Protein AF-A0A0D2DNG8-F1 (afdb_monomer)

Mean predicted aligned error: 10.85 Å

Secondary structure (DSSP, 8-state):
----S-S-GGGGS--SS--STT-SS---HHHIIIIIIIHHHHHHHHHHHHHHHHHTTSPP-B---HHHHHHHHHHHHHHHHHHHHHHHHHH-GGG--TTHHHHHHHHHHHHHHHHHHHHHHHHH-SSPPHHHHHHHHHHHHHHHHHHHHHHHHTTT-HHHHHHHHHHHHHHHHHHHHHHHHHS--GGGB-HHHHTS-HHHH--HHHHHHTGGGHHHHHHHHHSPPPGGGSPPPPGGG-HHHHHHHHHHHHHT-SS--TTHHHHHHHHHHHHHHHHHHHHHHHHHHHHHHHHHHHHHHHHHHHTTTTS-HHHHHHHHHHHHHHHHHHHHHHHHHHHHHHHHHHHHHHHHHHHHHHHHHHB-GGG--HHHHHHIIIIIHHHHHTTHHHHHHHHHHHHHHHHHHHHHHHHHGGGGHHHHHHHHHHHHHHHHHHHHHHHHHHHHHHHHHHHHHHHHHHHHTHHHHHHTTTHHHHHHHHHHHHHHHHHHHHHHHHHHHHHHHHHHHHHHHHHHHHHHHHHHHHHHHTPPP-HHHHHHHHHHHHHHHHHHHHHHHHHHHHHHHHHHHHHHHHHHTSPBP------GGGTSS---S-------S-----------S-----------S----

Organism: NCBI:txid215243

Sequence (625 aa):
MHDHILSNGSDAHFGPAYSGLSRNFDFTLLFEDTILSIAPATIFLIAAGTRTIWLNRKPNKVSPSFSRLMKLVLLSAFVTNQLTVLLARSTNLQVATKASIAAAALDFSAACLLFVLSLYEHSRSVTPSTIIGLYLLISLSFDAVRLRTFFLLRSNIAQAQGIANLLSLSLIIKFLVLVTVAVEKRSILLEPYRDLPPETTSGIYNRTVFWWLNPLFRVGFGKTLQIGDLYDLDETLSSANVQAIFSRRWLAANEPGHFSLLFTIARTLKWQLLISALPRLCLSAVMFAQPFLIQDTINFVRNSHTQTASVGWGLAGAYFLIYLAQAWCKAAYGHLLNRCVVQVRGGLTSLLYQKTLDLSIAVIDPSASLTLMSSDIERIVGPLQYLHDAWGGLVDLALGMYLLYRNLGSACYAPALVYLVLALGTTWVTKTISSFQRRWLAAIEVRVSFTSALLSSIRNVKLLGLSDVIKTRTQGLREREIRECKQFRLINNIQIVIQNGPSVFAPFATFLLYYLRAKASGQQLDLAVAFSVLTILRLVQGPLTLLYFVIPKLSSSLSCIDRIQQYLLSASRYDHRLFVDQLTKPIDAQHAGRSGRESIEMRSLQTRAGQISAEALVLKNCSFG

Structure (mmCIF, N/CA/C/O backbone):
data_AF-A0A0D2DNG8-F1
#
_entry.id   AF-A0A0D2DNG8-F1
#
loop_
_atom_site.group_PDB
_atom_site.id
_atom_site.type_symbol
_atom_site.label_atom_id
_atom_site.label_alt_id
_atom_site.label_comp_id
_atom_site.label_asym_id
_atom_site.label_entity_id
_atom_site.label_seq_id
_atom_site.pdbx_PDB_ins_code
_atom_site.Cartn_x
_atom_site.Cartn_y
_atom_site.Cartn_z
_atom_site.occupancy
_atom_site.B_iso_or_equiv
_atom_site.auth_seq_id
_atom_site.auth_comp_id
_atom_site.auth_asym_id
_atom_site.auth_atom_id
_atom_site.pdbx_PDB_model_num
ATOM 1 N N . MET A 1 1 ? 42.533 -9.140 -37.927 1.00 32.31 1 MET A N 1
ATOM 2 C CA . MET A 1 1 ? 41.730 -8.862 -39.135 1.00 32.31 1 MET A CA 1
ATOM 3 C C . MET A 1 1 ? 40.292 -9.321 -38.889 1.00 32.31 1 MET A C 1
ATOM 5 O O . MET A 1 1 ? 39.910 -10.362 -39.393 1.00 32.31 1 MET A O 1
ATOM 9 N N . HIS A 1 2 ? 39.539 -8.608 -38.043 1.00 31.75 2 HIS A N 1
ATOM 10 C CA . HIS A 1 2 ? 38.106 -8.819 -37.755 1.00 31.75 2 HIS A CA 1
ATOM 11 C C . HIS A 1 2 ? 37.516 -7.448 -37.361 1.00 31.75 2 HIS A C 1
ATOM 13 O O . HIS A 1 2 ? 37.159 -7.213 -36.213 1.00 31.75 2 HIS A O 1
ATOM 19 N N . ASP A 1 3 ? 37.485 -6.523 -38.323 1.00 34.78 3 ASP A N 1
ATOM 20 C CA . ASP A 1 3 ? 36.858 -5.203 -38.186 1.00 34.78 3 ASP A CA 1
ATOM 21 C C . ASP A 1 3 ? 35.522 -5.199 -38.932 1.00 34.78 3 ASP A C 1
ATOM 23 O O . ASP A 1 3 ? 35.416 -4.713 -40.051 1.00 34.78 3 ASP A O 1
ATOM 27 N N . HIS A 1 4 ? 34.493 -5.770 -38.305 1.00 35.72 4 HIS A N 1
ATOM 28 C CA . HIS A 1 4 ? 33.086 -5.546 -38.655 1.00 35.72 4 HIS A CA 1
ATOM 29 C C . HIS A 1 4 ? 32.243 -5.580 -37.373 1.00 35.72 4 HIS A C 1
ATOM 31 O O . HIS A 1 4 ? 31.388 -6.439 -37.177 1.00 35.72 4 HIS A O 1
ATOM 37 N N . ILE A 1 5 ? 32.524 -4.648 -36.463 1.00 45.62 5 ILE A N 1
ATOM 38 C CA . ILE A 1 5 ? 31.669 -4.328 -35.317 1.00 45.62 5 ILE A CA 1
ATOM 39 C C . ILE A 1 5 ? 31.222 -2.884 -35.532 1.00 45.62 5 ILE A C 1
ATOM 41 O O . ILE A 1 5 ? 32.060 -2.030 -35.804 1.00 45.62 5 ILE A O 1
ATOM 45 N N . LEU A 1 6 ? 29.909 -2.645 -35.469 1.00 47.91 6 LEU A N 1
ATOM 46 C CA . LEU A 1 6 ? 29.241 -1.338 -35.512 1.00 47.91 6 LEU A CA 1
ATOM 47 C C . LEU A 1 6 ? 30.173 -0.180 -35.105 1.00 47.91 6 LEU A C 1
ATOM 49 O O . LEU A 1 6 ? 30.498 -0.013 -33.929 1.00 47.91 6 LEU A O 1
ATOM 53 N N . SER A 1 7 ? 30.586 0.632 -36.080 1.00 37.56 7 SER A N 1
ATOM 54 C CA . SER A 1 7 ? 31.440 1.810 -35.905 1.00 37.56 7 SER A CA 1
ATOM 55 C C . SER A 1 7 ? 30.679 2.990 -35.274 1.00 37.56 7 SER A C 1
ATOM 57 O O . SER A 1 7 ? 30.638 4.084 -35.832 1.00 37.56 7 SER A O 1
ATOM 59 N N . ASN A 1 8 ? 30.029 2.764 -34.128 1.00 46.66 8 ASN A N 1
ATOM 60 C CA . ASN A 1 8 ? 29.539 3.800 -33.215 1.00 46.66 8 ASN A CA 1
ATOM 61 C C . ASN A 1 8 ? 29.342 3.185 -31.818 1.00 46.66 8 ASN A C 1
ATOM 63 O O . ASN A 1 8 ? 28.342 2.528 -31.536 1.00 46.66 8 ASN A O 1
ATOM 67 N N . GLY A 1 9 ? 30.338 3.371 -30.948 1.00 61.81 9 GLY A N 1
ATOM 68 C CA . GLY A 1 9 ? 30.559 2.596 -29.721 1.00 61.81 9 GLY A CA 1
ATOM 69 C C . GLY A 1 9 ? 29.514 2.690 -28.603 1.00 61.81 9 GLY A C 1
ATOM 70 O O . GLY A 1 9 ? 29.643 1.959 -27.627 1.00 61.81 9 GLY A O 1
ATOM 71 N N . SER A 1 10 ? 28.467 3.515 -28.700 1.00 68.38 10 SER A N 1
ATOM 72 C CA . SER A 1 10 ? 27.512 3.709 -27.594 1.00 68.38 10 SER A CA 1
ATOM 73 C C . SER A 1 10 ? 26.641 2.482 -27.290 1.00 68.38 10 SER A C 1
ATOM 75 O O . SER A 1 10 ? 26.364 2.228 -26.123 1.00 68.38 10 SER A O 1
ATOM 77 N N . ASP A 1 11 ? 26.262 1.675 -28.288 1.00 75.94 11 ASP A N 1
ATOM 78 C CA . ASP A 1 11 ? 25.420 0.479 -28.081 1.00 75.94 11 ASP A CA 1
ATOM 79 C C . ASP A 1 11 ? 26.134 -0.689 -27.398 1.00 75.94 11 ASP A C 1
ATOM 81 O O . ASP A 1 11 ? 25.490 -1.565 -26.815 1.00 75.94 11 ASP A O 1
ATOM 85 N N . ALA A 1 12 ? 27.466 -0.707 -27.478 1.00 75.50 12 ALA A N 1
ATOM 86 C CA . ALA A 1 12 ? 28.307 -1.694 -26.814 1.00 75.50 12 ALA A CA 1
ATOM 87 C C . ALA A 1 12 ? 28.642 -1.300 -25.366 1.00 75.50 12 ALA A C 1
ATOM 89 O O . ALA A 1 12 ? 29.100 -2.148 -24.595 1.00 75.50 12 ALA A O 1
ATOM 90 N N . HIS A 1 13 ? 28.429 -0.036 -24.991 1.00 80.75 13 HIS A N 1
ATOM 91 C CA . HIS A 1 13 ? 28.627 0.442 -23.630 1.00 80.75 13 HIS A CA 1
ATOM 92 C C . HIS A 1 13 ? 27.374 0.212 -22.786 1.00 80.75 13 HIS A C 1
ATOM 94 O O . HIS A 1 13 ? 26.242 0.375 -23.233 1.00 80.75 13 HIS A O 1
ATOM 100 N N . PHE A 1 14 ? 27.583 -0.173 -21.529 1.00 78.81 14 PHE A N 1
ATOM 101 C CA . PHE A 1 14 ? 26.490 -0.332 -20.584 1.00 78.81 14 PHE A CA 1
ATOM 102 C C . PHE A 1 14 ? 25.986 1.049 -20.146 1.00 78.81 14 PHE A C 1
ATOM 104 O O . PHE A 1 14 ? 26.712 1.798 -19.494 1.00 78.81 14 PHE A O 1
ATOM 111 N N . GLY A 1 15 ? 24.744 1.381 -20.495 1.00 78.38 15 GLY A N 1
ATOM 112 C CA . GLY A 1 15 ? 24.103 2.623 -20.071 1.00 78.38 15 GLY A CA 1
ATOM 113 C C . GLY A 1 15 ? 22.687 2.772 -20.631 1.00 78.38 15 GLY A C 1
ATOM 114 O O . GLY A 1 15 ? 22.411 2.281 -21.722 1.00 78.38 15 GLY A O 1
ATOM 115 N N . PRO A 1 16 ? 21.766 3.435 -19.915 1.00 82.50 16 PRO A N 1
ATOM 116 C CA . PRO A 1 16 ? 20.379 3.539 -20.352 1.00 82.50 16 PRO A CA 1
ATOM 117 C C . PRO A 1 16 ? 20.175 4.521 -21.514 1.00 82.50 16 PRO A C 1
ATOM 119 O O . PRO A 1 16 ? 19.196 4.397 -22.226 1.00 82.50 16 PRO A O 1
ATOM 122 N N . ALA A 1 17 ? 21.053 5.500 -21.735 1.00 84.06 17 ALA A N 1
ATOM 123 C CA . ALA A 1 17 ? 20.845 6.509 -22.775 1.00 84.06 17 ALA A CA 1
ATOM 124 C C . ALA A 1 17 ? 21.750 6.261 -23.986 1.00 84.06 17 ALA A C 1
ATOM 126 O O . ALA A 1 17 ? 22.975 6.255 -23.856 1.00 84.06 17 ALA A O 1
ATOM 127 N N . TYR A 1 18 ? 21.152 6.098 -25.167 1.00 83.00 18 TYR A N 1
ATOM 128 C CA . TYR A 1 18 ? 21.880 6.096 -26.431 1.00 83.00 18 TYR A CA 1
ATOM 129 C C . TYR A 1 18 ? 22.266 7.528 -26.840 1.00 83.00 18 TYR A C 1
ATOM 131 O O . TYR A 1 18 ? 21.427 8.427 -26.847 1.00 83.00 18 TYR A O 1
ATOM 139 N N . SER A 1 19 ? 23.538 7.740 -27.191 1.00 74.81 19 SER A N 1
ATOM 140 C CA . SER A 1 19 ? 24.118 9.058 -27.508 1.00 74.81 19 SER A CA 1
ATOM 141 C C . SER A 1 19 ? 24.504 9.254 -28.983 1.00 74.81 19 SER A C 1
ATOM 143 O O . SER A 1 19 ? 25.304 10.132 -29.299 1.00 74.81 19 SER A O 1
ATOM 145 N N . GLY A 1 20 ? 23.975 8.441 -29.903 1.00 71.69 20 GLY A N 1
ATOM 146 C CA . GLY A 1 20 ? 24.300 8.540 -31.331 1.00 71.69 20 GLY A CA 1
ATOM 147 C C . GLY A 1 20 ? 23.279 9.329 -32.157 1.00 71.69 20 GLY A C 1
ATOM 148 O O . GLY A 1 20 ? 22.134 9.512 -31.764 1.00 71.69 20 GLY A O 1
ATOM 149 N N . LEU A 1 21 ? 23.686 9.736 -33.362 1.00 68.75 21 LEU A N 1
ATOM 150 C CA . LEU A 1 21 ? 22.866 10.520 -34.302 1.00 68.75 21 LEU A CA 1
ATOM 151 C C . LEU A 1 21 ? 21.717 9.724 -34.949 1.00 68.75 21 LEU A C 1
ATOM 153 O O . LEU A 1 21 ? 20.822 10.310 -35.548 1.00 68.75 21 LEU A O 1
ATOM 157 N N . SER A 1 22 ? 21.754 8.390 -34.868 1.00 70.19 22 SER A N 1
ATOM 158 C CA . SER A 1 22 ? 20.808 7.524 -35.585 1.00 70.19 22 SER A CA 1
ATOM 159 C C . SER A 1 22 ? 19.463 7.341 -34.875 1.00 70.19 22 SER A C 1
ATOM 161 O O . SER A 1 22 ? 18.468 7.029 -35.527 1.00 70.19 22 SER A O 1
ATOM 163 N N . ARG A 1 23 ? 19.420 7.515 -33.546 1.00 77.69 23 ARG A N 1
ATOM 164 C CA . ARG A 1 23 ? 18.241 7.263 -32.706 1.00 77.69 23 ARG A CA 1
ATOM 165 C C . ARG A 1 23 ? 18.150 8.327 -31.620 1.00 77.69 23 ARG A C 1
ATOM 167 O O . ARG A 1 23 ? 19.068 8.488 -30.826 1.00 77.69 23 ARG A O 1
ATOM 174 N N . ASN A 1 24 ? 17.022 9.027 -31.573 1.00 75.62 24 ASN A N 1
ATOM 175 C CA . ASN A 1 24 ? 16.752 10.047 -30.564 1.00 75.62 24 ASN A CA 1
ATOM 176 C C . ASN A 1 24 ? 15.839 9.471 -29.475 1.00 75.62 24 ASN A C 1
ATOM 178 O O . ASN A 1 24 ? 14.801 8.884 -29.790 1.00 75.62 24 ASN A O 1
ATOM 182 N N . PHE A 1 25 ? 16.198 9.693 -28.205 1.00 79.50 25 PHE A N 1
ATOM 183 C CA . PHE A 1 25 ? 15.450 9.214 -27.034 1.00 79.50 25 PHE A CA 1
ATOM 184 C C . PHE A 1 25 ? 15.241 7.690 -27.071 1.00 79.50 25 PHE A C 1
ATOM 186 O O . PHE A 1 25 ? 14.125 7.203 -27.288 1.00 79.50 25 PHE A O 1
ATOM 193 N N . ASP A 1 26 ? 16.333 6.940 -26.919 1.00 83.38 26 ASP A N 1
ATOM 194 C CA . ASP A 1 26 ? 16.324 5.479 -26.985 1.00 83.38 26 ASP A CA 1
ATOM 195 C C . ASP A 1 26 ? 17.342 4.836 -26.034 1.00 83.38 26 ASP A C 1
ATOM 197 O O . ASP A 1 26 ? 18.287 5.501 -25.589 1.00 83.38 26 ASP A O 1
ATOM 201 N N . PHE A 1 27 ? 17.144 3.551 -25.727 1.00 86.88 27 PHE A N 1
ATOM 202 C CA . PHE A 1 27 ? 18.075 2.776 -24.908 1.00 86.88 27 PHE A CA 1
ATOM 203 C C . PHE A 1 27 ? 19.232 2.209 -25.745 1.00 86.88 27 PHE A C 1
ATOM 205 O O . PHE A 1 27 ? 19.138 2.031 -26.965 1.00 86.88 27 PHE A O 1
ATOM 212 N N . THR A 1 28 ? 20.358 1.923 -25.085 1.00 87.94 28 THR A N 1
ATOM 213 C CA . THR A 1 28 ? 21.438 1.155 -25.722 1.00 87.94 28 THR A CA 1
ATOM 214 C C . THR A 1 28 ? 21.019 -0.305 -25.865 1.00 87.94 28 THR A C 1
ATOM 216 O O . THR A 1 28 ? 20.377 -0.869 -24.974 1.00 87.94 28 THR A O 1
ATOM 219 N N . LEU A 1 29 ? 21.428 -0.952 -26.957 1.00 86.69 29 LEU A N 1
ATOM 220 C CA . LEU A 1 29 ? 21.080 -2.356 -27.204 1.00 86.69 29 LEU A CA 1
ATOM 221 C C . LEU A 1 29 ? 21.578 -3.291 -26.088 1.00 86.69 29 LEU A C 1
ATOM 223 O O . LEU A 1 29 ? 20.890 -4.245 -25.723 1.00 86.69 29 LEU A O 1
ATOM 227 N N . LEU A 1 30 ? 22.749 -3.010 -25.502 1.00 87.62 30 LEU A N 1
ATOM 228 C CA . LEU A 1 30 ? 23.269 -3.801 -24.387 1.00 87.62 30 LEU A CA 1
ATOM 229 C C . LEU A 1 30 ? 22.414 -3.641 -23.119 1.00 87.62 30 LEU A C 1
ATOM 231 O O . LEU A 1 30 ? 22.204 -4.618 -22.396 1.00 87.62 30 LEU A O 1
ATOM 235 N N . PHE A 1 31 ? 21.909 -2.436 -22.841 1.00 89.38 31 PHE A N 1
ATOM 236 C CA . PHE A 1 31 ? 21.004 -2.201 -21.714 1.00 89.38 31 PHE A CA 1
ATOM 237 C C . PHE A 1 31 ? 19.665 -2.919 -21.909 1.00 89.38 31 PHE A C 1
ATOM 239 O O . PHE A 1 31 ? 19.159 -3.531 -20.969 1.00 89.38 31 PHE A O 1
ATOM 246 N N . GLU A 1 32 ? 19.119 -2.915 -23.125 1.00 90.25 32 GLU A N 1
ATOM 247 C CA . GLU A 1 32 ? 17.887 -3.646 -23.434 1.00 90.25 32 GLU A CA 1
ATOM 248 C C . GLU A 1 32 ? 18.046 -5.158 -23.247 1.00 90.25 32 GLU A C 1
ATOM 250 O O . GLU A 1 32 ? 17.235 -5.792 -22.570 1.00 90.25 32 GLU A O 1
ATOM 255 N N . ASP A 1 33 ? 19.117 -5.744 -23.785 1.00 90.50 33 ASP A N 1
ATOM 256 C CA . ASP A 1 33 ? 19.363 -7.182 -23.654 1.00 90.50 33 ASP A CA 1
ATOM 257 C C . ASP A 1 33 ? 19.584 -7.591 -22.186 1.00 90.50 33 ASP A C 1
ATOM 259 O O . ASP A 1 33 ? 19.075 -8.619 -21.739 1.00 90.50 33 ASP A O 1
ATOM 263 N N . THR A 1 34 ? 20.287 -6.777 -21.396 1.00 91.38 34 THR A N 1
ATOM 264 C CA . THR A 1 34 ? 20.617 -7.114 -19.999 1.00 91.38 34 THR A CA 1
ATOM 265 C C . THR A 1 34 ? 19.492 -6.809 -19.006 1.00 91.38 34 THR A C 1
ATOM 267 O O . THR A 1 34 ? 19.113 -7.672 -18.213 1.00 91.38 34 THR A O 1
ATOM 270 N N . ILE A 1 35 ? 18.932 -5.601 -19.028 1.00 91.94 35 ILE A N 1
ATOM 271 C CA . ILE A 1 35 ? 17.951 -5.150 -18.033 1.00 91.94 35 ILE A CA 1
ATOM 272 C C . ILE A 1 35 ? 16.520 -5.459 -18.470 1.00 91.94 35 ILE A C 1
ATOM 274 O O . ILE A 1 35 ? 15.711 -5.871 -17.639 1.00 91.94 35 ILE A O 1
ATOM 278 N N . LEU A 1 36 ? 16.192 -5.289 -19.753 1.00 91.88 36 LEU A N 1
ATOM 279 C CA . LEU A 1 36 ? 14.815 -5.451 -20.231 1.00 91.88 36 LEU A CA 1
ATOM 280 C C . LEU A 1 36 ? 14.465 -6.903 -20.598 1.00 91.88 36 LEU A C 1
ATOM 282 O O . LEU A 1 36 ? 13.289 -7.256 -20.593 1.00 91.88 36 LEU A O 1
ATOM 286 N N . SER A 1 37 ? 15.458 -7.758 -20.868 1.00 91.69 37 SER A N 1
ATOM 287 C CA . SER A 1 37 ? 15.256 -9.181 -21.193 1.00 91.69 37 SER A CA 1
ATOM 288 C C . SER A 1 37 ? 15.829 -10.121 -20.122 1.00 91.69 37 SER A C 1
ATOM 290 O O . SER A 1 37 ? 15.066 -10.803 -19.432 1.00 91.69 37 SER A O 1
ATOM 292 N N . ILE A 1 38 ? 17.149 -10.114 -19.887 1.00 93.69 38 ILE A N 1
ATOM 293 C CA . ILE A 1 38 ? 17.798 -11.071 -18.968 1.00 93.69 38 ILE A CA 1
ATOM 294 C C . ILE A 1 38 ? 17.274 -10.947 -17.528 1.00 93.69 38 ILE A C 1
ATOM 296 O O . ILE A 1 38 ? 16.934 -11.959 -16.908 1.00 93.69 38 ILE A O 1
ATOM 300 N N . ALA A 1 39 ? 17.179 -9.736 -16.973 1.00 93.69 39 ALA A N 1
ATOM 301 C CA . ALA A 1 39 ? 16.734 -9.543 -15.590 1.00 93.69 39 ALA A CA 1
ATOM 302 C C . ALA A 1 39 ? 15.302 -10.065 -15.313 1.00 93.69 39 ALA A C 1
ATOM 304 O O . ALA A 1 39 ? 15.137 -10.883 -14.403 1.00 93.69 39 ALA A O 1
ATOM 305 N N . PRO A 1 40 ? 14.249 -9.686 -16.069 1.00 94.12 40 PRO A N 1
ATOM 306 C CA . PRO A 1 40 ? 12.910 -10.226 -15.832 1.00 94.12 40 PRO A CA 1
ATOM 307 C C . PRO A 1 40 ? 12.811 -11.725 -16.143 1.00 94.12 40 PRO A C 1
ATOM 309 O O . PRO A 1 40 ? 12.100 -12.433 -15.427 1.00 94.12 40 PRO A O 1
ATOM 312 N N . ALA A 1 41 ? 13.524 -12.230 -17.158 1.00 93.81 41 ALA A N 1
ATOM 313 C CA . ALA A 1 41 ? 13.519 -13.652 -17.496 1.00 93.81 41 ALA A CA 1
ATOM 314 C C . ALA A 1 41 ? 14.144 -14.508 -16.384 1.00 93.81 41 ALA A C 1
ATOM 316 O O . ALA A 1 41 ? 13.556 -15.504 -15.971 1.00 93.81 41 ALA A O 1
ATOM 317 N N . THR A 1 42 ? 15.294 -14.106 -15.837 1.00 94.50 42 THR A N 1
ATOM 318 C CA . THR A 1 42 ? 15.973 -14.839 -14.750 1.00 94.50 42 THR A CA 1
ATOM 319 C C . THR A 1 42 ? 15.156 -14.861 -13.461 1.00 94.50 42 THR A C 1
ATOM 321 O O . THR A 1 42 ? 14.972 -15.927 -12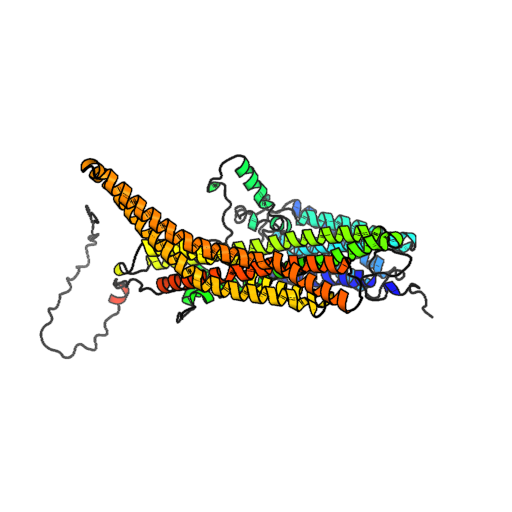.868 1.00 94.50 42 THR A O 1
ATOM 324 N N . ILE A 1 43 ? 14.589 -13.719 -13.058 1.00 94.31 43 ILE A N 1
ATOM 325 C CA . ILE A 1 43 ? 13.693 -13.637 -11.895 1.00 94.31 43 ILE A CA 1
ATOM 326 C C . ILE A 1 43 ? 12.476 -14.548 -12.099 1.00 94.31 43 ILE A C 1
ATOM 328 O O . ILE A 1 43 ? 12.100 -15.302 -11.195 1.00 94.31 43 ILE A O 1
ATOM 332 N N . PHE A 1 44 ? 11.879 -14.515 -13.294 1.00 95.69 44 PHE A N 1
ATOM 333 C CA . PHE A 1 44 ? 10.751 -15.375 -13.624 1.00 95.69 44 PHE A CA 1
ATOM 334 C C . PHE A 1 44 ? 11.130 -16.853 -13.595 1.00 95.69 44 PHE A C 1
ATOM 336 O O . PHE A 1 44 ? 10.389 -17.629 -13.006 1.00 95.69 44 PHE A O 1
ATOM 343 N N . LEU A 1 45 ? 12.273 -17.255 -14.153 1.00 94.94 45 LEU A N 1
ATOM 344 C CA . LEU A 1 45 ? 12.712 -18.652 -14.167 1.00 94.94 45 LEU A CA 1
ATOM 345 C C . LEU A 1 45 ? 12.830 -19.234 -12.750 1.00 94.94 45 LEU A C 1
ATOM 347 O O . LEU A 1 45 ? 12.322 -20.326 -12.484 1.00 94.94 45 LEU A O 1
ATOM 351 N N . ILE A 1 46 ? 13.417 -18.480 -11.815 1.00 95.06 46 ILE A N 1
ATOM 352 C CA . ILE A 1 46 ? 13.555 -18.897 -10.411 1.00 95.06 46 ILE A CA 1
ATOM 353 C C . ILE A 1 46 ? 12.174 -19.000 -9.735 1.00 95.06 46 ILE A C 1
ATOM 355 O O . ILE A 1 46 ? 11.840 -20.015 -9.110 1.00 95.06 46 ILE A O 1
ATOM 359 N N . ALA A 1 47 ? 11.335 -17.970 -9.881 1.00 93.56 47 ALA A N 1
ATOM 360 C CA . ALA A 1 47 ? 10.006 -17.933 -9.269 1.00 93.56 47 ALA A CA 1
ATOM 361 C C . ALA A 1 47 ? 9.050 -18.986 -9.864 1.00 93.56 47 ALA A C 1
ATOM 363 O O . ALA A 1 47 ? 8.296 -19.644 -9.145 1.00 93.56 47 ALA A O 1
ATOM 364 N N . ALA A 1 48 ? 9.089 -19.182 -11.179 1.00 93.38 48 ALA A N 1
ATOM 365 C CA . ALA A 1 48 ? 8.257 -20.138 -11.892 1.00 93.38 48 ALA A CA 1
ATOM 366 C C . ALA A 1 48 ? 8.691 -21.581 -11.621 1.00 93.38 48 ALA A C 1
ATOM 368 O O . ALA A 1 48 ? 7.831 -22.448 -11.445 1.00 93.38 48 ALA A O 1
ATOM 369 N N . GLY A 1 49 ? 9.997 -21.845 -11.521 1.00 92.50 49 GLY A N 1
ATOM 370 C CA . GLY A 1 49 ? 10.527 -23.171 -11.202 1.00 92.50 49 GLY A CA 1
ATOM 371 C C . GLY A 1 49 ? 10.074 -23.635 -9.818 1.00 92.50 49 GLY A C 1
ATOM 372 O O . GLY A 1 49 ? 9.444 -24.685 -9.679 1.00 92.50 49 GLY A O 1
ATOM 373 N N . THR A 1 50 ? 10.287 -22.796 -8.800 1.00 93.31 50 THR A N 1
ATOM 374 C CA . THR A 1 50 ? 9.843 -23.072 -7.421 1.00 93.31 50 THR A CA 1
ATOM 375 C C . THR A 1 50 ? 8.326 -23.262 -7.330 1.00 93.31 50 THR A C 1
ATOM 377 O O . THR A 1 50 ? 7.848 -24.205 -6.690 1.00 93.31 50 THR A O 1
ATOM 380 N N . ARG A 1 51 ? 7.548 -22.424 -8.028 1.00 93.44 51 ARG A N 1
ATOM 381 C CA . ARG A 1 51 ? 6.086 -22.536 -8.075 1.00 93.44 51 ARG A CA 1
ATOM 382 C C . ARG A 1 51 ? 5.610 -23.822 -8.749 1.00 93.44 51 ARG A C 1
ATOM 384 O O . ARG A 1 51 ? 4.673 -24.447 -8.251 1.00 93.44 51 ARG A O 1
ATOM 391 N N . THR A 1 52 ? 6.249 -24.230 -9.843 1.00 91.88 52 THR A N 1
ATOM 392 C CA . THR A 1 52 ? 5.905 -25.457 -10.577 1.00 91.88 52 THR A CA 1
ATOM 393 C C . THR A 1 52 ? 6.114 -26.688 -9.697 1.00 91.88 52 THR A C 1
ATOM 395 O O . THR A 1 52 ? 5.216 -27.523 -9.590 1.00 91.88 52 THR A O 1
ATOM 398 N N . ILE A 1 53 ? 7.244 -26.761 -8.982 1.00 92.75 53 ILE A N 1
ATOM 399 C CA . ILE A 1 53 ? 7.541 -27.854 -8.039 1.00 92.75 53 ILE A CA 1
ATOM 400 C C . ILE A 1 53 ? 6.473 -27.933 -6.939 1.00 92.75 53 ILE A C 1
ATOM 402 O O . ILE A 1 53 ? 5.998 -29.020 -6.604 1.00 92.75 53 ILE A O 1
ATOM 406 N N . TRP A 1 54 ? 6.047 -26.786 -6.402 1.00 92.12 54 TRP A N 1
ATOM 407 C CA . TRP A 1 54 ? 5.001 -26.734 -5.379 1.00 92.12 54 TRP A CA 1
ATOM 408 C C . TRP A 1 54 ? 3.628 -27.180 -5.908 1.00 92.12 54 TRP A C 1
ATOM 410 O O . TRP A 1 54 ? 2.934 -27.964 -5.256 1.00 92.12 54 TRP A O 1
ATOM 420 N N . LEU A 1 55 ? 3.239 -26.721 -7.104 1.00 90.81 55 LEU A N 1
ATOM 421 C CA . LEU A 1 55 ? 1.978 -27.106 -7.750 1.00 90.81 55 LEU A CA 1
ATOM 422 C C . LEU A 1 55 ? 1.956 -28.576 -8.159 1.00 90.81 55 LEU A C 1
ATOM 424 O O . LEU A 1 55 ? 0.874 -29.166 -8.224 1.00 90.81 55 LEU A O 1
ATOM 428 N N . ASN A 1 56 ? 3.122 -29.192 -8.380 1.00 90.00 56 ASN A N 1
ATOM 429 C CA . ASN A 1 56 ? 3.188 -30.594 -8.765 1.00 90.00 56 ASN A CA 1
ATOM 430 C C . ASN A 1 56 ? 2.564 -31.535 -7.706 1.00 90.00 56 ASN A C 1
ATOM 432 O O . ASN A 1 56 ? 2.106 -32.627 -8.028 1.00 90.00 56 ASN A O 1
ATOM 436 N N . ARG A 1 57 ? 2.456 -31.083 -6.452 1.00 89.94 57 ARG A N 1
ATOM 437 C CA . ARG A 1 57 ? 1.870 -31.849 -5.338 1.00 89.94 57 ARG A CA 1
ATOM 438 C C . ARG A 1 57 ? 0.386 -31.563 -5.079 1.00 89.94 57 ARG A C 1
ATOM 440 O O . ARG A 1 57 ? -0.167 -32.072 -4.110 1.00 89.94 57 ARG A O 1
ATOM 447 N N . LYS A 1 58 ? -0.255 -30.693 -5.867 1.00 89.38 58 LYS A N 1
ATOM 448 C CA . LYS A 1 58 ? -1.650 -30.275 -5.647 1.00 89.38 58 LYS A CA 1
ATOM 449 C C . LYS A 1 58 ? -2.630 -31.028 -6.558 1.00 89.38 58 LYS A C 1
ATOM 451 O O . LYS A 1 58 ? -2.268 -31.329 -7.695 1.00 89.38 58 LYS A O 1
ATOM 456 N N . PRO A 1 59 ? -3.861 -31.305 -6.087 1.00 89.44 59 PRO A N 1
ATOM 457 C CA . PRO A 1 59 ? -4.890 -31.931 -6.909 1.00 89.44 59 PRO A CA 1
ATOM 458 C C . PRO A 1 59 ? -5.409 -30.966 -7.981 1.00 89.44 59 PRO A C 1
ATOM 460 O O . PRO A 1 59 ? -5.253 -29.744 -7.873 1.00 89.44 59 PRO A O 1
ATOM 463 N N . ASN A 1 60 ? -6.054 -31.521 -9.005 1.00 88.00 60 ASN A N 1
ATOM 464 C CA . ASN A 1 60 ? -6.745 -30.736 -10.023 1.00 88.00 60 ASN A CA 1
ATOM 465 C C . ASN A 1 60 ? -8.007 -30.092 -9.426 1.00 88.00 60 ASN A C 1
ATOM 467 O O . ASN A 1 60 ? -8.743 -30.731 -8.681 1.00 88.00 60 ASN A O 1
ATOM 471 N N . LYS A 1 61 ? -8.243 -28.821 -9.756 1.00 89.19 61 LYS A N 1
ATOM 472 C CA . LYS A 1 61 ? -9.334 -27.987 -9.219 1.00 89.19 61 LYS A CA 1
ATOM 473 C C . LYS A 1 61 ? -10.296 -27.465 -10.287 1.00 89.19 61 LYS A C 1
ATOM 475 O O . LYS A 1 61 ? -11.287 -26.818 -9.958 1.00 89.19 61 LYS A O 1
ATOM 480 N N . VAL A 1 62 ? -9.973 -27.697 -11.557 1.00 87.56 62 VAL A N 1
ATOM 481 C CA . VAL A 1 62 ? -10.645 -27.102 -12.715 1.00 87.56 62 VAL A CA 1
ATOM 482 C C . VAL A 1 62 ? -11.080 -28.204 -13.671 1.00 87.56 62 VAL A C 1
ATOM 484 O O . VAL A 1 62 ? -10.323 -29.142 -13.931 1.00 87.56 62 VAL A O 1
ATOM 487 N N . SER A 1 63 ? -12.298 -28.077 -14.190 1.00 85.81 63 SER A N 1
ATOM 488 C CA . SER A 1 63 ? -12.848 -28.963 -15.219 1.00 85.81 63 SER A CA 1
ATOM 489 C C . SER A 1 63 ? -12.187 -28.722 -16.590 1.00 85.81 63 SER A C 1
ATOM 491 O O . SER A 1 63 ? -11.692 -27.623 -16.863 1.00 85.81 63 SER A O 1
ATOM 493 N N . PRO A 1 64 ? -12.123 -29.729 -17.482 1.00 82.38 64 PRO A N 1
ATOM 494 C CA . PRO A 1 64 ? -11.638 -29.512 -18.842 1.00 82.38 64 PRO A CA 1
ATOM 495 C C . PRO A 1 64 ? -12.512 -28.470 -19.560 1.00 82.38 64 PRO A C 1
ATOM 497 O O . PRO A 1 64 ? -13.734 -28.546 -19.540 1.00 82.38 64 PRO A O 1
ATOM 500 N N . SER A 1 65 ? -11.877 -27.481 -20.192 1.00 86.25 65 SER A N 1
ATOM 501 C CA . SER A 1 65 ? -12.558 -26.351 -20.832 1.00 86.25 65 SER A CA 1
ATOM 502 C C . SER A 1 65 ? -11.840 -25.927 -22.111 1.00 86.25 65 SER A C 1
ATOM 504 O O . SER A 1 65 ? -10.615 -26.036 -22.212 1.00 86.25 65 SER A O 1
ATOM 506 N N . PHE A 1 66 ? -12.589 -25.351 -23.054 1.00 87.25 66 PHE A N 1
ATOM 507 C CA . PHE A 1 66 ? -12.061 -24.715 -24.265 1.00 87.25 66 PHE A CA 1
ATOM 508 C C . PHE A 1 66 ? -10.982 -23.655 -23.966 1.00 87.25 66 PHE A C 1
ATOM 510 O O . PHE A 1 66 ? -10.015 -23.518 -24.715 1.00 87.25 66 PHE A O 1
ATOM 517 N N . SER A 1 67 ? -11.065 -22.972 -22.814 1.00 86.19 67 SER A N 1
ATOM 518 C CA . SER A 1 67 ? -10.041 -22.012 -22.363 1.00 86.19 67 SER A CA 1
ATOM 519 C C . SER A 1 67 ? -8.647 -22.645 -22.243 1.00 86.19 67 SER A C 1
ATOM 521 O O . SER A 1 67 ? -7.640 -22.001 -22.545 1.00 86.19 67 SER A O 1
ATOM 523 N N . ARG A 1 68 ? -8.571 -23.926 -21.853 1.00 88.00 68 ARG A N 1
ATOM 524 C CA . ARG A 1 68 ? -7.311 -24.675 -21.771 1.00 88.00 68 ARG A CA 1
ATOM 525 C C . ARG A 1 68 ? -6.696 -24.887 -23.150 1.00 88.00 68 ARG A C 1
ATOM 527 O O . ARG A 1 68 ? -5.487 -24.730 -23.299 1.00 88.00 68 ARG A O 1
ATOM 534 N N . LEU A 1 69 ? -7.524 -25.234 -24.134 1.00 90.31 69 LEU A N 1
ATOM 535 C CA . LEU A 1 69 ? -7.088 -25.470 -25.509 1.00 90.31 69 LEU A CA 1
ATOM 536 C C . LEU A 1 69 ? -6.543 -24.181 -26.133 1.00 90.31 69 LEU A C 1
ATOM 538 O O . LEU A 1 69 ? -5.445 -24.186 -26.679 1.00 90.31 69 LEU A O 1
ATOM 542 N N . MET A 1 70 ? -7.251 -23.061 -25.965 1.00 90.75 70 MET A N 1
ATOM 543 C CA . MET A 1 70 ? -6.786 -21.750 -26.436 1.00 90.75 70 MET A CA 1
ATOM 544 C C . MET A 1 70 ? -5.441 -21.353 -25.818 1.00 90.75 70 MET A C 1
ATOM 546 O O . MET A 1 70 ? -4.545 -20.900 -26.527 1.00 90.75 70 MET A O 1
ATOM 550 N N . LYS A 1 71 ? -5.260 -21.581 -24.509 1.00 91.62 71 LYS A N 1
ATOM 551 C CA . LYS A 1 71 ? -3.975 -21.341 -23.833 1.00 91.62 71 LYS A CA 1
ATOM 552 C C . LYS A 1 71 ? -2.863 -22.211 -24.402 1.00 91.62 71 LYS A C 1
ATOM 554 O O . LYS A 1 71 ? -1.783 -21.698 -24.654 1.00 91.62 71 LYS A O 1
ATOM 559 N N . LEU A 1 72 ? -3.123 -23.499 -24.623 1.00 92.44 72 LEU A N 1
ATOM 560 C CA . LEU A 1 72 ? -2.146 -24.419 -25.205 1.00 92.44 72 LEU A CA 1
ATOM 561 C C . LEU A 1 72 ? -1.666 -23.947 -26.580 1.00 92.44 72 LEU A C 1
ATOM 563 O O . LEU A 1 72 ? -0.460 -23.842 -26.775 1.00 92.44 72 LEU A O 1
ATOM 567 N N . VAL A 1 73 ? -2.593 -23.603 -27.481 1.00 94.88 73 VAL A N 1
ATOM 568 C CA . VAL A 1 73 ? -2.277 -23.149 -28.847 1.00 94.88 73 VAL A CA 1
ATOM 569 C C . VAL A 1 73 ? -1.478 -21.842 -28.839 1.00 94.88 73 VAL A C 1
ATOM 571 O O . VAL A 1 73 ? -0.459 -21.730 -29.521 1.00 94.88 73 VAL A O 1
ATOM 574 N N . LEU A 1 74 ? -1.898 -20.853 -28.042 1.00 95.19 74 LEU A N 1
ATOM 575 C CA . LEU A 1 74 ? -1.192 -19.570 -27.949 1.00 95.19 74 LEU A CA 1
ATOM 576 C C . LEU A 1 74 ? 0.202 -19.722 -27.334 1.00 95.19 74 LEU A C 1
ATOM 578 O O . LEU A 1 74 ? 1.152 -19.092 -27.792 1.00 95.19 74 LEU A O 1
ATOM 582 N N . LEU A 1 75 ? 0.343 -20.567 -26.311 1.00 94.75 75 LEU A N 1
ATOM 583 C CA . LEU A 1 75 ? 1.624 -20.800 -25.650 1.00 94.75 75 LEU A CA 1
ATOM 584 C C . LEU A 1 75 ? 2.584 -21.608 -26.523 1.00 94.75 75 LEU A C 1
ATOM 586 O O . LEU A 1 75 ? 3.771 -21.297 -26.532 1.00 94.75 75 LEU A O 1
ATOM 590 N N . SER A 1 76 ? 2.099 -22.596 -27.284 1.00 95.06 76 SER A N 1
ATOM 591 C CA . SER A 1 76 ? 2.939 -23.294 -28.263 1.00 95.06 76 SER A CA 1
ATOM 592 C C . SER A 1 76 ? 3.408 -22.340 -29.357 1.00 95.06 76 SER A C 1
ATOM 594 O O . SER A 1 76 ? 4.598 -22.307 -29.651 1.00 95.06 76 SER A O 1
ATOM 596 N N . ALA A 1 77 ? 2.514 -21.494 -29.886 1.00 95.69 77 ALA A N 1
ATOM 597 C CA . ALA A 1 77 ? 2.884 -20.473 -30.865 1.00 95.69 77 ALA A CA 1
ATOM 598 C C . ALA A 1 77 ? 3.922 -19.487 -30.300 1.00 95.69 77 ALA A C 1
ATOM 600 O O . ALA A 1 77 ? 4.874 -19.128 -30.991 1.00 95.69 77 ALA A O 1
ATOM 601 N N . PHE A 1 78 ? 3.784 -19.094 -29.028 1.00 95.75 78 PHE A N 1
ATOM 602 C CA . PHE A 1 78 ? 4.747 -18.225 -28.354 1.00 95.75 78 PHE A CA 1
ATOM 603 C C . PHE A 1 78 ? 6.130 -18.876 -28.225 1.00 95.75 78 PHE A C 1
ATOM 605 O O . PHE A 1 78 ? 7.130 -18.245 -28.561 1.00 95.75 78 PHE A O 1
ATOM 612 N N . VAL A 1 79 ? 6.198 -20.138 -27.787 1.00 96.75 79 VAL A N 1
ATOM 613 C CA . VAL A 1 79 ? 7.462 -20.887 -27.667 1.00 96.75 79 VAL A CA 1
ATOM 614 C C . VAL A 1 79 ? 8.133 -21.051 -29.031 1.00 96.75 79 VAL A C 1
ATOM 616 O O . VAL A 1 79 ? 9.329 -20.789 -29.151 1.00 96.75 79 VAL A O 1
ATOM 619 N N . THR A 1 80 ? 7.375 -21.416 -30.070 1.00 95.94 80 THR A N 1
ATOM 620 C CA . THR A 1 80 ? 7.904 -21.535 -31.436 1.00 95.94 80 THR A CA 1
ATOM 621 C C . THR A 1 80 ? 8.440 -20.198 -31.943 1.00 95.94 80 THR A C 1
ATOM 623 O O . THR A 1 80 ? 9.552 -20.151 -32.459 1.00 95.94 80 THR A O 1
ATOM 626 N N . ASN A 1 81 ? 7.712 -19.097 -31.733 1.00 95.06 81 ASN A N 1
ATOM 627 C CA . ASN A 1 81 ? 8.180 -17.771 -32.133 1.00 95.06 81 ASN A CA 1
ATOM 628 C C . ASN A 1 81 ? 9.466 -17.362 -31.393 1.00 95.06 81 ASN A C 1
ATOM 630 O O . ASN A 1 81 ? 10.383 -16.827 -32.010 1.00 95.06 81 ASN A O 1
ATOM 634 N N . GLN A 1 82 ? 9.574 -17.650 -30.092 1.00 94.81 82 GLN A N 1
ATOM 635 C CA . GLN A 1 82 ? 10.789 -17.360 -29.320 1.00 94.81 82 GLN A CA 1
ATOM 636 C C . GLN A 1 82 ? 11.988 -18.206 -29.763 1.00 94.81 82 GLN A C 1
ATOM 638 O O . GLN A 1 82 ? 13.112 -17.707 -29.793 1.00 94.81 82 GLN A O 1
ATOM 643 N N . LEU A 1 83 ? 11.759 -19.451 -30.192 1.00 95.38 83 LEU A N 1
ATOM 644 C CA . LEU A 1 83 ? 12.799 -20.263 -30.824 1.00 95.38 83 LEU A CA 1
ATOM 645 C C . LEU A 1 83 ? 13.278 -19.628 -32.138 1.00 95.38 83 LEU A C 1
ATOM 647 O O . LEU A 1 83 ? 14.480 -19.543 -32.378 1.00 95.38 83 LEU A O 1
ATOM 651 N N . THR A 1 84 ? 12.359 -19.129 -32.970 1.00 94.25 84 THR A N 1
ATOM 652 C CA . THR A 1 84 ? 12.709 -18.424 -34.212 1.00 94.25 84 THR A CA 1
ATOM 653 C C . THR A 1 84 ? 13.484 -17.133 -33.937 1.00 94.25 84 THR A C 1
ATOM 655 O O . THR A 1 84 ? 14.454 -16.854 -34.639 1.00 94.25 84 THR A O 1
ATOM 658 N N . VAL A 1 85 ? 13.119 -16.371 -32.899 1.00 91.69 85 VAL A N 1
ATOM 659 C CA . VAL A 1 85 ? 13.869 -15.178 -32.466 1.00 91.69 85 VAL A CA 1
ATOM 660 C C . VAL A 1 85 ? 15.284 -15.550 -32.020 1.00 91.69 85 VAL A C 1
ATOM 662 O O . VAL A 1 85 ? 16.234 -14.884 -32.428 1.00 91.69 85 VAL A O 1
ATOM 665 N N . LEU A 1 86 ? 15.453 -16.626 -31.245 1.00 93.62 86 LEU A N 1
ATOM 666 C CA . LEU A 1 86 ? 16.770 -17.127 -30.841 1.00 93.62 86 LEU A CA 1
ATOM 667 C C . LEU A 1 86 ? 17.633 -17.501 -32.052 1.00 93.62 86 LEU A C 1
ATOM 669 O O . LEU A 1 86 ? 18.777 -17.055 -32.148 1.00 93.62 86 LEU A O 1
ATOM 673 N N . LEU A 1 87 ? 17.076 -18.253 -33.005 1.00 92.19 87 LEU A N 1
ATOM 674 C CA . LEU A 1 87 ? 17.780 -18.621 -34.234 1.00 92.19 87 LEU A CA 1
ATOM 675 C C . LEU A 1 87 ? 18.170 -17.374 -35.039 1.00 92.19 87 LEU A C 1
ATOM 677 O O . LEU A 1 87 ? 19.342 -17.208 -35.369 1.00 92.19 87 LEU A O 1
ATOM 681 N N . ALA A 1 88 ? 17.239 -16.441 -35.251 1.00 89.31 88 ALA A N 1
ATOM 682 C CA . ALA A 1 88 ? 17.500 -15.198 -35.975 1.00 89.31 88 ALA A CA 1
ATOM 683 C C . ALA A 1 88 ? 18.558 -14.314 -35.289 1.00 89.31 88 ALA A C 1
ATOM 685 O O . ALA A 1 88 ? 19.368 -13.683 -35.967 1.00 89.31 88 ALA A O 1
ATOM 686 N N . ARG A 1 89 ? 18.585 -14.265 -33.951 1.00 86.75 89 ARG A N 1
ATOM 687 C CA . ARG A 1 89 ? 19.597 -13.521 -33.178 1.00 86.75 89 ARG A CA 1
ATOM 688 C C . ARG A 1 89 ? 20.962 -14.217 -33.181 1.00 86.75 89 ARG A C 1
ATOM 690 O O . ARG A 1 89 ? 21.969 -13.531 -33.044 1.00 86.75 89 ARG A O 1
ATOM 697 N N . SER A 1 90 ? 21.003 -15.540 -33.358 1.00 87.12 90 SER A N 1
ATOM 698 C CA . SER A 1 90 ? 22.250 -16.315 -33.452 1.00 87.12 90 SER A CA 1
ATOM 699 C C . SER A 1 90 ? 22.926 -16.218 -34.824 1.00 87.12 90 SER A C 1
ATOM 701 O O . SER A 1 90 ? 24.150 -16.224 -34.901 1.00 87.12 90 SER A O 1
ATOM 703 N N . THR A 1 91 ? 22.148 -16.081 -35.903 1.00 86.06 91 THR A N 1
ATOM 704 C CA . THR A 1 91 ? 22.680 -16.005 -37.273 1.00 86.06 91 THR A CA 1
ATOM 705 C C . THR A 1 91 ? 23.045 -14.581 -37.696 1.00 86.06 91 THR A C 1
ATOM 707 O O . THR A 1 91 ? 23.944 -14.396 -38.512 1.00 86.06 91 THR A O 1
ATOM 710 N N . ASN A 1 92 ? 22.374 -13.558 -37.152 1.00 80.00 92 ASN A N 1
ATOM 711 C CA . ASN A 1 92 ? 22.600 -12.155 -37.517 1.00 80.00 92 ASN A CA 1
ATOM 712 C C . ASN A 1 92 ? 23.550 -11.454 -36.531 1.00 80.00 92 ASN A C 1
ATOM 714 O O . ASN A 1 92 ? 23.116 -10.758 -35.612 1.00 80.00 92 ASN A O 1
ATOM 718 N N . LEU A 1 93 ? 24.860 -11.599 -36.750 1.00 72.88 93 LEU A N 1
ATOM 719 C CA . LEU A 1 93 ? 25.901 -10.993 -35.903 1.00 72.88 93 LEU A CA 1
ATOM 720 C C . LEU A 1 93 ? 26.027 -9.463 -36.044 1.00 72.88 93 LEU A C 1
ATOM 722 O O . LEU A 1 93 ? 26.589 -8.822 -35.162 1.00 72.88 93 LEU A O 1
ATOM 726 N N . GLN A 1 94 ? 25.478 -8.854 -37.102 1.00 71.56 94 GLN A N 1
ATOM 727 C CA . GLN A 1 94 ? 25.630 -7.413 -37.369 1.00 71.56 94 GLN A CA 1
ATOM 728 C C . GLN A 1 94 ? 24.900 -6.504 -36.364 1.00 71.56 94 GLN A C 1
ATOM 730 O O . GLN A 1 94 ? 25.302 -5.362 -36.171 1.00 71.56 94 GLN A O 1
ATOM 735 N N . VAL A 1 95 ? 23.842 -7.003 -35.712 1.00 72.12 95 VAL A N 1
ATOM 736 C CA . VAL A 1 95 ? 23.037 -6.270 -34.705 1.00 72.12 95 VAL A CA 1
ATOM 737 C C . VAL A 1 95 ? 23.125 -6.960 -33.332 1.00 72.12 95 VAL A C 1
ATOM 739 O O . VAL A 1 95 ? 22.272 -6.787 -32.457 1.00 72.12 95 VAL A O 1
ATOM 742 N N . ALA A 1 96 ? 24.137 -7.812 -33.145 1.00 76.75 96 ALA A N 1
ATOM 743 C CA . ALA A 1 96 ? 24.328 -8.574 -31.923 1.00 76.75 96 ALA A CA 1
ATOM 744 C C . ALA A 1 96 ? 25.230 -7.817 -30.942 1.00 76.75 96 ALA A C 1
ATOM 746 O O . ALA A 1 96 ? 26.324 -7.367 -31.273 1.00 76.75 96 ALA A O 1
ATOM 747 N N . THR A 1 97 ? 24.779 -7.723 -29.696 1.00 82.94 97 THR A N 1
ATOM 748 C CA . THR A 1 97 ? 25.619 -7.330 -28.562 1.00 82.94 97 THR A CA 1
ATOM 749 C C . THR A 1 97 ? 26.245 -8.571 -27.923 1.00 82.94 97 THR A C 1
ATOM 751 O O . THR A 1 97 ? 25.829 -9.702 -28.191 1.00 82.94 97 THR A O 1
ATOM 754 N N . LYS A 1 98 ? 27.184 -8.377 -26.988 1.00 83.88 98 LYS A N 1
ATOM 755 C CA . LYS A 1 98 ? 27.749 -9.472 -26.174 1.00 83.88 98 LYS A CA 1
ATOM 756 C C . LYS A 1 98 ? 26.682 -10.259 -25.392 1.00 83.88 98 LYS A C 1
ATOM 758 O O . LYS A 1 98 ? 26.915 -11.415 -25.058 1.00 83.88 98 LYS A O 1
ATOM 763 N N . ALA A 1 99 ? 25.530 -9.647 -25.102 1.00 86.88 99 ALA A N 1
ATOM 764 C CA . ALA A 1 99 ? 24.441 -10.250 -24.331 1.00 86.88 99 ALA A CA 1
ATOM 765 C C . ALA A 1 99 ? 23.277 -10.771 -25.197 1.00 86.88 99 ALA A C 1
ATOM 767 O O . ALA A 1 99 ? 22.437 -11.506 -24.689 1.00 86.88 99 ALA A O 1
ATOM 768 N N . SER A 1 100 ? 23.236 -10.442 -26.492 1.00 87.38 100 SER A N 1
ATOM 769 C CA . SER A 1 100 ? 22.119 -10.728 -27.408 1.00 87.38 100 SER A CA 1
ATOM 770 C C . SER A 1 100 ? 21.696 -12.204 -27.442 1.00 87.38 100 SER A C 1
ATOM 772 O O . SER A 1 100 ? 20.510 -12.519 -27.319 1.00 87.38 100 SER A O 1
ATOM 774 N N . ILE A 1 101 ? 22.664 -13.121 -27.570 1.00 89.94 101 ILE A N 1
ATOM 775 C CA . ILE A 1 101 ? 22.395 -14.568 -27.643 1.00 89.94 101 ILE A CA 1
ATOM 776 C C . ILE A 1 101 ? 21.925 -15.095 -26.282 1.00 89.94 101 ILE A C 1
ATOM 778 O O . ILE A 1 101 ? 20.955 -15.847 -26.213 1.00 89.94 101 ILE A O 1
ATOM 782 N N . ALA A 1 102 ? 22.572 -14.666 -25.193 1.00 92.19 102 ALA A N 1
ATOM 783 C CA . ALA A 1 102 ? 22.196 -15.060 -23.837 1.00 92.19 102 ALA A CA 1
ATOM 784 C C . ALA A 1 102 ? 20.782 -14.571 -23.472 1.00 92.19 102 ALA A C 1
ATOM 786 O O . ALA A 1 102 ? 20.001 -15.331 -22.903 1.00 92.19 102 ALA A O 1
ATOM 787 N N . ALA A 1 103 ? 20.435 -13.340 -23.856 1.00 92.06 103 ALA A N 1
ATOM 788 C CA . ALA A 1 103 ? 19.107 -12.761 -23.681 1.00 92.06 103 ALA A CA 1
ATOM 789 C C . ALA A 1 103 ? 18.036 -13.575 -24.418 1.00 92.06 103 ALA A C 1
ATOM 791 O O . ALA A 1 103 ? 17.069 -14.021 -23.805 1.00 92.06 103 ALA A O 1
ATOM 792 N N . ALA A 1 104 ? 18.248 -13.872 -25.705 1.00 91.75 104 ALA A N 1
ATOM 793 C CA . ALA A 1 104 ? 17.307 -14.677 -26.483 1.00 91.75 104 ALA A CA 1
ATOM 794 C C . ALA A 1 104 ? 17.176 -16.123 -25.959 1.00 91.75 104 ALA A C 1
ATOM 796 O O . ALA A 1 104 ? 16.081 -16.684 -25.958 1.00 91.75 104 ALA A O 1
ATOM 797 N N . ALA A 1 105 ? 18.267 -16.727 -25.472 1.00 94.69 105 ALA A N 1
ATOM 798 C CA . ALA A 1 105 ? 18.242 -18.074 -24.899 1.00 94.69 105 ALA A CA 1
ATOM 799 C C . ALA A 1 105 ? 17.457 -18.121 -23.577 1.00 94.69 105 ALA A C 1
ATOM 801 O O . ALA A 1 105 ? 16.704 -19.068 -23.326 1.00 94.69 105 ALA A O 1
ATOM 802 N N . LEU A 1 106 ? 17.598 -17.086 -22.744 1.00 94.81 106 LEU A N 1
ATOM 803 C CA . LEU A 1 106 ? 16.837 -16.939 -21.506 1.00 94.81 106 LEU A CA 1
ATOM 804 C C . LEU A 1 106 ? 15.361 -16.624 -21.770 1.00 94.81 106 LEU A C 1
ATOM 806 O O . LEU A 1 106 ? 14.513 -17.217 -21.107 1.00 94.81 106 LEU A O 1
ATOM 810 N N . ASP A 1 107 ? 15.038 -15.783 -22.757 1.00 93.56 107 ASP A N 1
ATOM 811 C CA . ASP A 1 107 ? 13.655 -15.518 -23.182 1.00 93.56 107 ASP A CA 1
ATOM 812 C C . ASP A 1 107 ? 12.974 -16.796 -23.709 1.00 93.56 107 ASP A C 1
ATOM 814 O O . ASP A 1 107 ? 11.837 -17.096 -23.332 1.00 93.56 107 ASP A O 1
ATOM 818 N N . PHE A 1 108 ? 13.678 -17.608 -24.506 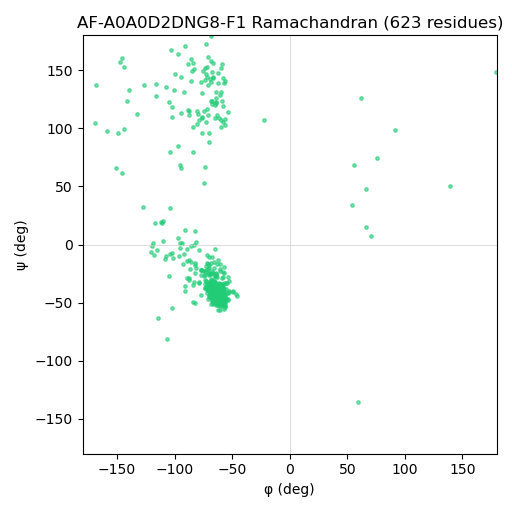1.00 96.19 108 PHE A N 1
ATOM 819 C CA . PHE A 1 108 ? 13.183 -18.915 -24.954 1.00 96.19 108 PHE A CA 1
ATOM 820 C C . PHE A 1 108 ? 12.982 -19.888 -23.783 1.00 96.19 108 PHE A C 1
ATOM 822 O O . PHE A 1 108 ? 11.932 -20.525 -23.664 1.00 96.19 108 PHE A O 1
ATOM 829 N N . SER A 1 109 ? 13.950 -19.964 -22.867 1.00 96.31 109 SER A N 1
ATOM 830 C CA . SER A 1 109 ? 13.843 -20.797 -21.662 1.00 96.31 109 SER A CA 1
ATOM 831 C C . SER A 1 109 ? 12.663 -20.368 -20.782 1.00 96.31 109 SER A C 1
ATOM 833 O O . SER A 1 109 ? 11.910 -21.211 -20.284 1.00 96.31 109 SER A O 1
ATOM 835 N N . ALA A 1 110 ? 12.455 -19.058 -20.628 1.00 95.50 110 ALA A N 1
ATOM 836 C CA . ALA A 1 110 ? 11.319 -18.492 -19.913 1.00 95.50 110 ALA A CA 1
ATOM 837 C C . ALA A 1 110 ? 9.994 -18.830 -20.607 1.00 95.50 110 ALA A C 1
ATOM 839 O O . ALA A 1 110 ? 9.044 -19.201 -19.922 1.00 95.50 110 ALA A O 1
ATOM 840 N N . ALA A 1 111 ? 9.927 -18.791 -21.942 1.00 96.00 111 ALA A N 1
ATOM 841 C CA . ALA A 1 111 ? 8.745 -19.201 -22.701 1.00 96.00 111 ALA A CA 1
ATOM 842 C C . ALA A 1 111 ? 8.391 -20.682 -22.470 1.00 96.00 111 ALA A C 1
ATOM 844 O O . ALA A 1 111 ? 7.230 -21.003 -22.209 1.00 96.00 111 ALA A O 1
ATOM 845 N N . CYS A 1 112 ? 9.387 -21.574 -22.490 1.00 96.19 112 CYS A N 1
ATOM 846 C CA . CYS A 1 112 ? 9.208 -22.998 -22.198 1.00 96.19 112 CYS A CA 1
ATOM 847 C C . CYS A 1 112 ? 8.683 -23.230 -20.774 1.00 96.19 112 CYS A C 1
ATOM 849 O O . CYS A 1 112 ? 7.711 -23.961 -20.569 1.00 96.19 112 CYS A O 1
ATOM 851 N N . LEU A 1 113 ? 9.279 -22.577 -19.772 1.00 95.12 113 LEU A N 1
ATOM 852 C CA . LEU A 1 113 ? 8.821 -22.722 -18.391 1.00 95.12 113 LEU A CA 1
ATOM 853 C C . LEU A 1 113 ? 7.447 -22.076 -18.166 1.00 95.12 113 LEU A C 1
ATOM 855 O O . LEU A 1 113 ? 6.643 -22.598 -17.396 1.00 95.12 113 LEU A O 1
ATOM 859 N N . LEU A 1 114 ? 7.142 -20.982 -18.867 1.00 95.25 114 LEU A N 1
ATOM 860 C CA . LEU A 1 114 ? 5.830 -20.342 -18.853 1.00 95.25 114 LEU A CA 1
ATOM 861 C C . LEU A 1 114 ? 4.754 -21.270 -19.426 1.00 95.25 114 LEU A C 1
ATOM 863 O O . LEU A 1 114 ? 3.673 -21.360 -18.841 1.00 95.25 114 LEU A O 1
ATOM 867 N N . PHE A 1 115 ? 5.052 -22.001 -20.505 1.00 94.94 115 PHE A N 1
ATOM 868 C CA . PHE A 1 115 ? 4.171 -23.037 -21.048 1.00 94.94 115 PHE A CA 1
ATOM 869 C C . PHE A 1 115 ? 3.838 -24.088 -19.979 1.00 94.94 115 PHE A C 1
ATOM 871 O O . PHE A 1 115 ? 2.665 -24.331 -19.683 1.00 94.94 115 PHE A O 1
ATOM 878 N N . VAL A 1 116 ? 4.865 -24.654 -19.337 1.00 93.94 116 VAL A N 1
ATOM 879 C CA . VAL A 1 116 ? 4.703 -25.689 -18.304 1.00 93.94 116 VAL A CA 1
ATOM 880 C C . VAL A 1 116 ? 3.931 -25.151 -17.098 1.00 93.94 116 VAL A C 1
ATOM 882 O O . VAL A 1 116 ? 2.923 -25.735 -16.693 1.00 93.94 116 VAL A O 1
ATOM 885 N N . LEU A 1 117 ? 4.355 -24.017 -16.536 1.00 93.94 117 LEU A N 1
ATOM 886 C CA . LEU A 1 117 ? 3.724 -23.433 -15.355 1.00 93.94 117 LEU A CA 1
ATOM 887 C C . LEU A 1 117 ? 2.265 -23.053 -15.626 1.00 93.94 117 LEU A C 1
ATOM 889 O O . LEU A 1 117 ? 1.417 -23.281 -14.765 1.00 93.94 117 LEU A O 1
ATOM 893 N N . SER A 1 118 ? 1.947 -22.520 -16.809 1.00 93.50 118 SER A N 1
ATOM 894 C CA . SER A 1 118 ? 0.573 -22.160 -17.176 1.00 93.50 118 SER A CA 1
ATOM 895 C C . SER A 1 118 ? -0.361 -23.374 -17.170 1.00 93.50 118 SER A C 1
ATOM 897 O O . SER A 1 118 ? -1.509 -23.263 -16.735 1.00 93.50 118 SER A O 1
ATOM 899 N N . LEU A 1 119 ? 0.126 -24.560 -17.553 1.00 90.69 119 LEU A N 1
ATOM 900 C CA . LEU A 1 119 ? -0.659 -25.798 -17.506 1.00 90.69 119 LEU A CA 1
ATOM 901 C C . LEU A 1 119 ? -0.953 -26.260 -16.079 1.00 90.69 119 LEU A C 1
ATOM 903 O O . LEU A 1 119 ? -2.099 -26.605 -15.761 1.00 90.69 119 LEU A O 1
ATOM 907 N N . TYR A 1 120 ? 0.059 -26.235 -15.211 1.00 91.88 120 TYR A N 1
ATOM 908 C CA . TYR A 1 120 ? -0.114 -26.551 -13.792 1.00 91.88 120 TYR A CA 1
ATOM 909 C C . TYR A 1 120 ? -1.020 -25.529 -13.099 1.00 91.88 120 TYR A C 1
ATOM 911 O O . TYR A 1 120 ? -1.940 -25.908 -12.376 1.00 91.88 120 TYR A O 1
ATOM 919 N N . GLU A 1 121 ? -0.825 -24.237 -13.355 1.00 91.25 121 GLU A N 1
ATOM 920 C CA . GLU A 1 121 ? -1.660 -23.174 -12.795 1.00 91.25 121 GLU A CA 1
ATOM 921 C C . GLU A 1 121 ? -3.099 -23.263 -13.305 1.00 91.25 121 GLU A C 1
ATOM 923 O O . GLU A 1 121 ? -4.033 -23.093 -12.524 1.00 91.25 121 GLU A O 1
ATOM 928 N N . HIS A 1 122 ? -3.330 -23.557 -14.588 1.00 89.81 122 HIS A N 1
ATOM 929 C CA . HIS A 1 122 ? -4.686 -23.696 -15.120 1.00 89.81 122 HIS A CA 1
ATOM 930 C C . HIS A 1 122 ? -5.449 -24.855 -14.473 1.00 89.81 122 HIS A C 1
ATOM 932 O O . HIS A 1 122 ? -6.617 -24.686 -14.148 1.00 89.81 122 HIS A O 1
ATOM 938 N N . SER A 1 123 ? -4.791 -25.994 -14.252 1.00 88.69 123 SER A N 1
ATOM 939 C CA . SER A 1 123 ? -5.435 -27.203 -13.728 1.00 88.69 123 SER A CA 1
ATOM 940 C C . SER A 1 123 ? -5.549 -27.241 -12.201 1.00 88.69 123 SER A C 1
ATOM 942 O O . SER A 1 123 ? -6.536 -27.761 -11.688 1.00 88.69 123 SER A O 1
ATOM 944 N N . ARG A 1 124 ? -4.570 -26.703 -11.460 1.00 89.44 124 ARG A N 1
ATOM 945 C CA . ARG A 1 124 ? -4.418 -26.937 -10.005 1.00 89.44 124 ARG A CA 1
ATOM 946 C C . ARG A 1 124 ? -4.600 -25.697 -9.132 1.00 89.44 124 ARG A C 1
ATOM 948 O O . ARG A 1 124 ? -4.589 -25.801 -7.903 1.00 89.44 124 ARG A O 1
ATOM 955 N N . SER A 1 125 ? -4.779 -24.523 -9.737 1.00 89.12 125 SER A N 1
ATOM 956 C CA . SER A 1 125 ? -4.996 -23.265 -9.019 1.00 89.12 125 SER A CA 1
ATOM 957 C C . SER A 1 125 ? -6.369 -22.671 -9.307 1.00 89.12 125 SER A C 1
ATOM 959 O O . SER A 1 125 ? -6.817 -22.633 -10.456 1.00 89.12 125 SER A O 1
ATOM 961 N N . VAL A 1 126 ? -7.004 -22.169 -8.247 1.00 85.25 126 VAL A N 1
ATOM 962 C CA . VAL A 1 126 ? -8.299 -21.477 -8.296 1.00 85.25 126 VAL A CA 1
ATOM 963 C C . VAL A 1 126 ? -8.132 -20.081 -8.903 1.00 85.25 126 VAL A C 1
ATOM 965 O O . VAL A 1 126 ? -8.953 -19.644 -9.704 1.00 85.25 126 VAL A O 1
ATOM 968 N N . THR A 1 127 ? -7.025 -19.408 -8.586 1.00 85.62 127 THR A N 1
ATOM 969 C CA . THR A 1 127 ? -6.713 -18.075 -9.099 1.00 85.62 127 THR A CA 1
ATOM 970 C C . THR A 1 127 ? -5.958 -18.126 -10.427 1.00 85.62 127 THR A C 1
ATOM 972 O O . THR A 1 127 ? -5.257 -19.101 -10.738 1.00 85.62 127 THR A O 1
ATOM 975 N N . PRO A 1 128 ? -6.058 -17.065 -11.241 1.00 86.31 128 PRO A N 1
ATOM 976 C CA . PRO A 1 128 ? -5.033 -16.728 -12.221 1.00 86.31 128 PRO A CA 1
ATOM 977 C C . PRO A 1 128 ? -3.659 -16.550 -11.552 1.00 86.31 128 PRO A C 1
ATOM 979 O O . PRO A 1 128 ? -3.560 -15.984 -10.462 1.00 86.31 128 PRO A O 1
ATOM 982 N N . SER A 1 129 ? -2.591 -17.023 -12.200 1.00 89.81 129 SER A N 1
ATOM 983 C CA . SER A 1 129 ? -1.240 -16.982 -11.624 1.00 89.81 129 SER A CA 1
ATOM 984 C C . SER A 1 129 ? -0.713 -15.550 -11.525 1.00 89.81 129 SER A C 1
ATOM 986 O O . SER A 1 129 ? -0.600 -14.847 -12.530 1.00 89.81 129 SER A O 1
ATOM 988 N N . THR A 1 130 ? -0.337 -15.133 -10.316 1.00 89.00 130 THR A N 1
ATOM 989 C CA . THR A 1 130 ? 0.258 -13.813 -10.063 1.00 89.00 130 THR A CA 1
ATOM 990 C C . THR A 1 130 ? 1.657 -13.693 -10.667 1.00 89.00 130 THR A C 1
ATOM 992 O O . THR A 1 130 ? 1.987 -12.648 -11.216 1.00 89.00 130 THR A O 1
ATOM 995 N N . ILE A 1 131 ? 2.455 -14.767 -10.621 1.00 91.56 131 ILE A N 1
ATOM 996 C CA . ILE A 1 131 ? 3.833 -14.801 -11.136 1.00 91.56 131 ILE A CA 1
ATOM 997 C C . ILE A 1 131 ? 3.834 -14.645 -12.659 1.00 91.56 131 ILE A C 1
ATOM 999 O O . ILE A 1 131 ? 4.523 -13.772 -13.181 1.00 91.56 131 ILE A O 1
ATOM 1003 N N . ILE A 1 132 ? 3.021 -15.445 -13.365 1.00 92.44 132 ILE A N 1
ATOM 1004 C CA . ILE A 1 132 ? 2.883 -15.333 -14.826 1.00 92.44 132 ILE A CA 1
ATOM 1005 C C . ILE A 1 132 ? 2.330 -13.956 -15.190 1.00 92.44 132 ILE A C 1
ATOM 1007 O O . ILE A 1 132 ? 2.848 -13.315 -16.098 1.00 92.44 132 ILE A O 1
ATOM 1011 N N . GLY A 1 133 ? 1.309 -13.484 -14.470 1.00 91.62 133 GLY A N 1
ATOM 1012 C CA . GLY A 1 133 ? 0.711 -12.188 -14.754 1.00 91.62 133 GLY A CA 1
ATOM 1013 C C . GLY A 1 133 ? 1.704 -11.024 -14.630 1.00 91.62 133 GLY A C 1
ATOM 1014 O O . GLY A 1 133 ? 1.821 -10.198 -15.537 1.00 91.62 133 GLY A O 1
ATOM 1015 N N . LEU A 1 134 ? 2.470 -10.962 -13.538 1.00 90.94 134 LEU A N 1
ATOM 1016 C CA . LEU A 1 134 ? 3.478 -9.914 -13.354 1.00 90.94 134 LEU A CA 1
ATOM 1017 C C . LEU A 1 134 ? 4.575 -9.983 -14.418 1.00 90.94 134 LEU A C 1
ATOM 1019 O O . LEU A 1 134 ? 4.914 -8.955 -15.000 1.00 90.94 134 LEU A O 1
ATOM 1023 N N . TYR A 1 135 ? 5.084 -11.182 -14.713 1.00 94.31 135 TYR A N 1
ATOM 1024 C CA . TYR A 1 135 ? 6.098 -11.361 -15.750 1.00 94.31 135 TYR A CA 1
ATOM 1025 C C . TYR A 1 135 ? 5.592 -10.931 -17.129 1.00 94.31 135 TYR A C 1
ATOM 1027 O O . TYR A 1 135 ? 6.285 -10.195 -17.827 1.00 94.31 135 TYR A O 1
ATOM 1035 N N . LEU A 1 136 ? 4.382 -11.337 -17.523 1.00 93.75 136 LEU A N 1
ATOM 1036 C CA . LEU A 1 136 ? 3.813 -10.952 -18.813 1.00 93.75 136 LEU A CA 1
ATOM 1037 C C . LEU A 1 136 ? 3.566 -9.444 -18.897 1.00 93.75 136 LEU A C 1
ATOM 1039 O O . LEU A 1 136 ? 3.892 -8.856 -19.917 1.00 93.75 136 LEU A O 1
ATOM 1043 N N . LEU A 1 137 ? 3.059 -8.802 -17.839 1.00 92.19 137 LEU A N 1
ATOM 1044 C CA . LEU A 1 137 ? 2.811 -7.355 -17.838 1.00 92.19 137 LEU A CA 1
ATOM 1045 C C . LEU A 1 137 ? 4.115 -6.548 -17.977 1.00 92.19 137 LEU A C 1
ATOM 1047 O O . LEU A 1 137 ? 4.203 -5.635 -18.802 1.00 92.19 137 LEU A O 1
ATOM 1051 N N . ILE A 1 138 ? 5.130 -6.899 -17.182 1.00 91.88 138 ILE A N 1
ATOM 1052 C CA . ILE A 1 138 ? 6.432 -6.221 -17.192 1.00 91.88 138 ILE A CA 1
ATOM 1053 C C . ILE A 1 138 ? 7.159 -6.498 -18.513 1.00 91.88 138 ILE A C 1
ATOM 1055 O O . ILE A 1 138 ? 7.560 -5.563 -19.201 1.00 91.88 138 ILE A O 1
ATOM 1059 N N . SER A 1 139 ? 7.273 -7.769 -18.914 1.00 93.62 139 SER A N 1
ATOM 1060 C CA . SER A 1 139 ? 7.992 -8.140 -20.138 1.00 93.62 139 SER A CA 1
ATOM 1061 C C . SER A 1 139 ? 7.295 -7.670 -21.416 1.00 93.62 139 SER A C 1
ATOM 1063 O O . SER A 1 139 ? 7.986 -7.369 -22.376 1.00 93.62 139 SER A O 1
ATOM 1065 N N . LEU A 1 140 ? 5.961 -7.548 -21.449 1.00 94.44 140 LEU A N 1
ATOM 1066 C CA . LEU A 1 140 ? 5.248 -6.961 -22.592 1.00 94.44 140 LEU A CA 1
ATOM 1067 C C . LEU A 1 140 ? 5.608 -5.479 -22.763 1.00 94.44 140 LEU A C 1
ATOM 1069 O O . LEU A 1 140 ? 5.839 -5.026 -23.881 1.00 94.44 140 LEU A O 1
ATOM 1073 N N . SER A 1 141 ? 5.692 -4.735 -21.656 1.00 92.19 141 SER A N 1
ATOM 1074 C CA . SER A 1 141 ? 6.085 -3.320 -21.677 1.00 92.19 141 SER A CA 1
ATOM 1075 C C . SER A 1 141 ? 7.526 -3.156 -22.169 1.00 92.19 141 SER A C 1
ATOM 1077 O O . SER A 1 141 ? 7.817 -2.283 -22.981 1.00 92.19 141 SER A O 1
ATOM 1079 N N . PHE A 1 142 ? 8.422 -4.033 -21.720 1.00 93.81 142 PHE A N 1
ATOM 1080 C CA . PHE A 1 142 ? 9.822 -4.058 -22.139 1.00 93.81 142 PHE A CA 1
ATOM 1081 C C . PHE A 1 142 ? 10.010 -4.500 -23.593 1.00 93.81 142 PHE A C 1
ATOM 1083 O O . PHE A 1 142 ? 10.788 -3.888 -24.321 1.00 93.81 142 PHE A O 1
ATOM 1090 N N . ASP A 1 143 ? 9.255 -5.493 -24.058 1.00 92.06 143 ASP A N 1
ATOM 1091 C CA . ASP A 1 143 ? 9.275 -5.910 -25.459 1.00 92.06 143 ASP A CA 1
ATOM 1092 C C . ASP A 1 143 ? 8.726 -4.825 -26.388 1.00 92.06 143 ASP A C 1
ATOM 1094 O O . ASP A 1 143 ? 9.210 -4.696 -27.508 1.00 92.06 143 ASP A O 1
ATOM 1098 N N . ALA A 1 144 ? 7.767 -4.007 -25.937 1.00 92.69 144 ALA A N 1
ATOM 1099 C CA . ALA A 1 144 ? 7.296 -2.856 -26.706 1.00 92.69 144 ALA A CA 1
ATOM 1100 C C . ALA A 1 144 ? 8.404 -1.804 -26.898 1.00 92.69 144 ALA A C 1
ATOM 1102 O O . ALA A 1 144 ? 8.527 -1.234 -27.984 1.00 92.69 144 ALA A O 1
ATOM 1103 N N . VAL A 1 145 ? 9.242 -1.587 -25.874 1.00 91.69 145 VAL A N 1
ATOM 1104 C CA . VAL A 1 145 ? 10.429 -0.719 -25.970 1.00 91.69 145 VAL A CA 1
ATOM 1105 C C . VAL A 1 145 ? 11.433 -1.305 -26.964 1.00 91.69 145 VAL A C 1
ATOM 1107 O O . VAL A 1 145 ? 11.771 -0.632 -27.932 1.00 91.69 145 VAL A O 1
ATOM 1110 N N . ARG A 1 146 ? 11.810 -2.582 -26.809 1.00 90.88 146 ARG A N 1
ATOM 1111 C CA . ARG A 1 146 ? 12.718 -3.281 -27.741 1.00 90.88 146 ARG A CA 1
ATOM 1112 C C . ARG A 1 146 ? 12.199 -3.236 -29.178 1.00 90.88 146 ARG A C 1
ATOM 1114 O O . ARG A 1 146 ? 12.950 -2.993 -30.119 1.00 90.88 146 ARG A O 1
ATOM 1121 N N . LEU A 1 147 ? 10.897 -3.447 -29.372 1.00 92.56 147 LEU A N 1
ATOM 1122 C CA . LEU A 1 147 ? 10.274 -3.405 -30.689 1.00 92.56 147 LEU A CA 1
ATOM 1123 C C . LEU A 1 147 ? 10.424 -2.025 -31.340 1.00 92.56 147 LEU A C 1
ATOM 1125 O O . LEU A 1 147 ? 10.792 -1.949 -32.513 1.00 92.56 147 LEU A O 1
ATOM 1129 N N . ARG A 1 148 ? 10.189 -0.940 -30.588 1.00 90.44 148 ARG A N 1
ATOM 1130 C CA . ARG A 1 148 ? 10.425 0.432 -31.064 1.00 90.44 148 ARG A CA 1
ATOM 1131 C C . ARG A 1 148 ? 11.876 0.608 -31.512 1.00 90.44 148 ARG A C 1
ATOM 1133 O O . ARG A 1 148 ? 12.101 1.126 -32.604 1.00 90.44 148 ARG A O 1
ATOM 1140 N N . THR A 1 149 ? 12.832 0.130 -30.725 1.00 89.19 149 THR A N 1
ATOM 1141 C CA . THR A 1 149 ? 14.265 0.203 -31.032 1.00 89.19 149 THR A CA 1
ATOM 1142 C C . THR A 1 149 ? 14.607 -0.486 -32.353 1.00 89.19 149 THR A C 1
ATOM 1144 O O . THR A 1 149 ? 15.224 0.115 -33.236 1.00 89.19 149 THR A O 1
ATOM 1147 N N . PHE A 1 150 ? 14.132 -1.717 -32.563 1.00 87.81 150 PHE A N 1
ATOM 1148 C CA . PHE A 1 150 ? 14.359 -2.437 -33.821 1.00 87.81 150 PHE A CA 1
ATOM 1149 C C . PHE A 1 150 ? 13.631 -1.807 -35.021 1.00 87.81 150 PHE A C 1
ATOM 1151 O O . PHE A 1 150 ? 14.159 -1.849 -36.134 1.00 87.81 150 PHE A O 1
ATOM 1158 N N . PHE A 1 151 ? 12.477 -1.159 -34.821 1.00 88.56 151 PHE A N 1
ATOM 1159 C CA . PHE A 1 151 ? 11.825 -0.367 -35.872 1.00 88.56 151 PHE A CA 1
ATOM 1160 C C . PHE A 1 151 ? 12.621 0.881 -36.257 1.00 88.56 151 PHE A C 1
ATOM 1162 O O . PHE A 1 151 ? 12.669 1.217 -37.438 1.00 88.56 151 PHE A O 1
ATOM 1169 N N . LEU A 1 152 ? 13.271 1.548 -35.300 1.00 84.94 152 LEU A N 1
ATOM 1170 C CA . LEU A 1 152 ? 14.162 2.675 -35.591 1.00 84.94 152 LEU A CA 1
ATOM 1171 C C . LEU A 1 152 ? 15.439 2.220 -36.314 1.00 84.94 152 LEU A C 1
ATOM 1173 O O . LEU A 1 152 ? 15.961 2.947 -37.152 1.00 84.94 152 LEU A O 1
ATOM 1177 N N . LEU A 1 153 ? 15.920 1.003 -36.042 1.00 83.12 153 LEU A N 1
ATOM 1178 C CA . LEU A 1 153 ? 17.080 0.416 -36.725 1.00 83.12 153 LEU A CA 1
ATOM 1179 C C . LEU A 1 153 ? 16.763 -0.101 -38.138 1.00 83.12 153 LEU A C 1
ATOM 1181 O O . LEU A 1 153 ? 17.675 -0.203 -38.961 1.00 83.12 153 LEU A O 1
ATOM 1185 N N . ARG A 1 154 ? 15.490 -0.394 -38.443 1.00 81.69 154 ARG A N 1
ATOM 1186 C CA . ARG A 1 154 ? 15.037 -0.875 -39.761 1.00 81.69 154 ARG A CA 1
ATOM 1187 C C . ARG A 1 154 ? 15.492 0.025 -40.907 1.00 81.69 154 ARG A C 1
ATOM 1189 O O . ARG A 1 154 ? 15.838 -0.490 -41.966 1.00 81.69 154 ARG A O 1
ATOM 1196 N N . SER A 1 155 ? 15.440 1.345 -40.727 1.00 73.44 155 SER A N 1
ATOM 1197 C CA . SER A 1 155 ? 15.788 2.303 -41.786 1.00 73.44 155 SER A CA 1
ATOM 1198 C C . SER A 1 155 ? 17.259 2.217 -42.196 1.00 73.44 155 SER A C 1
ATOM 1200 O O . SER A 1 155 ? 17.581 2.530 -43.337 1.00 73.44 155 SER A O 1
ATOM 1202 N N . ASN A 1 156 ? 18.130 1.755 -41.294 1.00 72.44 156 ASN A N 1
ATOM 1203 C CA . ASN A 1 156 ? 19.577 1.732 -41.489 1.00 72.44 156 ASN A CA 1
ATOM 1204 C C . ASN A 1 156 ? 20.125 0.324 -41.779 1.00 72.44 156 ASN A C 1
ATOM 1206 O O . ASN A 1 156 ? 21.166 0.198 -42.416 1.00 72.44 156 ASN A O 1
ATOM 1210 N N . ILE A 1 157 ? 19.457 -0.740 -41.308 1.00 78.00 157 ILE A N 1
ATOM 1211 C CA . ILE A 1 157 ? 19.954 -2.123 -41.396 1.00 78.00 157 ILE A CA 1
ATOM 1212 C C . ILE A 1 157 ? 18.843 -3.053 -41.903 1.00 78.00 157 ILE A C 1
ATOM 1214 O O . ILE A 1 157 ? 17.890 -3.353 -41.185 1.00 78.00 157 ILE A O 1
ATOM 1218 N N . ALA A 1 158 ? 18.999 -3.596 -43.116 1.00 75.06 158 ALA A N 1
ATOM 1219 C CA . ALA A 1 158 ? 18.009 -4.489 -43.733 1.00 75.06 158 ALA A CA 1
ATOM 1220 C C . ALA A 1 158 ? 17.712 -5.750 -42.890 1.00 75.06 158 ALA A C 1
ATOM 1222 O O . ALA A 1 158 ? 16.570 -6.197 -42.817 1.00 75.06 158 ALA A O 1
ATOM 1223 N N . GLN A 1 159 ? 18.715 -6.295 -42.192 1.00 75.56 159 GLN A N 1
ATOM 1224 C CA . GLN A 1 159 ? 18.560 -7.465 -41.313 1.00 75.56 159 GLN A CA 1
ATOM 1225 C C . GLN A 1 159 ? 17.749 -7.161 -40.039 1.00 75.56 159 GLN A C 1
ATOM 1227 O O . GLN A 1 159 ? 17.095 -8.055 -39.499 1.00 75.56 159 GLN A O 1
ATOM 1232 N N . ALA A 1 160 ? 17.715 -5.901 -39.581 1.00 79.88 160 ALA A N 1
ATOM 1233 C CA . ALA A 1 160 ? 16.902 -5.499 -38.431 1.00 79.88 160 ALA A CA 1
ATOM 1234 C C . ALA A 1 160 ? 15.396 -5.618 -38.723 1.00 79.88 160 ALA A C 1
ATOM 1236 O O . ALA A 1 160 ? 14.610 -5.847 -37.804 1.00 79.88 160 ALA A O 1
ATOM 1237 N N . GLN A 1 161 ? 14.994 -5.560 -39.999 1.00 84.69 161 GLN A N 1
ATOM 1238 C CA . GLN A 1 161 ? 13.596 -5.699 -40.408 1.00 84.69 161 GLN A CA 1
ATOM 1239 C C . GLN A 1 161 ? 13.016 -7.086 -40.099 1.00 84.69 161 GLN A C 1
ATOM 1241 O O . GLN A 1 161 ? 11.874 -7.197 -39.652 1.00 84.69 161 GLN A O 1
ATOM 1246 N N . GLY A 1 162 ? 13.801 -8.149 -40.305 1.00 86.00 162 GLY A N 1
ATOM 1247 C CA . GLY A 1 162 ? 13.373 -9.512 -39.981 1.00 86.00 162 GLY A CA 1
ATOM 1248 C C . GLY A 1 162 ? 13.134 -9.688 -38.480 1.00 86.00 162 GLY A C 1
ATOM 1249 O O . GLY A 1 162 ? 12.116 -10.242 -38.068 1.00 86.00 162 GLY A O 1
ATOM 1250 N N . ILE A 1 163 ? 14.031 -9.136 -37.658 1.00 87.31 163 ILE A N 1
ATOM 1251 C CA . ILE A 1 163 ? 13.931 -9.186 -36.194 1.00 87.31 163 ILE A CA 1
ATOM 1252 C C . ILE A 1 163 ? 12.743 -8.348 -35.700 1.00 87.31 163 ILE A C 1
ATOM 1254 O O . ILE A 1 163 ? 11.973 -8.826 -34.871 1.00 87.31 163 ILE A O 1
ATOM 1258 N N . ALA A 1 164 ? 12.535 -7.143 -36.243 1.00 90.19 164 ALA A N 1
ATOM 1259 C CA . ALA A 1 164 ? 11.401 -6.286 -35.885 1.00 90.19 164 ALA A CA 1
ATOM 1260 C C . ALA A 1 164 ? 10.047 -6.968 -36.160 1.00 90.19 164 ALA A C 1
ATOM 1262 O O . ALA A 1 164 ? 9.139 -6.919 -35.327 1.00 90.19 164 ALA A O 1
ATOM 1263 N N . ASN A 1 165 ? 9.914 -7.668 -37.291 1.00 91.50 165 ASN A N 1
ATOM 1264 C CA . ASN A 1 165 ? 8.702 -8.423 -37.618 1.00 91.50 165 ASN A CA 1
ATOM 1265 C C . ASN A 1 165 ? 8.451 -9.578 -36.630 1.00 91.50 165 ASN A C 1
ATOM 1267 O O . ASN A 1 165 ? 7.326 -9.746 -36.155 1.00 91.50 165 ASN A O 1
ATOM 1271 N N . LEU A 1 166 ? 9.490 -10.344 -36.272 1.00 92.50 166 LEU A N 1
ATOM 1272 C CA . LEU A 1 166 ? 9.381 -11.435 -35.293 1.00 92.50 166 LEU A CA 1
ATOM 1273 C C . LEU A 1 166 ? 9.047 -10.923 -33.885 1.00 92.50 166 LEU A C 1
ATOM 1275 O O . LEU A 1 166 ? 8.244 -11.534 -33.175 1.00 92.50 166 LEU A O 1
ATOM 1279 N N . LEU A 1 167 ? 9.620 -9.786 -33.481 1.00 91.56 167 LEU A N 1
ATOM 1280 C CA . LEU A 1 167 ? 9.291 -9.131 -32.214 1.00 91.56 167 LEU A CA 1
ATOM 1281 C C . LEU A 1 167 ? 7.863 -8.563 -32.215 1.00 91.56 167 LEU A C 1
ATOM 1283 O O . LEU A 1 167 ? 7.179 -8.667 -31.200 1.00 91.56 167 LEU A O 1
ATOM 1287 N N . SER A 1 168 ? 7.373 -8.047 -33.348 1.00 94.31 168 SER A N 1
ATOM 1288 C CA . SER A 1 168 ? 5.974 -7.607 -33.503 1.00 94.31 168 SER A CA 1
ATOM 1289 C C . SER A 1 168 ? 5.008 -8.772 -33.297 1.00 94.31 168 SER A C 1
ATOM 1291 O O . SER A 1 168 ? 4.051 -8.668 -32.529 1.00 94.31 168 SER A O 1
ATOM 1293 N N . LEU A 1 169 ? 5.293 -9.912 -33.935 1.00 95.06 169 LEU A N 1
ATOM 1294 C CA . LEU A 1 169 ? 4.515 -11.135 -33.758 1.00 95.06 169 LEU A CA 1
ATOM 1295 C C . LEU A 1 169 ? 4.587 -11.642 -32.309 1.00 95.06 169 LEU A C 1
ATOM 1297 O O . LEU A 1 169 ? 3.559 -11.986 -31.726 1.00 95.06 169 LEU A O 1
ATOM 1301 N N . SER A 1 170 ? 5.779 -11.618 -31.703 1.00 94.12 170 SER A N 1
ATOM 1302 C CA . SER A 1 170 ? 5.986 -11.965 -30.291 1.00 94.12 170 SER A CA 1
ATOM 1303 C C . SER A 1 170 ? 5.119 -11.120 -29.364 1.00 94.12 170 SER A C 1
ATOM 1305 O O . SER A 1 170 ? 4.457 -11.661 -28.479 1.00 94.12 170 SER A O 1
ATOM 1307 N N . LEU A 1 171 ? 5.077 -9.803 -29.594 1.00 94.94 171 LEU A N 1
ATOM 1308 C CA . LEU A 1 171 ? 4.315 -8.857 -28.786 1.00 94.94 171 LEU A CA 1
ATOM 1309 C C . LEU A 1 171 ? 2.808 -9.139 -28.869 1.00 94.94 171 LEU A C 1
ATOM 1311 O O . LEU A 1 171 ? 2.137 -9.189 -27.839 1.00 94.94 171 LEU A O 1
ATOM 1315 N N . ILE A 1 172 ? 2.288 -9.394 -30.076 1.00 96.12 172 ILE A N 1
ATOM 1316 C CA . ILE A 1 172 ? 0.872 -9.727 -30.297 1.00 96.12 172 ILE A CA 1
ATOM 1317 C C . ILE A 1 172 ? 0.514 -11.045 -29.604 1.00 96.12 172 ILE A C 1
ATOM 1319 O O . ILE A 1 172 ? -0.453 -11.099 -28.842 1.00 96.12 172 ILE A O 1
ATOM 1323 N N . ILE A 1 173 ? 1.302 -12.105 -29.815 1.00 95.50 173 ILE A N 1
ATOM 1324 C CA . ILE A 1 173 ? 1.051 -13.408 -29.183 1.00 95.50 173 ILE A CA 1
ATOM 1325 C C . ILE A 1 173 ? 1.135 -13.276 -27.658 1.00 95.50 173 ILE A C 1
ATOM 1327 O O . ILE A 1 173 ? 0.250 -13.757 -26.951 1.00 95.50 173 ILE A O 1
ATOM 1331 N N . LYS A 1 174 ? 2.153 -12.584 -27.134 1.00 95.06 174 LYS A N 1
ATOM 1332 C CA . LYS A 1 174 ? 2.322 -12.352 -25.694 1.00 95.06 174 LYS A CA 1
ATOM 1333 C C . LYS A 1 174 ? 1.140 -11.580 -25.106 1.00 95.06 174 LYS A C 1
ATOM 1335 O O . LYS A 1 174 ? 0.675 -11.934 -24.024 1.00 95.06 174 LYS A O 1
ATOM 1340 N N . PHE A 1 175 ? 0.611 -10.583 -25.815 1.00 95.75 175 PHE A N 1
ATOM 1341 C CA . PHE A 1 175 ? -0.597 -9.865 -25.409 1.00 95.75 175 PHE A CA 1
ATOM 1342 C C . PHE A 1 175 ? -1.825 -10.788 -25.353 1.00 95.75 175 PHE A C 1
ATOM 1344 O O . PHE A 1 175 ? -2.560 -10.777 -24.368 1.00 95.75 175 PHE A O 1
ATOM 1351 N N . LEU A 1 176 ? -2.022 -11.655 -26.349 1.00 95.69 176 LEU A N 1
ATOM 1352 C CA . LEU A 1 176 ? -3.111 -12.642 -26.332 1.00 95.69 176 LEU A CA 1
ATOM 1353 C C . LEU A 1 176 ? -2.956 -13.653 -25.180 1.00 95.69 176 LEU A C 1
ATOM 1355 O O . LEU A 1 176 ? -3.931 -13.995 -24.502 1.00 95.69 176 LEU A O 1
ATOM 1359 N N . VAL A 1 177 ? -1.728 -14.101 -24.900 1.00 94.38 177 VAL A N 1
ATOM 1360 C CA . VAL A 1 177 ? -1.422 -14.946 -23.733 1.00 94.38 177 VAL A CA 1
ATOM 1361 C C . VAL A 1 177 ? -1.748 -14.203 -22.433 1.00 94.38 177 VAL A C 1
ATOM 1363 O O . VAL A 1 177 ? -2.396 -14.768 -21.556 1.00 94.38 177 VAL A O 1
ATOM 1366 N N . LEU A 1 178 ? -1.370 -12.930 -22.314 1.00 93.94 178 LEU A N 1
ATOM 1367 C CA . LEU A 1 178 ? -1.687 -12.086 -21.162 1.00 93.94 178 LEU A CA 1
ATOM 1368 C C . LEU A 1 178 ? -3.202 -11.989 -20.934 1.00 93.94 178 LEU A C 1
ATOM 1370 O O . LEU A 1 178 ? -3.664 -12.249 -19.822 1.00 93.94 178 LEU A O 1
ATOM 1374 N N . VAL A 1 179 ? -3.976 -11.685 -21.981 1.00 93.19 179 VAL A N 1
ATOM 1375 C CA . VAL A 1 179 ? -5.442 -11.590 -21.905 1.00 93.19 179 VAL A CA 1
ATOM 1376 C C . VAL A 1 179 ? -6.042 -12.921 -21.458 1.00 93.19 179 VAL A C 1
ATOM 1378 O O . VAL A 1 179 ? -6.805 -12.961 -20.496 1.00 93.19 179 VAL A O 1
ATOM 1381 N N . THR A 1 180 ? -5.661 -14.035 -22.085 1.00 91.44 180 THR A N 1
ATOM 1382 C CA . THR A 1 180 ? -6.208 -15.354 -21.722 1.00 91.44 180 THR A CA 1
ATOM 1383 C C . THR A 1 180 ? -5.808 -15.800 -20.314 1.00 91.44 180 THR A C 1
ATOM 1385 O O . THR A 1 180 ? -6.595 -16.461 -19.628 1.00 91.44 180 THR A O 1
ATOM 1388 N N . VAL A 1 181 ? -4.606 -15.456 -19.843 1.00 89.88 181 VAL A N 1
ATOM 1389 C CA . VAL A 1 181 ? -4.171 -15.701 -18.460 1.00 89.88 181 VAL A CA 1
ATOM 1390 C C . VAL A 1 181 ? -4.948 -14.831 -17.471 1.00 89.88 181 VAL A C 1
ATOM 1392 O O . VAL A 1 181 ? -5.264 -15.323 -16.390 1.00 89.88 181 VAL A O 1
ATOM 1395 N N . ALA A 1 182 ? -5.294 -13.594 -17.838 1.00 88.38 182 ALA A N 1
ATOM 1396 C CA . ALA A 1 182 ? -6.060 -12.672 -17.001 1.00 88.38 182 ALA A CA 1
ATOM 1397 C C . ALA A 1 182 ? -7.531 -13.083 -16.816 1.00 88.38 182 ALA A C 1
ATOM 1399 O O . ALA A 1 182 ? -8.120 -12.742 -15.789 1.00 88.38 182 ALA A O 1
ATOM 1400 N N . VAL A 1 183 ? -8.116 -13.824 -17.768 1.00 88.19 183 VAL A N 1
ATOM 1401 C CA . VAL A 1 183 ? -9.498 -14.323 -17.663 1.00 88.19 183 VAL A CA 1
ATOM 1402 C C . VAL A 1 183 ? -9.656 -15.238 -16.447 1.00 88.19 183 VAL A C 1
ATOM 1404 O O . VAL A 1 183 ? -8.910 -16.204 -16.248 1.00 88.19 183 VAL A O 1
ATOM 1407 N N . GLU A 1 184 ? -10.669 -14.934 -15.639 1.00 85.62 184 GLU A N 1
ATOM 1408 C CA . GLU A 1 184 ? -10.972 -15.657 -14.410 1.00 85.62 184 GLU A CA 1
ATOM 1409 C C . GLU A 1 184 ? -11.585 -17.029 -14.672 1.00 85.62 184 GLU A C 1
ATOM 1411 O O . GLU A 1 184 ? -12.265 -17.265 -15.668 1.00 85.62 184 GLU A O 1
ATOM 1416 N N . LYS A 1 185 ? -11.360 -17.947 -13.731 1.00 84.88 185 LYS A N 1
ATOM 1417 C CA . LYS A 1 185 ? -11.752 -19.353 -13.868 1.00 84.88 185 LYS A CA 1
ATOM 1418 C C . LYS A 1 185 ? -13.080 -19.692 -13.188 1.00 84.88 185 LYS A C 1
ATOM 1420 O O . LYS A 1 185 ? -13.429 -20.863 -13.148 1.00 84.88 185 LYS A O 1
ATOM 1425 N N . ARG A 1 186 ? -13.818 -18.714 -12.647 1.00 82.69 186 ARG A N 1
ATOM 1426 C CA . ARG A 1 186 ? -14.968 -18.957 -11.748 1.00 82.69 186 ARG A CA 1
ATOM 1427 C C . ARG A 1 186 ? -16.008 -19.927 -12.317 1.00 82.69 186 ARG A C 1
ATOM 1429 O O . ARG A 1 186 ? -16.490 -20.790 -11.598 1.00 82.69 186 ARG A O 1
ATOM 1436 N N . SER A 1 187 ? -16.303 -19.832 -13.614 1.00 83.94 187 SER A N 1
ATOM 1437 C CA . SER A 1 187 ? -17.292 -20.690 -14.281 1.00 83.94 187 SER A CA 1
ATOM 1438 C C . SER A 1 187 ? -16.854 -22.150 -14.453 1.00 83.94 187 SER A C 1
ATOM 1440 O O . SER A 1 187 ? -17.710 -23.014 -14.614 1.00 83.94 187 SER A O 1
ATOM 1442 N N . ILE A 1 188 ? -15.546 -22.432 -14.407 1.00 86.06 188 ILE A N 1
ATOM 1443 C CA . ILE A 1 188 ? -14.952 -23.749 -14.701 1.00 86.06 188 ILE A CA 1
ATOM 1444 C C . ILE A 1 188 ? -14.371 -24.451 -13.459 1.00 86.06 188 ILE A C 1
ATOM 1446 O O . ILE A 1 188 ? -13.795 -25.538 -13.581 1.00 86.06 188 ILE A O 1
ATOM 1450 N N . LEU A 1 189 ? -14.508 -23.844 -12.274 1.00 88.06 189 LEU A N 1
ATOM 1451 C CA . LEU A 1 189 ? -14.121 -24.442 -10.993 1.00 88.06 189 LEU A CA 1
ATOM 1452 C C . LEU A 1 189 ? -15.011 -25.649 -10.660 1.00 88.06 189 LEU A C 1
ATOM 1454 O O . LEU A 1 189 ? -16.208 -25.643 -10.944 1.00 88.06 189 LEU A O 1
ATOM 1458 N N . LEU A 1 190 ? -14.413 -26.677 -10.052 1.00 87.25 190 LEU A N 1
ATOM 1459 C CA . LEU A 1 190 ? -15.149 -27.818 -9.494 1.00 87.25 190 LEU A CA 1
ATOM 1460 C C . LEU A 1 190 ? -16.002 -27.378 -8.291 1.00 87.25 190 LEU A C 1
ATOM 1462 O O . LEU A 1 190 ? -15.663 -26.394 -7.633 1.00 87.25 190 LEU A O 1
ATOM 1466 N N . GLU A 1 191 ? -17.064 -28.130 -7.980 1.00 83.81 191 GLU A N 1
ATOM 1467 C CA . GLU A 1 191 ? -18.048 -27.798 -6.931 1.00 83.81 191 GLU A CA 1
ATOM 1468 C C . GLU A 1 191 ? -17.441 -27.343 -5.592 1.00 83.81 191 GLU A C 1
ATOM 1470 O O . GLU A 1 191 ? -17.852 -26.286 -5.120 1.00 83.81 191 GLU A O 1
ATOM 1475 N N . PRO A 1 192 ? -16.394 -27.991 -5.028 1.00 82.12 192 PRO A N 1
ATOM 1476 C CA . PRO A 1 192 ? -15.811 -27.557 -3.752 1.00 82.12 192 PRO A CA 1
ATOM 1477 C C . PRO A 1 192 ? -15.196 -26.148 -3.770 1.00 82.12 192 PRO A C 1
ATOM 1479 O O . PRO A 1 192 ? -14.840 -25.616 -2.723 1.00 82.12 192 PRO A O 1
ATOM 1482 N N . TYR A 1 193 ? -14.987 -25.566 -4.953 1.00 82.31 193 TYR A N 1
ATOM 1483 C CA . TYR A 1 193 ? -14.313 -24.284 -5.147 1.00 82.31 193 TYR A CA 1
ATOM 1484 C C . TYR A 1 193 ? -15.203 -23.230 -5.818 1.00 82.31 193 TYR A C 1
ATOM 1486 O O . TYR A 1 193 ? -14.735 -22.111 -6.033 1.00 82.31 193 TYR A O 1
ATOM 1494 N N . ARG A 1 194 ? -16.449 -23.567 -6.181 1.00 80.50 194 ARG A N 1
ATOM 1495 C CA . ARG A 1 194 ? -17.351 -22.673 -6.925 1.00 80.50 194 ARG A CA 1
ATOM 1496 C C . ARG A 1 194 ? -17.840 -21.500 -6.071 1.00 80.50 194 ARG A C 1
ATOM 1498 O O . ARG A 1 194 ? -17.905 -20.387 -6.586 1.00 80.50 194 ARG A O 1
ATOM 1505 N N . ASP A 1 195 ? -18.074 -21.740 -4.785 1.00 81.75 195 ASP A N 1
ATOM 1506 C CA . ASP A 1 195 ? -18.635 -20.752 -3.851 1.00 81.75 195 ASP A CA 1
ATOM 1507 C C . ASP A 1 195 ? -17.558 -19.926 -3.130 1.00 81.75 195 ASP A C 1
ATOM 1509 O O . ASP A 1 195 ? -17.828 -19.211 -2.170 1.00 81.75 195 ASP A O 1
ATOM 1513 N N . LEU A 1 196 ? -16.303 -20.002 -3.586 1.00 84.88 196 LEU A N 1
ATOM 1514 C CA . LEU A 1 196 ? -15.236 -19.182 -3.024 1.00 84.88 196 LEU A CA 1
ATOM 1515 C C . LEU A 1 196 ? -15.467 -17.695 -3.321 1.00 84.88 196 LEU A C 1
ATOM 1517 O O . LEU A 1 196 ? -15.880 -17.334 -4.431 1.00 84.88 196 LEU A O 1
ATOM 1521 N N . PRO A 1 197 ? -15.103 -16.805 -2.382 1.00 86.31 197 PRO A N 1
ATOM 1522 C CA . PRO A 1 197 ? -15.366 -15.393 -2.546 1.00 86.31 197 PRO A CA 1
ATOM 1523 C C . PRO A 1 197 ? -14.637 -14.818 -3.770 1.00 86.31 197 PRO A C 1
ATOM 1525 O O . PRO A 1 197 ? -13.519 -15.236 -4.111 1.00 86.31 197 PRO A O 1
ATOM 1528 N N . PRO A 1 198 ? -15.234 -13.814 -4.434 1.00 86.31 198 PRO A N 1
ATOM 1529 C CA . PRO A 1 198 ? -14.658 -13.140 -5.592 1.00 86.31 198 PRO A CA 1
ATOM 1530 C C . PRO A 1 198 ? -13.216 -12.690 -5.410 1.00 86.31 198 PRO A C 1
ATOM 1532 O O . PRO A 1 198 ? -12.418 -12.824 -6.331 1.00 86.31 198 PRO A O 1
ATOM 1535 N N . GLU A 1 199 ? -12.854 -12.174 -4.238 1.00 86.69 199 GLU A N 1
ATOM 1536 C CA . GLU A 1 199 ? -11.491 -11.715 -3.963 1.00 86.69 199 GLU A CA 1
ATOM 1537 C C . GLU A 1 199 ? -10.468 -12.859 -4.080 1.00 86.69 199 GLU A C 1
ATOM 1539 O O . GLU A 1 199 ? -9.400 -12.684 -4.672 1.00 86.69 199 GLU A O 1
ATOM 1544 N N . THR A 1 200 ? -10.821 -14.044 -3.572 1.00 86.06 200 THR A N 1
ATOM 1545 C CA . THR A 1 200 ? -9.964 -15.238 -3.545 1.00 86.06 200 THR A CA 1
ATOM 1546 C C . THR A 1 200 ? -9.892 -15.933 -4.897 1.00 86.06 200 THR A C 1
ATOM 1548 O O . THR A 1 200 ? -8.922 -16.632 -5.157 1.00 86.06 200 THR A O 1
ATOM 1551 N N . THR A 1 201 ? -10.868 -15.733 -5.785 1.00 86.31 201 THR A N 1
ATOM 1552 C CA . THR A 1 201 ? -10.857 -16.277 -7.158 1.00 86.31 201 THR A CA 1
ATOM 1553 C C . THR A 1 201 ? -10.267 -15.302 -8.187 1.00 86.31 201 THR A C 1
ATOM 1555 O O . THR A 1 201 ? -9.864 -15.718 -9.278 1.00 86.31 201 THR A O 1
ATOM 1558 N N . SER A 1 202 ? -10.159 -14.017 -7.837 1.00 87.06 202 SER A N 1
ATOM 1559 C CA . SER A 1 202 ? -9.679 -12.955 -8.725 1.00 87.06 202 SER A CA 1
ATOM 1560 C C . SER A 1 202 ? -8.167 -12.995 -8.960 1.00 87.06 202 SER A C 1
ATOM 1562 O O . SER A 1 202 ? -7.364 -13.227 -8.052 1.00 87.06 202 SER A O 1
ATOM 1564 N N . GLY A 1 203 ? -7.761 -12.709 -10.200 1.00 87.06 203 GLY A N 1
ATOM 1565 C CA . GLY A 1 203 ? -6.352 -12.545 -10.574 1.00 87.06 203 GLY A CA 1
ATOM 1566 C C . GLY A 1 203 ? -5.743 -11.240 -10.055 1.00 87.06 203 GLY A C 1
ATOM 1567 O O . GLY A 1 203 ? -6.449 -10.366 -9.551 1.00 87.06 203 GLY A O 1
ATOM 1568 N N . ILE A 1 204 ? -4.426 -11.074 -10.223 1.00 86.25 204 ILE A N 1
ATOM 1569 C CA . ILE A 1 204 ? -3.723 -9.868 -9.757 1.00 86.25 204 ILE A CA 1
ATOM 1570 C C . ILE A 1 204 ? -4.300 -8.580 -10.356 1.00 86.25 204 ILE A C 1
ATOM 1572 O O . ILE A 1 204 ? -4.553 -7.650 -9.608 1.00 86.25 204 ILE A O 1
ATOM 1576 N N . TYR A 1 205 ? -4.609 -8.543 -11.656 1.00 87.69 205 TYR A N 1
ATOM 1577 C CA . TYR A 1 205 ? -5.131 -7.334 -12.310 1.00 87.69 205 TYR A CA 1
ATOM 1578 C C . TYR A 1 205 ? -6.470 -6.883 -11.730 1.00 87.69 205 TYR A C 1
ATOM 1580 O O . TYR A 1 205 ? -6.645 -5.713 -11.396 1.00 87.69 205 TYR A O 1
ATOM 1588 N N . ASN A 1 206 ? -7.396 -7.830 -11.561 1.00 89.19 206 ASN A N 1
ATOM 1589 C CA . ASN A 1 206 ? -8.698 -7.548 -10.977 1.00 89.19 206 ASN A CA 1
ATOM 1590 C C . ASN A 1 206 ? -8.545 -7.092 -9.512 1.00 89.19 206 ASN A C 1
ATOM 1592 O O . ASN A 1 206 ? -9.134 -6.094 -9.099 1.00 89.19 206 ASN A O 1
ATOM 1596 N N . ARG A 1 207 ? -7.686 -7.763 -8.734 1.00 87.56 207 ARG A N 1
ATOM 1597 C CA . ARG A 1 207 ? -7.432 -7.401 -7.332 1.00 87.56 207 ARG A CA 1
ATOM 1598 C C . ARG A 1 207 ? -6.772 -6.031 -7.177 1.00 87.56 207 ARG A C 1
ATOM 1600 O O . ARG A 1 207 ? -7.172 -5.295 -6.286 1.00 87.56 207 ARG A O 1
ATOM 1607 N N . THR A 1 208 ? -5.815 -5.671 -8.034 1.00 86.00 208 THR A N 1
ATOM 1608 C CA . THR A 1 208 ? -5.095 -4.387 -7.963 1.00 86.00 208 THR A CA 1
ATOM 1609 C C . THR A 1 208 ? -6.011 -3.190 -8.220 1.00 86.00 208 THR A C 1
ATOM 1611 O O . THR A 1 208 ? -5.845 -2.157 -7.579 1.00 86.00 208 THR A O 1
ATOM 1614 N N . VAL A 1 209 ? -6.982 -3.322 -9.129 1.00 89.44 209 VAL A N 1
ATOM 1615 C CA . VAL A 1 209 ? -7.943 -2.249 -9.465 1.00 89.44 209 VAL A CA 1
ATOM 1616 C C . VAL A 1 209 ? -9.258 -2.384 -8.677 1.00 89.44 209 VAL A C 1
ATOM 1618 O O . VAL A 1 209 ? -10.139 -1.540 -8.785 1.00 89.44 209 VAL A O 1
ATOM 1621 N N . PHE A 1 210 ? -9.401 -3.434 -7.862 1.00 91.69 210 PHE A N 1
ATOM 1622 C CA . PHE A 1 210 ? -10.636 -3.793 -7.152 1.00 91.69 210 PHE A CA 1
ATOM 1623 C C . PHE A 1 210 ? -11.862 -3.941 -8.064 1.00 91.69 210 PHE A C 1
ATOM 1625 O O . PHE A 1 210 ? -12.992 -3.664 -7.664 1.00 91.69 210 PHE A O 1
ATOM 1632 N N . TRP A 1 211 ? -11.661 -4.415 -9.295 1.00 91.56 211 TRP A N 1
ATO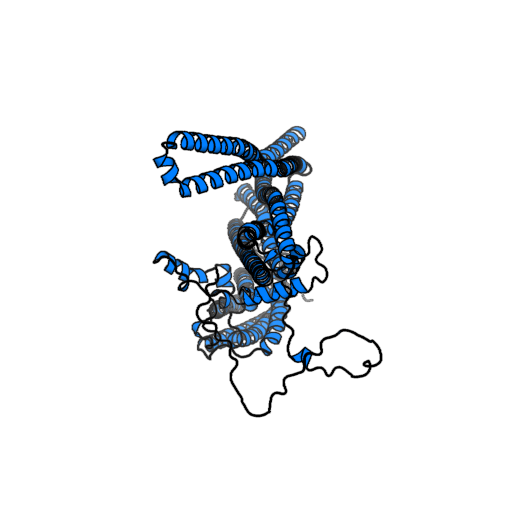M 1633 C CA . TRP A 1 211 ? -12.739 -4.506 -10.283 1.00 91.56 211 TRP A CA 1
ATOM 1634 C C . TRP A 1 211 ? -13.850 -5.490 -9.862 1.00 91.56 211 TRP A C 1
ATOM 1636 O O . TRP A 1 211 ? -15.017 -5.314 -10.207 1.00 91.56 211 TRP A O 1
ATOM 1646 N N . TRP A 1 212 ? -13.522 -6.483 -9.035 1.00 90.62 212 TRP A N 1
ATOM 1647 C CA . TRP A 1 212 ? -14.426 -7.491 -8.480 1.00 90.62 212 TRP A CA 1
ATOM 1648 C C . TRP A 1 212 ? -15.485 -6.914 -7.531 1.00 90.62 212 TRP A C 1
ATOM 1650 O O . TRP A 1 212 ? -16.471 -7.596 -7.249 1.00 90.62 212 TRP A O 1
ATOM 1660 N N . LEU A 1 213 ? -15.318 -5.670 -7.069 1.00 92.88 213 LEU A N 1
ATOM 1661 C CA . LEU A 1 213 ? -16.330 -4.947 -6.295 1.00 92.88 213 LEU A CA 1
ATOM 1662 C C . LEU A 1 213 ? -17.414 -4.314 -7.174 1.00 92.88 213 LEU A C 1
ATOM 1664 O O . LEU A 1 213 ? -18.514 -4.066 -6.688 1.00 92.88 213 LEU A O 1
ATOM 1668 N N . ASN A 1 214 ? -17.163 -4.096 -8.470 1.00 93.88 214 ASN A N 1
ATOM 1669 C CA . ASN A 1 214 ? -18.127 -3.438 -9.356 1.00 93.88 214 ASN A CA 1
ATOM 1670 C C . ASN A 1 214 ? -19.501 -4.129 -9.427 1.00 93.88 214 ASN A C 1
ATOM 1672 O O . ASN A 1 214 ? -20.500 -3.410 -9.432 1.00 93.88 214 ASN A O 1
ATOM 1676 N N . PRO A 1 215 ? -19.614 -5.474 -9.456 1.00 92.19 215 PRO A N 1
ATOM 1677 C CA . PRO A 1 215 ? -20.915 -6.134 -9.370 1.00 92.19 215 PRO A CA 1
ATOM 1678 C C . PRO A 1 215 ? -21.680 -5.763 -8.092 1.00 92.19 215 PRO A C 1
ATOM 1680 O O . PRO A 1 215 ? -22.858 -5.429 -8.172 1.00 92.19 215 PRO A O 1
ATOM 1683 N N . LEU A 1 216 ? -21.001 -5.723 -6.941 1.00 93.62 216 LEU A N 1
ATOM 1684 C CA . LEU A 1 216 ? -21.604 -5.339 -5.663 1.00 93.62 216 LEU A CA 1
ATOM 1685 C C . LEU A 1 216 ? -22.034 -3.865 -5.665 1.00 93.62 216 LEU A C 1
ATOM 1687 O O . LEU A 1 216 ? -23.135 -3.546 -5.225 1.00 93.62 216 LEU A O 1
ATOM 1691 N N . PHE A 1 217 ? -21.212 -2.967 -6.216 1.00 95.38 217 PHE A N 1
ATOM 1692 C CA . PHE A 1 217 ? -21.570 -1.550 -6.346 1.00 95.38 217 PHE A CA 1
ATOM 1693 C C . PHE A 1 217 ? -22.772 -1.326 -7.263 1.00 95.38 217 PHE A C 1
ATOM 1695 O O . PHE A 1 217 ? -23.612 -0.484 -6.963 1.00 95.38 217 PHE A O 1
ATOM 1702 N N . ARG A 1 218 ? -22.904 -2.103 -8.344 1.00 95.88 218 ARG A N 1
ATOM 1703 C CA . ARG A 1 218 ? -24.092 -2.053 -9.209 1.00 95.88 218 ARG A CA 1
ATOM 1704 C C . ARG A 1 218 ? -25.354 -2.486 -8.467 1.00 95.88 218 ARG A C 1
ATOM 1706 O O . ARG A 1 218 ? -26.383 -1.838 -8.614 1.00 95.88 218 ARG A O 1
ATOM 1713 N N . VAL A 1 219 ? -25.271 -3.534 -7.647 1.00 95.00 219 VAL A N 1
ATOM 1714 C CA . VAL A 1 219 ? -26.393 -3.963 -6.798 1.00 95.00 219 VAL A CA 1
ATOM 1715 C C . VAL A 1 219 ? -26.739 -2.879 -5.775 1.00 95.00 219 VAL A C 1
ATOM 1717 O O . VAL A 1 219 ? -27.901 -2.504 -5.669 1.00 95.00 219 VAL A O 1
ATOM 1720 N N . GLY A 1 220 ? -25.738 -2.318 -5.092 1.00 96.06 220 GLY A N 1
ATOM 1721 C CA . GLY A 1 220 ? -25.925 -1.242 -4.113 1.00 96.06 220 GLY A CA 1
ATOM 1722 C C . GLY A 1 220 ? -26.458 0.069 -4.704 1.00 96.06 220 GLY A C 1
ATOM 1723 O O . GLY A 1 220 ? -27.092 0.845 -3.997 1.00 96.06 220 GLY A O 1
ATOM 1724 N N . PHE A 1 221 ? -26.234 0.315 -5.999 1.00 96.25 221 PHE A N 1
ATOM 1725 C CA . PHE A 1 221 ? -26.837 1.438 -6.720 1.00 96.25 221 PHE A CA 1
ATOM 1726 C C . PHE A 1 221 ? -28.339 1.226 -6.966 1.00 96.25 221 PHE A C 1
ATOM 1728 O O . PHE A 1 221 ? -29.102 2.187 -6.960 1.00 96.25 221 PHE A O 1
ATOM 1735 N N . GLY A 1 222 ? -28.766 -0.024 -7.176 1.00 96.25 222 GLY A N 1
ATOM 1736 C CA . GLY A 1 222 ? -30.166 -0.371 -7.435 1.00 96.25 222 GLY A CA 1
ATOM 1737 C C .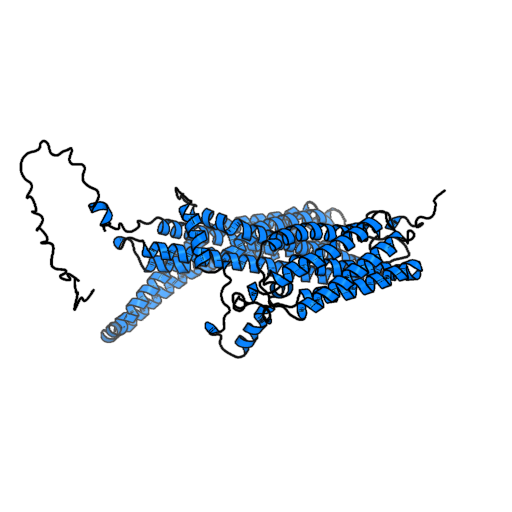 GLY A 1 222 ? -30.997 -0.671 -6.183 1.00 96.25 222 GLY A C 1
ATOM 1738 O O . GLY A 1 222 ? -32.207 -0.454 -6.199 1.00 96.25 222 GLY A O 1
ATOM 1739 N N . LYS A 1 223 ? -30.384 -1.174 -5.104 1.00 96.19 223 LYS A N 1
ATOM 1740 C CA . LYS A 1 223 ? -31.074 -1.521 -3.851 1.00 96.19 223 LYS A CA 1
ATOM 1741 C C . LYS A 1 223 ? -30.203 -1.299 -2.617 1.00 96.19 223 LYS A C 1
ATOM 1743 O O . LYS A 1 223 ? -28.978 -1.366 -2.682 1.00 96.19 223 LYS A O 1
ATOM 1748 N N . THR A 1 224 ? -30.840 -1.120 -1.459 1.00 95.94 224 THR A N 1
ATOM 1749 C CA . THR A 1 224 ? -30.145 -1.166 -0.166 1.00 95.94 224 THR A CA 1
ATOM 1750 C C . THR A 1 224 ? -29.583 -2.567 0.063 1.00 95.94 224 THR A C 1
ATOM 1752 O O . THR A 1 224 ? -30.328 -3.545 0.043 1.00 95.94 224 THR A O 1
ATOM 1755 N N . LEU A 1 225 ? -28.268 -2.654 0.270 1.00 96.12 225 LEU A N 1
ATOM 1756 C CA . LEU A 1 225 ? -27.570 -3.922 0.472 1.00 96.12 225 LEU A CA 1
ATOM 1757 C C . LEU A 1 225 ? -28.040 -4.615 1.755 1.00 96.12 225 LEU A C 1
ATOM 1759 O O . LEU A 1 225 ? -28.065 -4.005 2.825 1.00 96.12 225 LEU A O 1
ATOM 1763 N N . GLN A 1 226 ? -28.364 -5.901 1.641 1.00 95.00 226 GLN A N 1
ATOM 1764 C CA . GLN A 1 226 ? -28.629 -6.791 2.770 1.00 95.00 226 GLN A CA 1
ATOM 1765 C C . GLN A 1 226 ? -27.424 -7.709 3.027 1.00 95.00 226 GLN A C 1
ATOM 1767 O O . GLN A 1 226 ? -26.532 -7.825 2.191 1.00 95.00 226 GLN A O 1
ATOM 1772 N N . ILE A 1 227 ? -27.396 -8.396 4.176 1.00 92.62 227 ILE A N 1
ATOM 1773 C CA . ILE A 1 227 ? -26.286 -9.299 4.546 1.00 92.62 227 ILE A CA 1
ATOM 1774 C C . ILE A 1 227 ? -26.086 -10.398 3.490 1.00 92.62 227 ILE A C 1
ATOM 1776 O O . ILE A 1 227 ? -24.949 -10.698 3.146 1.00 92.62 227 ILE A O 1
ATOM 1780 N N . GLY A 1 228 ? -27.173 -10.934 2.923 1.00 91.00 228 GLY A N 1
ATOM 1781 C CA . GLY A 1 228 ? -27.110 -11.955 1.870 1.00 91.00 228 GLY A CA 1
ATOM 1782 C C . GLY A 1 228 ? -26.601 -11.460 0.509 1.00 91.00 228 GLY A C 1
ATOM 1783 O O . GLY A 1 228 ? -26.319 -12.281 -0.353 1.00 91.00 228 GLY A O 1
ATOM 1784 N N . ASP A 1 229 ? -26.472 -10.143 0.304 1.00 91.06 229 ASP A N 1
ATOM 1785 C CA . ASP A 1 229 ? -25.882 -9.572 -0.917 1.00 91.06 229 ASP A CA 1
ATOM 1786 C C . ASP A 1 229 ? -24.355 -9.438 -0.828 1.00 91.06 229 ASP A C 1
ATOM 1788 O O . ASP A 1 229 ? -23.692 -9.152 -1.829 1.00 91.06 229 ASP A O 1
ATOM 1792 N N . LEU A 1 230 ? -23.793 -9.575 0.375 1.00 91.75 230 LEU A N 1
ATOM 1793 C CA . LEU A 1 230 ? -22.365 -9.443 0.617 1.00 91.75 230 LEU A CA 1
ATOM 1794 C C . LEU A 1 230 ? -21.647 -10.754 0.304 1.00 91.75 230 LEU A C 1
ATOM 1796 O O . LEU A 1 230 ? -22.199 -11.841 0.432 1.00 91.75 230 LEU A O 1
ATOM 1800 N N . TYR A 1 231 ? -20.384 -10.640 -0.095 1.00 90.94 231 TYR A N 1
ATOM 1801 C CA . TYR A 1 231 ? -19.547 -11.810 -0.309 1.00 90.94 231 TYR A CA 1
ATOM 1802 C C . TYR A 1 231 ? -19.100 -12.421 1.015 1.00 90.94 231 TYR A C 1
ATOM 1804 O O . TYR A 1 231 ? -18.839 -11.701 1.984 1.00 90.94 231 TYR A O 1
ATOM 1812 N N . ASP A 1 232 ? -18.919 -13.738 1.006 1.00 88.00 232 ASP A N 1
ATOM 1813 C CA . ASP A 1 232 ? -18.308 -14.446 2.119 1.00 88.00 232 ASP A CA 1
ATOM 1814 C C . ASP A 1 232 ? -16.885 -13.954 2.396 1.00 88.00 232 ASP A C 1
ATOM 1816 O O . ASP A 1 232 ? -16.157 -13.467 1.521 1.00 88.00 232 ASP A O 1
ATOM 1820 N N . LEU A 1 233 ? -16.480 -14.082 3.656 1.00 86.69 233 LEU A N 1
ATOM 1821 C CA . LEU A 1 233 ? -15.130 -13.743 4.076 1.00 86.69 233 LEU A CA 1
ATOM 1822 C C . LEU A 1 233 ? -14.133 -14.750 3.506 1.00 86.69 233 LEU A C 1
ATOM 1824 O O . LEU A 1 233 ? -14.368 -15.956 3.487 1.00 86.69 233 LEU A O 1
ATOM 1828 N N . ASP A 1 234 ? -12.964 -14.250 3.114 1.00 86.88 234 ASP A N 1
ATOM 1829 C CA . ASP A 1 234 ? -11.833 -15.113 2.794 1.00 86.88 234 ASP A CA 1
ATOM 1830 C C . ASP A 1 234 ? -11.462 -15.994 4.002 1.00 86.88 234 ASP A C 1
ATOM 1832 O O . ASP A 1 234 ? -11.471 -15.540 5.148 1.00 86.88 234 ASP A O 1
ATOM 1836 N N . GLU A 1 235 ? -11.067 -17.243 3.753 1.00 85.75 235 GLU A N 1
ATOM 1837 C CA . GLU A 1 235 ? -10.790 -18.249 4.789 1.00 85.75 235 GLU A CA 1
ATOM 1838 C C . GLU A 1 235 ? -9.710 -17.772 5.778 1.00 85.75 235 GLU A C 1
ATOM 1840 O O . GLU A 1 235 ? -9.776 -18.021 6.985 1.00 85.75 235 GLU A O 1
ATOM 1845 N N . THR A 1 236 ? -8.741 -16.989 5.291 1.00 87.06 236 THR A N 1
ATOM 1846 C CA . THR A 1 236 ? -7.677 -16.398 6.119 1.00 87.06 236 THR A CA 1
ATOM 1847 C C . THR A 1 236 ? -8.155 -15.286 7.060 1.00 87.06 236 THR A C 1
ATOM 1849 O O . THR A 1 236 ? -7.446 -14.942 8.006 1.00 87.06 236 THR A O 1
ATOM 1852 N N . LEU A 1 237 ? -9.334 -14.717 6.799 1.00 90.12 237 LEU A N 1
ATOM 1853 C CA . LEU A 1 237 ? -9.999 -13.702 7.618 1.00 90.12 237 LEU A CA 1
ATOM 1854 C C . LEU A 1 237 ? -11.156 -14.281 8.440 1.00 90.12 237 LEU A C 1
ATOM 1856 O O . LEU A 1 237 ? -11.703 -13.572 9.281 1.00 90.12 237 LEU A O 1
ATOM 1860 N N . SER A 1 238 ? -11.525 -15.545 8.208 1.00 91.06 238 SER A N 1
ATOM 1861 C CA . SER A 1 238 ? -12.590 -16.213 8.951 1.00 91.06 238 SER A CA 1
ATOM 1862 C C . SER A 1 238 ? -12.300 -16.214 10.454 1.00 91.06 238 SER A C 1
ATOM 1864 O O . SER A 1 238 ? -11.169 -16.459 10.891 1.00 91.06 238 SER A O 1
ATOM 1866 N N . SER A 1 239 ? -13.335 -15.969 11.262 1.00 89.94 239 SER A N 1
ATOM 1867 C CA . SER A 1 239 ? -13.195 -15.891 12.720 1.00 89.94 239 SER A CA 1
ATOM 1868 C C . SER A 1 239 ? -12.602 -17.168 13.311 1.00 89.94 239 SER A C 1
ATOM 1870 O O . SER A 1 239 ? -11.750 -17.075 14.184 1.00 89.94 239 SER A O 1
ATOM 1872 N N . ALA A 1 240 ? -12.966 -18.346 12.792 1.00 90.56 240 ALA A N 1
ATOM 1873 C CA . ALA A 1 240 ? -12.444 -19.630 13.263 1.00 90.56 240 ALA A CA 1
ATOM 1874 C C . ALA A 1 240 ? -10.919 -19.746 13.088 1.00 90.56 240 ALA A C 1
ATOM 1876 O O . ALA A 1 240 ? -10.203 -20.111 14.022 1.00 90.56 240 ALA A O 1
ATOM 1877 N N . ASN A 1 241 ? -10.399 -19.388 11.911 1.00 91.81 241 ASN A N 1
ATOM 1878 C CA . ASN A 1 241 ? -8.965 -19.453 11.646 1.00 91.81 241 ASN A CA 1
ATOM 1879 C C . ASN A 1 241 ? -8.196 -18.380 12.431 1.00 91.81 241 ASN A C 1
ATOM 1881 O O . ASN A 1 241 ? -7.175 -18.663 13.062 1.00 91.81 241 ASN A O 1
ATOM 1885 N N . VAL A 1 242 ? -8.707 -17.145 12.440 1.00 93.19 242 VAL A N 1
ATOM 1886 C CA . VAL A 1 242 ? -8.089 -16.041 13.184 1.00 93.19 242 VAL A CA 1
ATOM 1887 C C . VAL A 1 242 ? -8.073 -16.349 14.685 1.00 93.19 242 VAL A C 1
ATOM 1889 O O . VAL A 1 242 ? -7.032 -16.181 15.320 1.00 93.19 242 VAL A O 1
ATOM 1892 N N . GLN A 1 243 ? -9.167 -16.874 15.244 1.00 93.50 243 GLN A N 1
ATOM 1893 C CA . GLN A 1 243 ? -9.238 -17.334 16.631 1.00 93.50 243 GLN A CA 1
ATOM 1894 C C . GLN A 1 243 ? -8.190 -18.412 16.906 1.00 93.50 243 GLN A C 1
ATOM 1896 O O . GLN A 1 243 ? -7.404 -18.260 17.836 1.00 93.50 243 GLN A O 1
ATOM 1901 N N . ALA A 1 244 ? -8.122 -19.471 16.094 1.00 93.75 244 ALA A N 1
ATOM 1902 C CA . ALA A 1 244 ? -7.170 -20.561 16.307 1.00 93.75 244 ALA A CA 1
ATOM 1903 C C . ALA A 1 244 ? -5.715 -20.061 16.346 1.00 93.75 244 ALA A C 1
ATOM 1905 O O . ALA A 1 244 ? -4.928 -20.472 17.205 1.00 93.75 244 ALA A O 1
ATOM 1906 N N . ILE A 1 245 ? -5.356 -19.134 15.451 1.00 93.06 245 ILE A N 1
ATOM 1907 C CA . ILE A 1 245 ? -4.021 -18.532 15.413 1.00 93.06 245 ILE A CA 1
ATOM 1908 C C . ILE A 1 245 ? -3.776 -17.671 16.658 1.00 93.06 245 ILE A C 1
ATOM 1910 O O . ILE A 1 245 ? -2.752 -17.849 17.321 1.00 93.06 245 ILE A O 1
ATOM 1914 N N . PHE A 1 246 ? -4.689 -16.752 16.985 1.00 94.12 246 PHE A N 1
ATOM 1915 C CA . PHE A 1 246 ? -4.535 -15.842 18.122 1.00 94.12 246 PHE A CA 1
ATOM 1916 C C . PHE A 1 246 ? -4.515 -16.594 19.458 1.00 94.12 246 PHE A C 1
ATOM 1918 O O . PHE A 1 246 ? -3.604 -16.366 20.252 1.00 94.12 246 PHE A O 1
ATOM 1925 N N . SER A 1 247 ? -5.429 -17.544 19.678 1.00 92.69 247 SER A N 1
ATOM 1926 C CA . SER A 1 247 ? -5.472 -18.379 20.887 1.00 92.69 247 SER A CA 1
ATOM 1927 C C . SER A 1 247 ? -4.203 -19.206 21.045 1.00 92.69 247 SER A C 1
ATOM 1929 O O . SER A 1 247 ? -3.594 -19.190 22.112 1.00 92.69 247 SER A O 1
ATOM 1931 N N . ARG A 1 248 ? -3.716 -19.856 19.977 1.00 93.25 248 ARG A N 1
ATOM 1932 C CA . ARG A 1 248 ? -2.455 -20.614 20.029 1.00 93.25 248 ARG A CA 1
ATOM 1933 C C . ARG A 1 248 ? -1.259 -19.726 20.376 1.00 93.25 248 ARG A C 1
ATOM 1935 O O . ARG A 1 248 ? -0.364 -20.155 21.099 1.00 93.25 248 ARG A O 1
ATOM 1942 N N . ARG A 1 249 ? -1.204 -18.507 19.831 1.00 92.56 249 ARG A N 1
ATOM 1943 C CA . ARG A 1 249 ? -0.106 -17.559 20.083 1.00 92.56 249 ARG A CA 1
ATOM 1944 C C . ARG A 1 249 ? -0.168 -16.963 21.485 1.00 92.56 249 ARG A C 1
ATOM 1946 O O . ARG A 1 249 ? 0.890 -16.767 22.072 1.00 92.56 249 ARG A O 1
ATOM 1953 N N . TRP A 1 250 ? -1.371 -16.711 21.993 1.00 93.06 250 TRP A N 1
ATOM 1954 C CA . TRP A 1 250 ? -1.606 -16.225 23.348 1.00 93.06 250 TRP A CA 1
ATOM 1955 C C . TRP A 1 250 ? -1.232 -17.279 24.395 1.00 93.06 250 TRP A C 1
ATOM 1957 O O . TRP A 1 250 ? -0.453 -16.987 25.293 1.00 93.06 250 TRP A O 1
ATOM 1967 N N . LEU A 1 251 ? -1.675 -18.529 24.220 1.00 89.19 251 LEU A N 1
ATOM 1968 C CA . LEU A 1 251 ? -1.340 -19.641 25.123 1.00 89.19 251 LEU A CA 1
ATOM 1969 C C . LEU A 1 251 ? 0.159 -19.969 25.152 1.00 89.19 251 LEU A C 1
ATOM 1971 O O . LEU A 1 251 ? 0.664 -20.447 26.158 1.00 89.19 251 LEU A O 1
ATOM 1975 N N . ALA A 1 252 ? 0.887 -19.702 24.064 1.00 88.81 252 ALA A N 1
ATOM 1976 C CA . ALA A 1 252 ? 2.335 -19.900 24.015 1.00 88.81 252 ALA A CA 1
ATOM 1977 C C . ALA A 1 252 ? 3.132 -18.863 24.836 1.00 88.81 252 ALA A C 1
ATOM 1979 O O . ALA A 1 252 ? 4.348 -19.003 24.978 1.00 88.81 252 ALA A O 1
ATOM 1980 N N . ALA A 1 253 ? 2.493 -17.803 25.341 1.00 84.00 253 ALA A N 1
ATOM 1981 C CA . ALA A 1 253 ? 3.111 -16.861 26.266 1.00 84.00 253 ALA A CA 1
ATOM 1982 C C . ALA A 1 253 ? 3.000 -17.414 27.700 1.00 84.00 253 ALA A C 1
ATOM 1984 O O . ALA A 1 253 ? 2.118 -17.012 28.451 1.00 84.00 253 ALA A O 1
ATOM 1985 N N . ASN A 1 254 ? 3.891 -18.349 28.057 1.00 62.69 254 ASN A N 1
ATOM 1986 C CA . ASN A 1 254 ? 3.866 -19.080 29.337 1.00 62.69 254 ASN A CA 1
ATOM 1987 C C . ASN A 1 254 ? 3.910 -18.184 30.594 1.00 62.69 254 ASN A C 1
ATOM 1989 O O . ASN A 1 254 ? 3.489 -18.637 31.650 1.00 62.69 254 ASN A O 1
ATOM 1993 N N . GLU A 1 255 ? 4.351 -16.925 30.483 1.00 75.56 255 GLU A N 1
ATOM 1994 C CA . GLU A 1 255 ? 4.267 -15.914 31.547 1.00 75.56 255 GLU A CA 1
ATOM 1995 C C . GLU A 1 255 ? 3.983 -14.529 30.940 1.00 75.56 255 GLU A C 1
ATOM 1997 O O . GLU A 1 255 ? 4.881 -13.879 30.388 1.00 75.56 255 GLU A O 1
ATOM 2002 N N . PRO A 1 256 ? 2.724 -14.066 30.965 1.00 77.19 256 PRO A N 1
ATOM 2003 C CA . PRO A 1 256 ? 2.352 -12.824 30.313 1.00 77.19 256 PRO A CA 1
ATOM 2004 C C . PRO A 1 256 ? 2.807 -11.603 31.134 1.00 77.19 256 PRO A C 1
ATOM 2006 O O . PRO A 1 256 ? 2.106 -11.131 32.023 1.00 77.19 256 PRO A O 1
ATOM 2009 N N . GLY A 1 257 ? 3.973 -11.043 30.797 1.00 83.44 257 GLY A N 1
ATOM 2010 C CA . GLY A 1 257 ? 4.410 -9.714 31.246 1.00 83.44 257 GLY A CA 1
ATOM 2011 C C . GLY A 1 257 ? 3.582 -8.559 30.652 1.00 83.44 257 GLY A C 1
ATOM 2012 O O . GLY A 1 257 ? 2.706 -8.774 29.814 1.00 83.44 257 GLY A O 1
ATOM 2013 N N . HIS A 1 258 ? 3.901 -7.312 31.025 1.00 82.00 258 HIS A N 1
ATOM 2014 C CA . HIS A 1 258 ? 3.074 -6.121 30.746 1.00 82.00 258 HIS A CA 1
ATOM 2015 C C . HIS A 1 258 ? 2.702 -5.898 29.261 1.00 82.00 258 HIS A C 1
ATOM 2017 O O . HIS A 1 258 ? 1.589 -5.470 28.985 1.00 82.00 258 HIS A O 1
ATOM 2023 N N . PHE A 1 259 ? 3.555 -6.262 28.293 1.00 88.38 259 PHE A N 1
ATOM 2024 C CA . PHE A 1 259 ? 3.298 -6.067 26.849 1.00 88.38 259 PHE A CA 1
ATOM 2025 C C . PHE A 1 259 ? 3.031 -7.361 26.060 1.00 88.38 259 PHE A C 1
ATOM 2027 O O . PHE A 1 259 ? 3.186 -7.403 24.835 1.00 88.38 259 PHE A O 1
ATOM 2034 N N . SER A 1 260 ? 2.647 -8.444 26.730 1.00 92.94 260 SER A N 1
ATOM 2035 C CA . SER A 1 260 ? 2.526 -9.769 26.104 1.00 92.94 260 SER A CA 1
ATOM 2036 C C . SER A 1 260 ? 1.489 -9.823 24.987 1.00 92.94 260 SER A C 1
ATOM 2038 O O . SER A 1 260 ? 1.735 -10.434 23.943 1.00 92.94 260 SER A O 1
ATOM 2040 N N . LEU A 1 261 ? 0.357 -9.138 25.148 1.00 93.81 261 LEU A N 1
ATOM 2041 C CA . LEU A 1 261 ? -0.685 -9.076 24.128 1.00 93.81 261 LEU A CA 1
ATOM 2042 C C . LEU A 1 261 ? -0.213 -8.294 22.895 1.00 93.81 261 LEU A C 1
ATOM 2044 O O . LEU A 1 261 ? -0.420 -8.745 21.769 1.00 93.81 261 LEU A O 1
ATOM 2048 N N . LEU A 1 262 ? 0.503 -7.180 23.089 1.00 93.81 262 LEU A N 1
ATOM 2049 C CA . LEU A 1 262 ? 1.104 -6.410 21.995 1.00 93.81 262 LEU A CA 1
ATOM 2050 C C . LEU A 1 262 ? 2.073 -7.278 21.181 1.00 93.81 262 LEU A C 1
ATOM 2052 O O . LEU A 1 262 ? 1.985 -7.327 19.953 1.00 93.81 262 LEU A O 1
ATOM 2056 N N . PHE A 1 263 ? 2.965 -8.008 21.854 1.00 92.94 263 PHE A N 1
ATOM 2057 C CA . PHE A 1 263 ? 3.892 -8.915 21.177 1.00 92.94 263 PHE A CA 1
ATOM 2058 C C . PHE A 1 263 ? 3.179 -10.090 20.507 1.00 92.94 263 PHE A C 1
ATOM 2060 O O . PHE A 1 263 ? 3.611 -10.532 19.443 1.00 92.94 263 PHE A O 1
ATOM 2067 N N . THR A 1 264 ? 2.076 -10.577 21.075 1.00 93.44 264 THR A N 1
ATOM 2068 C CA . THR A 1 264 ? 1.241 -11.624 20.469 1.00 93.44 264 THR A CA 1
ATOM 2069 C C . THR A 1 264 ? 0.609 -11.138 19.163 1.00 93.44 264 THR A C 1
ATOM 2071 O O . THR A 1 264 ? 0.715 -11.823 18.141 1.00 93.44 264 THR A O 1
ATOM 2074 N N . ILE A 1 265 ? 0.044 -9.925 19.153 1.00 94.50 265 ILE A N 1
ATOM 2075 C CA . ILE A 1 265 ? -0.479 -9.271 17.944 1.00 94.50 265 ILE A CA 1
ATOM 2076 C C . ILE A 1 265 ? 0.648 -9.103 16.912 1.00 94.50 265 ILE A C 1
ATOM 2078 O O . ILE A 1 265 ? 0.525 -9.557 15.773 1.00 94.50 265 ILE A O 1
ATOM 2082 N N . ALA A 1 266 ? 1.787 -8.530 17.316 1.00 93.12 266 ALA A N 1
ATOM 2083 C CA . ALA A 1 266 ? 2.919 -8.283 16.424 1.00 93.12 266 ALA A CA 1
ATOM 2084 C C . ALA A 1 266 ? 3.485 -9.580 15.816 1.00 93.12 266 ALA A C 1
ATOM 2086 O O . ALA A 1 266 ? 3.727 -9.652 14.611 1.00 93.12 266 ALA A O 1
ATOM 2087 N N . ARG A 1 267 ? 3.646 -10.644 16.615 1.00 92.00 267 ARG A N 1
ATOM 2088 C CA . ARG A 1 267 ? 4.110 -11.962 16.145 1.00 92.00 267 ARG A CA 1
ATOM 2089 C C . ARG A 1 267 ? 3.129 -12.616 15.179 1.00 92.00 267 ARG A C 1
ATOM 2091 O O . ARG A 1 267 ? 3.572 -13.343 14.288 1.00 92.00 267 ARG A O 1
ATOM 2098 N N . THR A 1 268 ? 1.833 -12.370 15.352 1.00 92.56 268 THR A N 1
ATOM 2099 C CA . THR A 1 268 ? 0.783 -12.895 14.473 1.00 92.56 268 THR A CA 1
ATOM 2100 C C . THR A 1 268 ? 0.796 -12.193 13.116 1.00 92.56 268 THR A C 1
ATOM 2102 O O . THR A 1 268 ? 0.729 -12.855 12.082 1.00 92.56 268 THR A O 1
ATOM 2105 N N . LEU A 1 269 ? 0.986 -10.871 13.103 1.00 92.56 269 LEU A N 1
ATOM 2106 C CA . LEU A 1 269 ? 0.936 -10.063 11.881 1.00 92.56 269 LEU A CA 1
ATOM 2107 C C . LEU A 1 269 ? 2.286 -9.869 11.182 1.00 92.56 269 LEU A C 1
ATOM 2109 O O . LEU A 1 269 ? 2.307 -9.330 10.079 1.00 92.56 269 LEU A O 1
ATOM 2113 N N . LYS A 1 270 ? 3.413 -10.284 11.779 1.00 92.94 270 LYS A N 1
ATOM 2114 C CA . LYS A 1 270 ? 4.772 -9.928 11.314 1.00 92.94 270 LYS A CA 1
ATOM 2115 C C . LYS A 1 270 ? 4.995 -10.093 9.809 1.00 92.94 270 LYS A C 1
ATOM 2117 O O . LYS A 1 270 ? 5.581 -9.224 9.177 1.00 92.94 270 LYS A O 1
ATOM 2122 N N . TRP A 1 271 ? 4.498 -11.183 9.226 1.00 92.19 271 TRP A N 1
ATOM 2123 C CA . TRP A 1 271 ? 4.668 -11.456 7.801 1.00 92.19 271 TRP A CA 1
ATOM 2124 C C . TRP A 1 271 ? 3.785 -10.567 6.934 1.00 92.19 271 TRP A C 1
ATOM 2126 O O . TRP A 1 271 ? 4.226 -10.109 5.889 1.00 92.19 271 TRP A O 1
ATOM 2136 N N . GLN A 1 272 ? 2.565 -10.280 7.378 1.00 92.06 272 GLN A N 1
ATOM 2137 C CA . GLN A 1 272 ? 1.649 -9.406 6.650 1.00 92.06 272 GLN A CA 1
ATOM 2138 C C . GLN A 1 272 ? 2.123 -7.953 6.693 1.00 92.06 272 GLN A C 1
ATOM 2140 O O . GLN A 1 272 ? 2.098 -7.284 5.666 1.00 92.06 272 GLN A O 1
ATOM 2145 N N . LEU A 1 273 ? 2.648 -7.506 7.841 1.00 92.25 273 LEU A N 1
ATOM 2146 C CA . LEU A 1 273 ? 3.274 -6.190 7.989 1.00 92.25 273 LEU A CA 1
ATOM 2147 C C . LEU A 1 273 ? 4.565 -6.070 7.167 1.00 92.25 273 LEU A C 1
ATOM 2149 O O . LEU A 1 273 ? 4.830 -5.022 6.587 1.00 92.25 273 LEU A O 1
ATOM 2153 N N . LEU A 1 274 ? 5.367 -7.135 7.079 1.00 92.31 274 LEU A N 1
ATOM 2154 C CA . LEU A 1 274 ? 6.568 -7.132 6.243 1.00 92.31 274 LEU A CA 1
ATOM 2155 C C . LEU A 1 274 ? 6.213 -7.086 4.750 1.00 92.31 274 LEU A C 1
ATOM 2157 O O . LEU A 1 274 ? 6.825 -6.340 3.991 1.00 92.31 274 LEU A O 1
ATOM 2161 N N . ILE A 1 275 ? 5.196 -7.842 4.329 1.00 92.00 275 ILE A N 1
ATOM 2162 C CA . ILE A 1 275 ? 4.716 -7.826 2.943 1.00 92.00 275 ILE A CA 1
ATOM 2163 C C . ILE A 1 275 ? 4.097 -6.466 2.595 1.00 92.00 275 ILE A C 1
ATOM 2165 O O . ILE A 1 275 ? 4.320 -5.983 1.489 1.00 92.00 275 ILE A O 1
ATOM 2169 N N . SER A 1 276 ? 3.370 -5.815 3.514 1.00 93.75 276 SER A N 1
ATOM 2170 C CA . SER A 1 276 ? 2.816 -4.471 3.284 1.00 93.75 276 SER A CA 1
ATOM 2171 C C . SER A 1 276 ? 3.882 -3.373 3.252 1.00 93.75 276 SER A C 1
ATOM 2173 O O . SER A 1 276 ? 3.673 -2.347 2.605 1.00 93.75 276 SER A O 1
ATOM 2175 N N . ALA A 1 277 ? 5.038 -3.589 3.888 1.00 93.44 277 ALA A N 1
ATOM 2176 C CA . ALA A 1 277 ? 6.138 -2.628 3.884 1.00 93.44 277 ALA A CA 1
ATOM 2177 C C . ALA A 1 277 ? 6.753 -2.427 2.489 1.00 93.44 277 ALA A C 1
ATOM 2179 O O . ALA A 1 277 ? 7.152 -1.316 2.147 1.00 93.44 277 ALA A O 1
ATOM 2180 N N . LEU A 1 278 ? 6.784 -3.469 1.654 1.00 92.81 278 LEU A N 1
ATOM 2181 C CA . LEU A 1 278 ? 7.353 -3.399 0.305 1.00 92.81 278 LEU A CA 1
ATOM 2182 C C . LEU A 1 278 ? 6.620 -2.401 -0.624 1.00 92.81 278 LEU A C 1
ATOM 2184 O O . LEU A 1 278 ? 7.275 -1.485 -1.128 1.00 92.81 278 LEU A O 1
ATOM 2188 N N . PRO A 1 279 ? 5.291 -2.497 -0.852 1.00 92.94 279 PRO A N 1
ATOM 2189 C CA . PRO A 1 279 ? 4.574 -1.503 -1.650 1.00 92.94 279 PRO A CA 1
ATOM 2190 C C . PRO A 1 279 ? 4.586 -0.115 -0.995 1.00 92.94 279 PRO A C 1
ATOM 2192 O O . PRO A 1 279 ? 4.562 0.885 -1.710 1.00 92.94 279 PRO A O 1
ATOM 2195 N N . ARG A 1 280 ? 4.693 -0.024 0.339 1.00 94.62 280 ARG A N 1
ATOM 2196 C CA . ARG A 1 280 ? 4.831 1.258 1.045 1.00 94.62 280 ARG A CA 1
ATOM 2197 C C . ARG A 1 280 ? 6.177 1.948 0.779 1.00 94.62 280 ARG A C 1
ATOM 2199 O O . ARG A 1 280 ? 6.190 3.163 0.596 1.00 94.62 280 ARG A O 1
ATOM 2206 N N . LEU A 1 281 ? 7.279 1.198 0.713 1.00 94.44 281 LEU A N 1
ATOM 2207 C CA . LEU A 1 281 ? 8.598 1.712 0.308 1.00 94.44 281 LEU A CA 1
ATOM 2208 C C . LEU A 1 281 ? 8.631 2.091 -1.173 1.00 94.44 281 LEU A C 1
ATOM 2210 O O . LEU A 1 281 ? 9.194 3.119 -1.541 1.00 94.44 281 LEU A O 1
ATOM 2214 N N . CYS A 1 282 ? 7.999 1.287 -2.030 1.00 94.00 282 CYS A N 1
ATOM 2215 C CA . CYS A 1 282 ? 7.865 1.623 -3.444 1.00 94.00 282 CYS A CA 1
ATOM 2216 C C . CYS A 1 282 ? 7.076 2.929 -3.625 1.00 94.00 282 CYS A C 1
ATOM 2218 O O . CYS A 1 282 ? 7.481 3.788 -4.405 1.00 94.00 282 CYS A O 1
ATOM 2220 N N . LEU A 1 283 ? 6.007 3.126 -2.845 1.00 94.25 283 LEU A N 1
ATOM 2221 C CA . LEU A 1 283 ? 5.259 4.381 -2.822 1.00 94.25 283 LEU A CA 1
ATOM 2222 C C . LEU A 1 283 ? 6.153 5.576 -2.459 1.00 94.25 283 LEU A C 1
ATOM 2224 O O . LEU A 1 283 ? 6.094 6.589 -3.153 1.00 94.25 283 LEU A O 1
ATOM 2228 N N . SER A 1 284 ? 7.006 5.449 -1.437 1.00 93.56 284 SER A N 1
ATOM 2229 C CA . SER A 1 284 ? 7.991 6.482 -1.082 1.00 93.56 284 SER A CA 1
ATOM 2230 C C . SER A 1 284 ? 8.897 6.828 -2.260 1.00 93.56 284 SER A C 1
ATOM 2232 O O . SER A 1 284 ? 9.013 7.994 -2.633 1.00 93.56 284 SER A O 1
ATOM 2234 N N . ALA A 1 285 ? 9.497 5.818 -2.894 1.00 92.81 285 ALA A N 1
ATOM 2235 C CA . ALA A 1 285 ? 10.395 6.022 -4.027 1.00 92.81 285 ALA A CA 1
ATOM 2236 C C . ALA A 1 285 ? 9.700 6.754 -5.191 1.00 92.81 285 ALA A C 1
ATOM 2238 O O . ALA A 1 285 ? 10.250 7.705 -5.742 1.00 92.81 285 ALA A O 1
ATOM 2239 N N . VAL A 1 286 ? 8.467 6.358 -5.521 1.00 93.06 286 VAL A N 1
ATOM 2240 C CA . VAL A 1 286 ? 7.667 6.980 -6.587 1.00 93.06 286 VAL A CA 1
ATOM 2241 C C . VAL A 1 286 ? 7.282 8.423 -6.240 1.00 93.06 286 VAL A C 1
ATOM 2243 O O . VAL A 1 286 ? 7.346 9.300 -7.098 1.00 93.06 286 VAL A O 1
ATOM 2246 N N . MET A 1 287 ? 6.924 8.705 -4.985 1.00 90.56 287 MET A N 1
ATOM 2247 C CA . MET A 1 287 ? 6.597 10.065 -4.543 1.00 90.56 287 MET A CA 1
ATOM 2248 C C . MET A 1 287 ? 7.804 11.004 -4.632 1.00 90.56 287 MET A C 1
ATOM 2250 O O . MET A 1 287 ? 7.683 12.114 -5.147 1.00 90.56 287 MET A O 1
ATOM 2254 N N . PHE A 1 288 ? 8.984 10.556 -4.200 1.00 90.19 288 PHE A N 1
ATOM 2255 C CA . PHE A 1 288 ? 10.209 11.358 -4.263 1.00 90.19 288 PHE A CA 1
ATOM 2256 C C . PHE A 1 288 ? 10.866 11.400 -5.647 1.00 90.19 288 PHE A C 1
ATOM 2258 O O . PHE A 1 288 ? 11.809 12.164 -5.834 1.00 90.19 288 PHE A O 1
ATOM 2265 N N . ALA A 1 289 ? 10.352 10.662 -6.634 1.00 90.62 289 ALA A N 1
ATOM 2266 C CA . ALA A 1 289 ? 10.724 10.846 -8.036 1.00 90.62 289 ALA A CA 1
ATOM 2267 C C . ALA A 1 289 ? 10.115 12.132 -8.644 1.00 90.62 289 ALA A C 1
ATOM 2269 O O . ALA A 1 289 ? 10.660 12.688 -9.598 1.00 90.62 289 ALA A O 1
ATOM 2270 N N . GLN A 1 290 ? 9.010 12.644 -8.084 1.00 88.69 290 GLN A N 1
ATOM 2271 C CA . GLN A 1 290 ? 8.269 13.793 -8.630 1.00 88.69 290 GLN A CA 1
ATOM 2272 C C . GLN A 1 290 ? 9.075 15.104 -8.714 1.00 88.69 290 GLN A C 1
ATOM 2274 O O . GLN A 1 290 ? 8.976 15.775 -9.742 1.00 88.69 290 GLN A O 1
ATOM 2279 N N . PRO A 1 291 ? 9.883 15.502 -7.707 1.00 86.12 291 PRO A N 1
ATOM 2280 C CA . PRO A 1 291 ? 10.677 16.730 -7.788 1.00 86.12 291 PRO A CA 1
ATOM 2281 C C . PRO A 1 291 ? 11.684 16.715 -8.940 1.00 86.12 291 PRO A C 1
ATOM 2283 O O . PRO A 1 291 ? 11.902 17.751 -9.564 1.00 86.12 291 PRO A O 1
ATOM 2286 N N . PHE A 1 292 ? 12.255 15.547 -9.253 1.00 87.31 292 PHE A N 1
ATOM 2287 C CA . PHE A 1 292 ? 13.170 15.385 -10.382 1.00 87.31 292 PHE A CA 1
ATOM 2288 C C . PHE A 1 292 ? 12.444 15.580 -11.714 1.00 87.31 292 PHE A C 1
ATOM 2290 O O . PHE A 1 292 ? 12.902 16.363 -12.538 1.00 87.31 292 PHE A O 1
ATOM 2297 N N . LEU A 1 293 ? 11.257 14.982 -11.881 1.00 89.38 293 LEU A N 1
ATOM 2298 C CA . LEU A 1 293 ? 10.439 15.213 -13.078 1.00 89.38 293 LEU A CA 1
ATOM 2299 C C . LEU A 1 293 ? 10.067 16.685 -13.264 1.00 89.38 293 LEU A C 1
ATOM 2301 O O . LEU A 1 293 ? 10.091 17.188 -14.385 1.00 89.38 293 LEU A O 1
ATOM 2305 N N . ILE A 1 294 ? 9.724 17.383 -12.178 1.00 88.06 294 ILE A N 1
ATOM 2306 C CA . ILE A 1 294 ? 9.398 18.813 -12.239 1.00 88.06 294 ILE A CA 1
ATOM 2307 C C . ILE A 1 294 ? 10.628 19.617 -12.655 1.00 88.06 294 ILE A C 1
ATOM 2309 O O . ILE A 1 294 ? 10.521 20.487 -13.516 1.00 88.06 294 ILE A O 1
ATOM 2313 N N . GLN A 1 295 ? 11.796 19.313 -12.086 1.00 85.31 295 GLN A N 1
ATOM 2314 C CA . GLN A 1 295 ? 13.047 19.970 -12.453 1.00 85.31 295 GLN A CA 1
ATOM 2315 C C . GLN A 1 295 ? 13.389 19.749 -13.933 1.00 85.31 295 GLN A C 1
ATOM 2317 O O . GLN A 1 295 ? 13.671 20.716 -14.641 1.00 85.31 295 GLN A O 1
ATOM 2322 N N . ASP A 1 296 ? 13.287 18.513 -14.420 1.00 88.12 296 ASP A N 1
ATOM 2323 C CA . ASP A 1 296 ? 13.542 18.174 -15.822 1.00 88.12 296 ASP A CA 1
ATOM 2324 C C . ASP A 1 296 ? 12.530 18.833 -16.763 1.00 88.12 296 ASP A C 1
ATOM 2326 O O . ASP A 1 296 ? 12.898 19.320 -17.830 1.00 88.12 296 ASP A O 1
ATOM 2330 N N . THR A 1 297 ? 11.269 18.946 -16.342 1.00 90.88 297 THR A N 1
ATOM 2331 C CA . THR A 1 297 ? 10.222 19.640 -17.104 1.00 90.88 297 THR A CA 1
ATOM 2332 C C . THR A 1 297 ? 10.486 21.140 -17.190 1.00 90.88 297 THR A C 1
ATOM 2334 O O . THR A 1 297 ? 10.374 21.723 -18.267 1.00 90.88 297 THR A O 1
ATOM 2337 N N . ILE A 1 298 ? 10.888 21.781 -16.089 1.00 87.50 298 ILE A N 1
ATOM 2338 C CA . ILE A 1 298 ? 11.262 23.203 -16.096 1.00 87.50 298 ILE A CA 1
ATOM 2339 C C . ILE A 1 298 ? 12.479 23.426 -17.001 1.00 87.50 298 ILE A C 1
ATOM 2341 O O . ILE A 1 298 ? 12.493 24.374 -17.786 1.00 87.50 298 ILE A O 1
ATOM 2345 N N . ASN A 1 299 ? 13.476 22.541 -16.936 1.00 86.88 299 ASN A N 1
ATOM 2346 C CA . ASN A 1 299 ? 14.659 22.605 -17.794 1.00 86.88 299 ASN A CA 1
ATOM 2347 C C . ASN A 1 299 ? 14.309 22.406 -19.276 1.00 86.88 299 ASN A C 1
ATOM 2349 O O . ASN A 1 299 ? 14.840 23.119 -20.127 1.00 86.88 299 ASN A O 1
ATOM 2353 N N . PHE A 1 300 ? 13.394 21.483 -19.583 1.00 88.50 300 PHE A N 1
ATOM 2354 C CA . PHE A 1 300 ? 12.874 21.263 -20.932 1.00 88.50 300 PHE A CA 1
ATOM 2355 C C . PHE A 1 300 ? 12.173 22.514 -21.477 1.00 88.50 300 PHE A C 1
ATOM 2357 O O . PHE A 1 300 ? 12.450 22.928 -22.599 1.00 88.50 300 PHE A O 1
ATOM 2364 N N . VAL A 1 301 ? 11.328 23.165 -20.670 1.00 89.25 301 VAL A N 1
ATOM 2365 C CA . VAL A 1 301 ? 10.636 24.404 -21.066 1.00 89.25 301 VAL A CA 1
ATOM 2366 C C . VAL A 1 301 ? 11.622 25.564 -21.248 1.00 89.25 301 VAL A C 1
ATOM 2368 O O . VAL A 1 301 ? 11.522 26.301 -22.230 1.00 89.25 301 VAL A O 1
ATOM 2371 N N . ARG A 1 302 ? 12.606 25.707 -20.348 1.00 86.56 302 ARG A N 1
ATOM 2372 C CA . ARG A 1 302 ? 13.647 26.750 -20.423 1.00 86.56 302 ARG A CA 1
ATOM 2373 C C . ARG A 1 302 ? 14.501 26.617 -21.689 1.00 86.56 302 ARG A C 1
ATOM 2375 O O . ARG A 1 302 ? 14.819 27.623 -22.310 1.00 86.56 302 ARG A O 1
ATOM 2382 N N . ASN A 1 303 ? 14.830 25.388 -22.083 1.00 86.00 303 ASN A N 1
ATOM 2383 C CA . ASN A 1 303 ? 15.681 25.080 -23.236 1.00 86.00 303 ASN A CA 1
ATOM 2384 C C . ASN A 1 303 ? 14.877 24.577 -24.448 1.00 86.00 303 ASN A C 1
ATOM 2386 O O . ASN A 1 303 ? 15.370 23.773 -25.239 1.00 86.00 303 ASN A O 1
ATOM 2390 N N . SER A 1 304 ? 13.636 25.040 -24.608 1.00 80.88 304 SER A N 1
ATOM 2391 C CA . SER A 1 304 ? 12.704 24.543 -25.633 1.00 80.88 304 SER A CA 1
ATOM 2392 C C . SER A 1 304 ? 13.222 24.663 -27.073 1.00 80.88 304 SER A C 1
ATOM 2394 O O . SER A 1 304 ? 12.826 23.876 -27.926 1.00 80.88 304 SER A O 1
ATOM 2396 N N . HIS A 1 305 ? 14.152 25.584 -27.344 1.00 76.81 305 HIS A N 1
ATOM 2397 C CA . HIS A 1 305 ? 14.768 25.756 -28.664 1.00 76.81 305 HIS A CA 1
ATOM 2398 C C . HIS A 1 305 ? 15.820 24.692 -29.023 1.00 76.81 305 HIS A C 1
ATOM 2400 O O . HIS A 1 305 ? 16.102 24.505 -30.203 1.00 76.81 305 HIS A O 1
ATOM 2406 N N . THR A 1 306 ? 16.417 24.006 -28.042 1.00 78.75 306 THR A N 1
ATOM 2407 C CA . THR A 1 306 ? 17.476 22.999 -28.270 1.00 78.75 306 THR A CA 1
ATOM 2408 C C . THR A 1 306 ? 17.008 21.566 -28.028 1.00 78.75 306 THR A C 1
ATOM 2410 O O . THR A 1 306 ? 17.698 20.618 -28.399 1.00 78.75 306 THR A O 1
ATOM 2413 N N . GLN A 1 307 ? 15.840 21.391 -27.409 1.00 79.69 307 GLN A N 1
ATOM 2414 C CA . GLN A 1 307 ? 15.300 20.090 -27.030 1.00 79.69 307 GLN A CA 1
ATOM 2415 C C . GLN A 1 307 ? 14.345 19.532 -28.090 1.00 79.69 307 GLN A C 1
ATOM 2417 O O . GLN A 1 307 ? 13.576 20.253 -28.721 1.00 79.69 307 GLN A O 1
ATOM 2422 N N . THR A 1 308 ? 14.370 18.212 -28.274 1.00 83.19 308 THR A N 1
ATOM 2423 C CA . THR A 1 308 ? 13.505 17.520 -29.240 1.00 83.19 308 THR A CA 1
ATOM 2424 C C . THR A 1 308 ? 12.135 17.200 -28.641 1.00 83.19 308 THR A C 1
ATOM 2426 O O . THR A 1 308 ? 12.009 16.903 -27.451 1.00 83.19 308 THR A O 1
ATOM 2429 N N . ALA A 1 309 ? 11.091 17.176 -29.476 1.00 85.62 309 ALA A N 1
ATOM 2430 C CA . ALA A 1 309 ? 9.727 16.848 -29.044 1.00 85.62 309 ALA A CA 1
ATOM 2431 C C . ALA A 1 309 ? 9.609 15.454 -28.387 1.00 85.62 309 ALA A C 1
ATOM 2433 O O . ALA A 1 309 ? 8.765 15.249 -27.515 1.00 85.62 309 ALA A O 1
ATOM 2434 N N . SER A 1 310 ? 10.476 14.503 -28.755 1.00 84.12 310 SER A N 1
ATOM 2435 C CA . SER A 1 310 ? 10.541 13.168 -28.142 1.00 84.12 310 SER A CA 1
ATOM 2436 C C . SER A 1 310 ? 10.843 13.204 -26.644 1.00 84.12 310 SER A C 1
ATOM 2438 O O . SER A 1 310 ? 10.297 12.389 -25.905 1.00 84.12 310 SER A O 1
ATOM 2440 N N . VAL A 1 311 ? 11.652 14.164 -26.180 1.00 86.19 311 VAL A N 1
ATOM 2441 C CA . VAL A 1 311 ? 11.946 14.339 -24.747 1.00 86.19 311 VAL A CA 1
ATOM 2442 C C . VAL A 1 311 ? 10.692 14.795 -23.996 1.00 86.19 311 VAL A C 1
ATOM 2444 O O . VAL A 1 311 ? 10.398 14.273 -22.924 1.00 86.19 311 VAL A O 1
ATOM 2447 N N . GLY A 1 312 ? 9.899 15.694 -24.591 1.00 88.88 312 GLY A N 1
ATOM 2448 C CA . GLY A 1 312 ? 8.630 16.156 -24.018 1.00 88.88 312 GLY A CA 1
ATOM 2449 C C . GLY A 1 312 ? 7.603 15.029 -23.851 1.00 88.88 312 GLY A C 1
ATOM 2450 O O . GLY A 1 312 ? 7.031 14.867 -22.773 1.00 88.88 312 GLY A O 1
ATOM 2451 N N . TRP A 1 313 ? 7.416 14.192 -24.878 1.00 89.62 313 TRP A N 1
ATOM 2452 C CA . TRP A 1 313 ? 6.557 13.001 -24.776 1.00 89.62 313 TRP A CA 1
ATOM 2453 C C . TRP A 1 313 ? 7.088 11.979 -23.763 1.00 89.62 313 TRP A C 1
ATOM 2455 O O . TRP A 1 313 ? 6.300 11.358 -23.048 1.00 89.62 313 TRP A O 1
ATOM 2465 N N . GLY A 1 314 ? 8.414 11.846 -23.650 1.00 89.44 314 GLY A N 1
ATOM 2466 C CA . GLY A 1 314 ? 9.068 11.044 -22.618 1.00 89.44 314 GLY A CA 1
ATOM 2467 C C . GLY A 1 314 ? 8.728 11.509 -21.201 1.00 89.44 314 GLY A C 1
ATOM 2468 O O . GLY A 1 314 ? 8.338 10.693 -20.366 1.00 89.44 314 GLY A O 1
ATOM 2469 N N . LEU A 1 315 ? 8.793 12.819 -20.945 1.00 91.81 315 LEU A N 1
ATOM 2470 C CA . LEU A 1 315 ? 8.409 13.419 -19.662 1.00 91.81 315 LEU A CA 1
ATOM 2471 C C . LEU A 1 315 ? 6.921 13.201 -19.352 1.00 91.81 315 LEU A C 1
ATOM 2473 O O . LEU A 1 315 ? 6.580 12.803 -18.238 1.00 91.81 315 LEU A O 1
ATOM 2477 N N . ALA A 1 316 ? 6.033 13.389 -20.334 1.00 93.12 316 ALA A N 1
ATOM 2478 C CA . ALA A 1 316 ? 4.600 13.133 -20.166 1.00 93.12 316 ALA A CA 1
ATOM 2479 C C . ALA A 1 316 ? 4.313 11.660 -19.813 1.00 93.12 316 ALA A C 1
ATOM 2481 O O . ALA A 1 316 ? 3.551 11.374 -18.886 1.00 93.12 316 ALA A O 1
ATOM 2482 N N . GLY A 1 317 ? 4.973 10.722 -20.503 1.00 92.31 317 GLY A N 1
ATOM 2483 C CA . GLY A 1 317 ? 4.902 9.295 -20.191 1.00 92.31 317 GLY A CA 1
ATOM 2484 C C . GLY A 1 317 ? 5.434 8.971 -18.791 1.00 92.31 317 GLY A C 1
ATOM 2485 O O . GLY A 1 317 ? 4.809 8.205 -18.058 1.00 92.31 317 GLY A O 1
ATOM 2486 N N . ALA A 1 318 ? 6.538 9.599 -18.378 1.00 92.44 318 ALA A N 1
ATOM 2487 C CA . ALA A 1 318 ? 7.100 9.423 -17.043 1.00 92.44 318 ALA A CA 1
ATOM 2488 C C . ALA A 1 318 ? 6.146 9.914 -15.940 1.00 92.44 318 ALA A C 1
ATOM 2490 O O . ALA A 1 318 ? 5.957 9.208 -14.948 1.00 92.44 318 ALA A O 1
ATOM 2491 N N . TYR A 1 319 ? 5.481 11.062 -16.130 1.00 94.12 319 TYR A N 1
ATOM 2492 C CA . TYR A 1 319 ? 4.429 11.530 -15.220 1.00 94.12 319 TYR A CA 1
ATOM 2493 C C . TYR A 1 319 ? 3.278 10.532 -15.111 1.00 94.12 319 TYR A C 1
ATOM 2495 O O . TYR A 1 319 ? 2.865 10.194 -14.001 1.00 94.12 319 TYR A O 1
ATOM 2503 N N . PHE A 1 320 ? 2.777 10.038 -16.247 1.00 95.19 320 PHE A N 1
ATOM 2504 C CA . PHE A 1 320 ? 1.706 9.045 -16.264 1.00 95.19 320 PHE A CA 1
ATOM 2505 C C . PHE A 1 320 ? 2.094 7.783 -15.479 1.00 95.19 320 PHE A C 1
ATOM 2507 O O . PHE A 1 320 ? 1.342 7.347 -14.607 1.00 95.19 320 PHE A O 1
ATOM 2514 N N . LEU A 1 321 ? 3.288 7.234 -15.726 1.00 92.62 321 LEU A N 1
ATOM 2515 C CA . LEU A 1 321 ? 3.777 6.031 -15.048 1.00 92.62 321 LEU A CA 1
ATOM 2516 C C . LEU A 1 321 ? 3.976 6.243 -13.544 1.00 92.62 321 LEU A C 1
ATOM 2518 O O . LEU A 1 321 ? 3.586 5.382 -12.757 1.00 92.62 321 LEU A O 1
ATOM 2522 N N . ILE A 1 322 ? 4.542 7.381 -13.134 1.00 94.12 322 ILE A N 1
ATOM 2523 C CA . ILE A 1 322 ? 4.765 7.696 -11.718 1.00 94.12 322 ILE A CA 1
ATOM 2524 C C . ILE A 1 322 ? 3.437 7.837 -10.972 1.00 94.12 322 ILE A C 1
ATOM 2526 O O . ILE A 1 322 ? 3.262 7.208 -9.929 1.00 94.12 322 ILE A O 1
ATOM 2530 N N . TYR A 1 323 ? 2.460 8.574 -11.503 1.00 93.38 323 TYR A N 1
ATOM 2531 C CA . TYR A 1 323 ? 1.162 8.703 -10.832 1.00 93.38 323 TYR A CA 1
ATOM 2532 C C . TYR A 1 323 ? 0.355 7.398 -10.838 1.00 93.38 323 TYR A C 1
ATOM 2534 O O . TYR A 1 323 ? -0.313 7.086 -9.848 1.00 93.38 323 TYR A O 1
ATOM 2542 N N . LEU A 1 324 ? 0.452 6.596 -11.901 1.00 93.44 324 LEU A N 1
ATOM 2543 C CA . LEU A 1 324 ? -0.172 5.275 -11.955 1.00 93.44 324 LEU A CA 1
ATOM 2544 C C . LEU A 1 324 ? 0.439 4.322 -10.915 1.00 93.44 324 LEU A C 1
ATOM 2546 O O . LEU A 1 324 ? -0.291 3.693 -10.147 1.00 93.44 324 LEU A O 1
ATOM 2550 N N . ALA A 1 325 ? 1.772 4.269 -10.830 1.00 92.81 325 ALA A N 1
ATOM 2551 C CA . ALA A 1 325 ? 2.484 3.483 -9.825 1.00 92.81 325 ALA A CA 1
ATOM 2552 C C . ALA A 1 325 ? 2.158 3.957 -8.401 1.00 92.81 325 ALA A C 1
ATOM 2554 O O . ALA A 1 325 ? 1.958 3.134 -7.507 1.00 92.81 325 ALA A O 1
ATOM 2555 N N . GLN A 1 326 ? 2.028 5.271 -8.190 1.00 93.62 326 GLN A N 1
ATOM 2556 C CA . GLN A 1 326 ? 1.617 5.843 -6.910 1.00 93.62 326 GLN A CA 1
ATOM 2557 C C . GLN A 1 326 ? 0.224 5.341 -6.504 1.00 93.62 326 GLN A C 1
ATOM 2559 O O . GLN A 1 326 ? 0.035 4.905 -5.367 1.00 93.62 326 GLN A O 1
ATOM 2564 N N . ALA A 1 327 ? -0.743 5.364 -7.427 1.00 93.44 327 ALA A N 1
ATOM 2565 C CA . ALA A 1 327 ? -2.097 4.881 -7.173 1.00 93.44 327 ALA A CA 1
ATOM 2566 C C . ALA A 1 327 ? -2.114 3.380 -6.841 1.00 93.44 327 ALA A C 1
ATOM 2568 O O . ALA A 1 327 ? -2.725 2.976 -5.849 1.00 93.44 327 ALA A O 1
ATOM 2569 N N . TRP A 1 328 ? -1.397 2.559 -7.614 1.00 92.50 328 TRP A N 1
ATOM 2570 C CA . TRP A 1 328 ? -1.322 1.113 -7.392 1.00 92.50 328 TRP A CA 1
ATOM 2571 C C . TRP A 1 328 ? -0.626 0.739 -6.088 1.00 92.50 328 TRP A C 1
ATOM 2573 O O . TRP A 1 328 ? -1.163 -0.070 -5.333 1.00 92.50 328 TRP A O 1
ATOM 2583 N N . CYS A 1 329 ? 0.531 1.331 -5.780 1.00 94.00 329 CYS A N 1
ATOM 2584 C CA . CYS A 1 329 ? 1.223 1.062 -4.522 1.00 94.00 329 CYS A CA 1
ATOM 2585 C C . CYS A 1 329 ? 0.364 1.483 -3.328 1.00 94.00 329 CYS A C 1
ATOM 2587 O O . CYS A 1 329 ? 0.253 0.716 -2.371 1.00 94.00 329 CYS A O 1
ATOM 2589 N N . LYS A 1 330 ? -0.309 2.645 -3.414 1.00 92.56 330 LYS A N 1
ATOM 2590 C CA . LYS A 1 330 ? -1.239 3.126 -2.381 1.00 92.56 330 LYS A CA 1
ATOM 2591 C C . LYS A 1 330 ? -2.397 2.156 -2.142 1.00 92.56 330 LYS A C 1
ATOM 2593 O O . LYS A 1 330 ? -2.677 1.794 -1.002 1.00 92.56 330 LYS A O 1
ATOM 2598 N N . ALA A 1 331 ? -3.036 1.705 -3.218 1.00 92.75 331 ALA A N 1
ATOM 2599 C CA . ALA A 1 331 ? -4.102 0.710 -3.176 1.00 92.75 331 ALA A CA 1
ATOM 2600 C C . ALA A 1 331 ? -3.632 -0.624 -2.571 1.00 92.75 331 ALA A C 1
ATOM 2602 O O . ALA A 1 331 ? -4.275 -1.159 -1.664 1.00 92.75 331 ALA A O 1
ATOM 2603 N N . ALA A 1 332 ? -2.495 -1.142 -3.041 1.00 91.69 332 ALA A N 1
ATOM 2604 C CA . ALA A 1 332 ? -1.959 -2.432 -2.624 1.00 91.69 332 ALA A CA 1
ATOM 2605 C C . ALA A 1 332 ? -1.590 -2.453 -1.135 1.00 91.69 332 ALA A C 1
ATOM 2607 O O . ALA A 1 332 ? -2.021 -3.355 -0.413 1.00 91.69 332 ALA A O 1
ATOM 2608 N N . TYR A 1 333 ? -0.833 -1.457 -0.653 1.00 92.75 333 TYR A N 1
ATOM 2609 C CA . TYR A 1 333 ? -0.454 -1.410 0.762 1.00 92.75 333 TYR A CA 1
ATOM 2610 C C . TYR A 1 333 ? -1.683 -1.182 1.656 1.00 92.75 333 TYR A C 1
ATOM 2612 O O . TYR A 1 333 ? -1.831 -1.862 2.672 1.00 92.75 333 TYR A O 1
ATOM 2620 N N . GLY A 1 334 ? -2.593 -0.279 1.264 1.00 93.06 334 GLY A N 1
ATOM 2621 C CA . GLY A 1 334 ? -3.788 0.038 2.046 1.00 93.06 334 GLY A CA 1
ATOM 2622 C C . GLY A 1 334 ? -4.713 -1.168 2.204 1.00 93.06 334 GLY A C 1
ATOM 2623 O O . GLY A 1 334 ? -5.207 -1.442 3.296 1.00 93.06 334 GLY A O 1
ATOM 2624 N N . HIS A 1 335 ? -4.897 -1.951 1.140 1.00 92.56 335 HIS A N 1
ATOM 2625 C CA . HIS A 1 335 ? -5.674 -3.185 1.201 1.00 92.56 335 HIS A CA 1
ATOM 2626 C C . HIS A 1 335 ? -5.033 -4.244 2.110 1.00 92.56 335 HIS A C 1
ATOM 2628 O O . HIS A 1 335 ? -5.729 -4.826 2.941 1.00 92.56 335 HIS A O 1
ATOM 2634 N N . LEU A 1 336 ? -3.713 -4.450 2.027 1.00 92.62 336 LEU A N 1
ATOM 2635 C CA . LEU A 1 336 ? -3.006 -5.372 2.925 1.00 92.62 336 LEU A CA 1
ATOM 2636 C C . LEU A 1 336 ? -3.159 -4.967 4.399 1.00 92.62 336 LEU A C 1
ATOM 2638 O O . LEU A 1 336 ? -3.453 -5.814 5.241 1.00 92.62 336 LEU A O 1
ATOM 2642 N N . LEU A 1 337 ? -3.037 -3.675 4.715 1.00 93.94 337 LEU A N 1
ATOM 2643 C CA . LEU A 1 337 ? -3.219 -3.191 6.085 1.00 93.94 337 LEU A CA 1
ATOM 2644 C C . LEU A 1 337 ? -4.672 -3.273 6.565 1.00 93.94 337 LEU A C 1
ATOM 2646 O O . LEU A 1 337 ? -4.904 -3.591 7.729 1.00 93.94 337 LEU A O 1
ATOM 2650 N N . ASN A 1 338 ? -5.657 -3.034 5.694 1.00 93.50 338 ASN A N 1
ATOM 2651 C CA . ASN A 1 338 ? -7.071 -3.259 6.017 1.00 93.50 338 ASN A CA 1
ATOM 2652 C C . ASN A 1 338 ? -7.333 -4.720 6.413 1.00 93.50 338 ASN A C 1
ATOM 2654 O O . ASN A 1 338 ? -8.060 -4.979 7.370 1.00 93.50 338 ASN A O 1
ATOM 2658 N N . ARG A 1 339 ? -6.696 -5.685 5.738 1.00 93.12 339 ARG A N 1
ATOM 2659 C CA . ARG A 1 339 ? -6.794 -7.103 6.116 1.00 93.12 339 ARG A CA 1
ATOM 2660 C C . ARG A 1 339 ? -6.189 -7.366 7.497 1.00 93.12 339 ARG A C 1
ATOM 2662 O O . ARG A 1 339 ? -6.826 -8.035 8.307 1.00 93.12 339 ARG A O 1
ATOM 2669 N N . CYS A 1 340 ? -5.033 -6.773 7.810 1.00 94.38 340 CYS A N 1
ATOM 2670 C CA . CYS A 1 340 ? -4.456 -6.828 9.159 1.00 94.38 340 CYS A CA 1
ATOM 2671 C C . CYS A 1 340 ? -5.419 -6.265 10.219 1.00 94.38 340 CYS A C 1
ATOM 2673 O O . CYS A 1 340 ? -5.613 -6.886 11.260 1.00 94.38 340 CYS A O 1
ATOM 2675 N N . VAL A 1 341 ? -6.052 -5.115 9.951 1.00 95.19 341 VAL A N 1
ATOM 2676 C CA . VAL A 1 341 ? -7.055 -4.489 10.835 1.00 95.19 341 VAL A CA 1
ATOM 2677 C C . VAL A 1 341 ? -8.204 -5.455 11.134 1.00 95.19 341 VAL A C 1
ATOM 2679 O O . VAL A 1 341 ? -8.555 -5.647 12.299 1.00 95.19 341 VAL A O 1
ATOM 2682 N N . VAL A 1 342 ? -8.750 -6.108 10.103 1.00 94.31 342 VAL A N 1
ATOM 2683 C CA . VAL A 1 342 ? -9.836 -7.090 10.252 1.00 94.31 342 VAL A CA 1
ATOM 2684 C C . VAL A 1 342 ? -9.389 -8.294 11.082 1.00 94.31 342 VAL A C 1
ATOM 2686 O O . VAL A 1 342 ? -10.120 -8.716 11.975 1.00 94.31 342 VAL A O 1
ATOM 2689 N N . GLN A 1 343 ? -8.179 -8.810 10.860 1.00 94.69 343 GLN A N 1
ATOM 2690 C CA . GLN A 1 343 ? -7.654 -9.935 11.640 1.00 94.69 343 GLN A CA 1
ATOM 2691 C C . GLN A 1 343 ? -7.424 -9.586 13.110 1.00 94.69 343 GLN A C 1
ATOM 2693 O O . GLN A 1 343 ? -7.754 -10.387 13.978 1.00 94.69 343 GLN A O 1
ATOM 2698 N N . VAL A 1 344 ? -6.893 -8.399 13.419 1.00 95.44 344 VAL A N 1
ATOM 2699 C CA . VAL A 1 344 ? -6.742 -7.964 14.817 1.00 95.44 344 VAL A CA 1
ATOM 2700 C C . VAL A 1 344 ? -8.106 -7.808 15.473 1.00 95.44 344 VAL A C 1
ATOM 2702 O O . VAL A 1 344 ? -8.299 -8.300 16.582 1.00 95.44 344 VAL A O 1
ATOM 2705 N N . ARG A 1 345 ? -9.072 -7.188 14.782 1.00 95.50 345 ARG A N 1
ATOM 2706 C CA . ARG A 1 345 ? -10.441 -7.034 15.288 1.00 95.50 345 ARG A CA 1
ATOM 2707 C C . ARG A 1 345 ? -11.072 -8.397 15.580 1.00 95.50 345 ARG A C 1
ATOM 2709 O O . ARG A 1 345 ? -11.517 -8.625 16.702 1.00 95.50 345 ARG A O 1
ATOM 2716 N N . GLY A 1 346 ? -11.068 -9.308 14.607 1.00 94.50 346 GLY A N 1
ATOM 2717 C CA . GLY A 1 346 ? -11.640 -10.649 14.752 1.00 94.50 346 GLY A CA 1
ATOM 2718 C C . GLY A 1 346 ? -10.932 -11.487 15.818 1.00 94.50 346 GLY A C 1
ATOM 2719 O O . GLY A 1 346 ? -11.592 -12.130 16.633 1.00 94.50 346 GLY A O 1
ATOM 2720 N N . GLY A 1 347 ? -9.599 -11.429 15.873 1.00 95.00 347 GLY A N 1
ATOM 2721 C CA . GLY A 1 347 ? -8.787 -12.178 16.832 1.00 95.00 347 GLY A CA 1
ATOM 2722 C C . GLY A 1 347 ? -8.985 -11.716 18.269 1.00 95.00 347 GLY A C 1
ATOM 2723 O O . GLY A 1 347 ? -9.258 -12.540 19.138 1.00 95.00 347 GLY A O 1
ATOM 2724 N N . LEU A 1 348 ? -8.921 -10.405 18.521 1.00 95.88 348 LEU A N 1
ATOM 2725 C CA . LEU A 1 348 ? -9.150 -9.854 19.858 1.00 95.88 348 LEU A CA 1
ATOM 2726 C C . LEU A 1 348 ? -10.593 -10.062 20.323 1.00 95.88 348 LEU A C 1
ATOM 2728 O O . LEU A 1 348 ? -10.799 -10.442 21.473 1.00 95.88 348 LEU A O 1
ATOM 2732 N N . THR A 1 349 ? -11.576 -9.881 19.436 1.00 95.06 349 THR A N 1
ATOM 2733 C CA . THR A 1 349 ? -12.990 -10.125 19.771 1.00 95.06 349 THR A CA 1
ATOM 2734 C C . THR A 1 349 ? -13.207 -11.589 20.149 1.00 95.06 349 THR A C 1
ATOM 2736 O O . THR A 1 349 ? -13.837 -11.871 21.162 1.00 95.06 349 THR A O 1
ATOM 2739 N N . SER A 1 350 ? -12.627 -12.525 19.390 1.00 93.88 350 SER A N 1
ATOM 2740 C CA . SER A 1 350 ? -12.760 -13.963 19.662 1.00 93.88 350 SER A CA 1
ATOM 2741 C C . SER A 1 350 ? -12.069 -14.380 20.965 1.00 93.88 350 SER A C 1
ATOM 2743 O O . SER A 1 350 ? -12.632 -15.162 21.728 1.00 93.88 350 SER A O 1
ATOM 2745 N N . LEU A 1 351 ? -10.876 -13.840 21.250 1.00 93.69 351 LEU A N 1
ATOM 2746 C CA . LEU A 1 351 ? -10.163 -14.079 22.511 1.00 93.69 351 LEU A CA 1
ATOM 2747 C C . LEU A 1 351 ? -10.950 -13.565 23.717 1.00 93.69 351 LEU A C 1
ATOM 2749 O O . LEU A 1 351 ? -11.104 -14.283 24.703 1.00 93.69 351 LEU A O 1
ATOM 2753 N N . LEU A 1 352 ? -11.454 -12.331 23.629 1.00 93.62 352 LEU A N 1
ATOM 2754 C CA . LEU A 1 352 ? -12.284 -11.746 24.675 1.00 93.62 352 LEU A CA 1
ATOM 2755 C C . LEU A 1 352 ? -13.544 -12.580 24.884 1.00 93.62 352 LEU A C 1
ATOM 2757 O O . LEU A 1 352 ? -13.844 -12.921 26.019 1.00 93.62 352 LEU A O 1
ATOM 2761 N N . TYR A 1 353 ? -14.238 -12.959 23.809 1.00 91.88 353 TYR A N 1
ATOM 2762 C CA . TYR A 1 353 ? -15.469 -13.742 23.895 1.00 91.88 353 TYR A CA 1
ATOM 2763 C C . TYR A 1 353 ? -15.237 -15.103 24.561 1.00 91.88 353 TYR A C 1
ATOM 2765 O O . TYR A 1 353 ? -15.959 -15.476 25.484 1.00 91.88 353 TYR A O 1
ATOM 2773 N N . GLN A 1 354 ? -14.175 -15.812 24.164 1.00 91.50 354 GLN A N 1
ATOM 2774 C CA . GLN A 1 354 ? -13.789 -17.074 24.794 1.00 91.50 354 GLN A CA 1
ATOM 2775 C C . GLN A 1 354 ? -13.464 -16.888 26.280 1.00 91.50 354 GLN A C 1
ATOM 2777 O O . GLN A 1 354 ? -13.891 -17.696 27.102 1.00 91.50 354 GLN A O 1
ATOM 2782 N N . LYS A 1 355 ? -12.751 -15.813 26.639 1.00 91.44 355 LYS A N 1
ATOM 2783 C CA . LYS A 1 355 ? -12.451 -15.513 28.040 1.00 91.44 355 LYS A CA 1
ATOM 2784 C C . LYS A 1 355 ? -13.709 -15.179 28.838 1.00 91.44 355 LYS A C 1
ATOM 2786 O O . LYS A 1 355 ? -13.841 -15.652 29.959 1.00 91.44 355 LYS A O 1
ATOM 2791 N N . THR A 1 356 ? -14.644 -14.417 28.273 1.00 90.94 356 THR A N 1
ATOM 2792 C CA . THR A 1 356 ? -15.916 -14.080 28.927 1.00 90.94 356 THR A CA 1
ATOM 2793 C C . THR A 1 356 ? -16.720 -15.332 29.280 1.00 90.94 356 THR A C 1
ATOM 2795 O O . THR A 1 356 ? -17.301 -15.389 30.358 1.00 90.94 356 THR A O 1
ATOM 2798 N N . LEU A 1 357 ? -16.701 -16.357 28.422 1.00 89.44 357 LEU A N 1
ATOM 2799 C CA . LEU A 1 357 ? -17.359 -17.645 28.686 1.00 89.44 357 LEU A CA 1
ATOM 2800 C C . LEU A 1 357 ? -16.643 -18.514 29.738 1.00 89.44 357 LEU A C 1
ATOM 2802 O O . LEU A 1 357 ? -17.246 -19.442 30.279 1.00 89.44 357 LEU A O 1
ATOM 2806 N N . ASP A 1 358 ? -15.370 -18.234 30.014 1.00 88.94 358 ASP A N 1
ATOM 2807 C CA . ASP A 1 358 ? -14.536 -18.972 30.969 1.00 88.94 358 ASP A CA 1
ATOM 2808 C C . ASP A 1 358 ? -14.360 -18.242 32.311 1.00 88.94 358 ASP A C 1
ATOM 2810 O O . ASP A 1 358 ? -13.806 -18.786 33.261 1.00 88.94 358 ASP A O 1
ATOM 2814 N N . LEU A 1 359 ? -14.825 -17.001 32.419 1.00 88.00 359 LEU A N 1
ATOM 2815 C CA . LEU A 1 359 ? -14.709 -16.206 33.634 1.00 88.00 359 LEU A CA 1
ATOM 2816 C C . LEU A 1 359 ? -15.549 -16.766 34.787 1.00 88.00 359 LEU A C 1
ATOM 2818 O O . LEU A 1 359 ? -16.624 -17.336 34.596 1.00 88.00 359 LEU A O 1
ATOM 2822 N N . SER A 1 360 ? -15.066 -16.566 36.014 1.00 82.50 360 SER A N 1
ATOM 2823 C CA . SER A 1 360 ? -15.869 -16.830 37.210 1.00 82.50 360 SER A CA 1
ATOM 2824 C C . SER A 1 360 ? -17.020 -15.824 37.324 1.00 82.50 360 SER A C 1
ATOM 2826 O O . SER A 1 360 ? -16.835 -14.633 37.083 1.00 82.50 360 SER A O 1
ATOM 2828 N N . ILE A 1 361 ? -18.209 -16.285 37.733 1.00 79.00 361 ILE A N 1
ATOM 2829 C CA . ILE A 1 361 ? -19.427 -15.453 37.828 1.00 79.00 361 ILE A CA 1
ATOM 2830 C C . ILE A 1 361 ? -19.202 -14.212 38.709 1.00 79.00 361 ILE A C 1
ATOM 2832 O O . ILE A 1 361 ? -19.721 -13.144 38.408 1.00 79.00 361 ILE A O 1
ATOM 2836 N N . ALA A 1 362 ? -18.368 -14.326 39.747 1.00 74.56 362 ALA A N 1
ATOM 2837 C CA . ALA A 1 362 ? -18.040 -13.231 40.659 1.00 74.56 362 ALA A CA 1
ATOM 2838 C C . ALA A 1 362 ? -17.257 -12.071 40.008 1.00 74.56 362 ALA A C 1
ATOM 2840 O O . ALA A 1 362 ? -17.229 -10.975 40.560 1.00 74.56 362 ALA A O 1
ATOM 2841 N N . VAL A 1 363 ? -16.604 -12.304 38.864 1.00 75.06 363 VAL A N 1
ATOM 2842 C CA . VAL A 1 363 ? -15.723 -11.333 38.187 1.00 75.06 363 VAL A CA 1
ATOM 2843 C C . VAL A 1 363 ? -16.363 -10.771 36.908 1.00 75.06 363 VAL A C 1
ATOM 2845 O O . VAL A 1 363 ? -15.852 -9.817 36.321 1.00 75.06 363 VAL A O 1
ATOM 2848 N N . ILE A 1 364 ? -17.487 -11.332 36.452 1.00 75.69 364 ILE A N 1
ATOM 2849 C CA . ILE A 1 364 ? -18.128 -10.914 35.200 1.00 75.69 364 ILE A CA 1
ATOM 2850 C C . ILE A 1 364 ? -18.860 -9.581 35.399 1.00 75.69 364 ILE A C 1
ATOM 2852 O O . ILE A 1 364 ? -19.927 -9.530 36.002 1.00 75.69 364 ILE A O 1
ATOM 2856 N N . ASP A 1 365 ? -18.323 -8.515 34.802 1.00 79.56 365 ASP A N 1
ATOM 2857 C CA . ASP A 1 365 ? -19.067 -7.288 34.502 1.00 79.56 365 ASP A CA 1
ATOM 2858 C C . ASP A 1 365 ? -19.438 -7.261 33.002 1.00 79.56 365 ASP A C 1
ATOM 2860 O O . ASP A 1 365 ? -18.557 -7.080 32.143 1.00 79.56 365 ASP A O 1
ATOM 2864 N N . PRO A 1 366 ? -20.732 -7.423 32.652 1.00 76.88 366 PRO A N 1
ATOM 2865 C CA . PRO A 1 366 ? -21.201 -7.349 31.271 1.00 76.88 366 PRO A CA 1
ATOM 2866 C C . PRO A 1 366 ? -20.817 -6.032 30.589 1.00 76.88 366 PRO A C 1
ATOM 2868 O O . PRO A 1 366 ? -20.418 -6.035 29.423 1.00 76.88 366 PRO A O 1
ATOM 2871 N N . SER A 1 367 ? -20.861 -4.915 31.318 1.00 80.56 367 SER A N 1
ATOM 2872 C CA . SER A 1 367 ? -20.584 -3.583 30.774 1.00 80.56 367 SER A CA 1
ATOM 2873 C C . SER A 1 367 ? -19.111 -3.432 30.397 1.00 80.56 367 SER A C 1
ATOM 2875 O O . SER A 1 367 ? -18.796 -2.956 29.300 1.00 80.56 367 SER A O 1
ATOM 2877 N N . ALA A 1 368 ? -18.198 -3.896 31.258 1.00 79.56 368 ALA A N 1
ATOM 2878 C CA . ALA A 1 368 ? -16.767 -3.926 30.967 1.00 79.56 368 ALA A CA 1
ATOM 2879 C C . ALA A 1 368 ? -16.447 -4.814 29.755 1.00 79.56 368 ALA A C 1
ATOM 2881 O O . ALA A 1 368 ? -15.732 -4.377 28.853 1.00 79.56 368 ALA A O 1
ATOM 2882 N N . SER A 1 369 ? -17.015 -6.024 29.681 1.00 84.31 369 SER A N 1
ATOM 2883 C CA . SER A 1 369 ? -16.763 -6.950 28.563 1.00 84.31 369 SER A CA 1
ATOM 2884 C C . SER A 1 369 ? -17.204 -6.379 27.206 1.00 84.31 369 SER A C 1
ATOM 2886 O O . SER A 1 369 ? -16.436 -6.407 26.241 1.00 84.31 369 SER A O 1
ATOM 2888 N N . LEU A 1 370 ? -18.388 -5.757 27.143 1.00 84.81 370 LEU A N 1
ATOM 2889 C CA . LEU A 1 370 ? -18.896 -5.096 25.939 1.00 84.81 370 LEU A CA 1
ATOM 2890 C C . LEU A 1 370 ? -18.043 -3.884 25.550 1.00 84.81 370 LEU A C 1
ATOM 2892 O O . LEU A 1 370 ? -17.758 -3.677 24.369 1.00 84.81 370 LEU A O 1
ATOM 2896 N N . THR A 1 371 ? -17.597 -3.099 26.533 1.00 88.81 371 THR A N 1
ATOM 2897 C CA . THR A 1 371 ? -16.726 -1.933 26.312 1.00 88.81 371 THR A CA 1
ATOM 2898 C C . THR A 1 371 ? -15.372 -2.350 25.735 1.00 88.81 371 THR A C 1
ATOM 2900 O O . THR A 1 371 ? -14.875 -1.695 24.810 1.00 88.81 371 THR A O 1
ATOM 2903 N N . LEU A 1 372 ? -14.814 -3.466 26.223 1.00 90.56 372 LEU A N 1
ATOM 2904 C CA . LEU A 1 372 ? -13.568 -4.049 25.728 1.00 90.56 372 LEU A CA 1
ATOM 2905 C C . LEU A 1 372 ? -13.711 -4.547 24.280 1.00 90.56 372 LEU A C 1
ATOM 2907 O O . LEU A 1 372 ? -12.893 -4.196 23.431 1.00 90.56 372 LEU A O 1
ATOM 2911 N N . MET A 1 373 ? -14.769 -5.310 23.978 1.00 91.06 373 MET A N 1
ATOM 2912 C CA . MET A 1 373 ? -15.008 -5.880 22.640 1.00 91.06 373 MET A CA 1
ATOM 2913 C C . MET A 1 373 ? -15.383 -4.838 21.575 1.00 91.06 373 MET A C 1
ATOM 2915 O O . MET A 1 373 ? -15.249 -5.105 20.383 1.00 91.06 373 MET A O 1
ATOM 2919 N N . SER A 1 374 ? -15.850 -3.656 21.981 1.00 90.06 374 SER A N 1
ATOM 2920 C CA . SER A 1 374 ? -16.245 -2.581 21.067 1.00 90.06 374 SER A CA 1
ATOM 2921 C C . SER A 1 374 ? -15.227 -1.438 21.063 1.00 90.06 374 SER A C 1
ATOM 2923 O O . SER A 1 374 ? -14.360 -1.354 20.193 1.00 90.06 374 SER A O 1
ATOM 2925 N N . SER A 1 375 ? -15.319 -0.548 22.048 1.00 89.94 375 SER A N 1
ATOM 2926 C CA . SER A 1 375 ? -14.602 0.724 22.071 1.00 89.94 375 SER A CA 1
ATOM 2927 C C . SER A 1 375 ? -13.084 0.573 22.185 1.00 89.94 375 SER A C 1
ATOM 2929 O O . SER A 1 375 ? -12.354 1.328 21.539 1.00 89.94 375 SER A O 1
ATOM 2931 N N . ASP A 1 376 ? -12.598 -0.405 22.952 1.00 93.12 376 ASP A N 1
ATOM 2932 C CA . ASP A 1 376 ? -1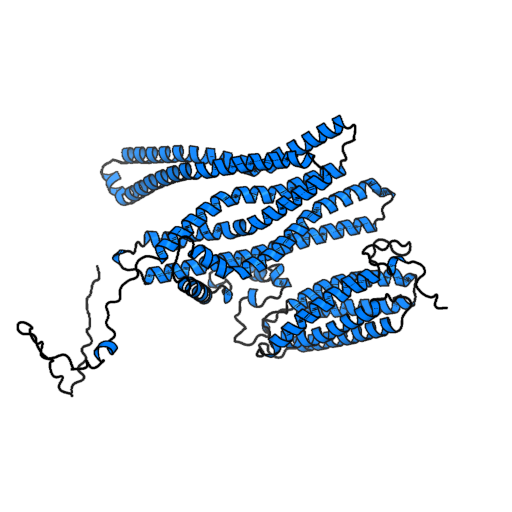1.161 -0.604 23.145 1.00 93.12 376 ASP A CA 1
ATOM 2933 C C . ASP A 1 376 ? -10.516 -1.270 21.937 1.00 93.12 376 ASP A C 1
ATOM 2935 O O . ASP A 1 376 ? -9.484 -0.787 21.468 1.00 93.12 376 ASP A O 1
ATOM 2939 N N . ILE A 1 377 ? -11.147 -2.301 21.364 1.00 95.69 377 ILE A N 1
ATOM 2940 C CA . ILE A 1 377 ? -10.692 -2.873 20.092 1.00 95.69 377 ILE A CA 1
ATOM 2941 C C . ILE A 1 377 ? -10.660 -1.797 19.004 1.00 95.69 377 ILE A C 1
ATOM 2943 O O . ILE A 1 377 ? -9.659 -1.695 18.297 1.00 95.69 377 ILE A O 1
ATOM 2947 N N . GLU A 1 378 ? -11.681 -0.944 18.891 1.00 94.25 378 GLU A N 1
ATOM 2948 C CA . GLU A 1 378 ? -11.696 0.100 17.860 1.00 94.25 378 GLU A CA 1
ATOM 2949 C C . GLU A 1 378 ? -10.588 1.148 18.064 1.00 94.25 378 GLU A C 1
ATOM 2951 O O . GLU A 1 378 ? -9.970 1.607 17.101 1.00 94.25 378 GLU A O 1
ATOM 2956 N N . ARG A 1 379 ? -10.243 1.470 19.319 1.00 92.56 379 ARG A N 1
ATOM 2957 C CA . ARG A 1 379 ? -9.087 2.325 19.646 1.00 92.56 379 ARG A CA 1
ATOM 2958 C C . ARG A 1 379 ? -7.738 1.677 19.327 1.00 92.56 379 ARG A C 1
ATOM 2960 O O . ARG A 1 379 ? -6.769 2.414 19.147 1.00 92.56 379 ARG A O 1
ATOM 2967 N N . ILE A 1 380 ? -7.671 0.348 19.253 1.00 94.88 380 ILE A N 1
ATOM 2968 C CA . ILE A 1 380 ? -6.471 -0.406 18.863 1.00 94.88 380 ILE A CA 1
ATOM 2969 C C . ILE A 1 380 ? -6.360 -0.507 17.342 1.00 94.88 380 ILE A C 1
ATOM 2971 O O . ILE A 1 380 ? -5.305 -0.224 16.774 1.00 94.88 380 ILE A O 1
ATOM 2975 N N . VAL A 1 381 ? -7.442 -0.901 16.665 1.00 95.50 381 VAL A N 1
ATOM 2976 C CA . VAL A 1 381 ? -7.397 -1.187 15.226 1.00 95.50 381 VAL A CA 1
ATOM 2977 C C . VAL A 1 381 ? -7.532 0.067 14.364 1.00 95.50 381 VAL A C 1
ATOM 2979 O O . VAL A 1 381 ? -6.897 0.143 13.314 1.00 95.50 381 VAL A O 1
ATOM 2982 N N . GLY A 1 382 ? -8.278 1.078 14.821 1.00 93.06 382 GLY A N 1
ATOM 2983 C CA . GLY A 1 382 ? -8.467 2.344 14.110 1.00 93.06 382 GLY A CA 1
ATOM 2984 C C . GLY A 1 382 ? -7.154 3.039 13.717 1.00 93.06 382 GLY A C 1
ATOM 2985 O O . GLY A 1 382 ? -7.009 3.438 12.561 1.00 93.06 382 GLY A O 1
ATOM 2986 N N . PRO A 1 383 ? -6.160 3.175 14.619 1.00 92.44 383 PRO A N 1
ATOM 2987 C CA . PRO A 1 383 ? -4.885 3.795 14.278 1.00 92.44 383 PRO A CA 1
ATOM 2988 C C . PRO A 1 383 ? -3.843 2.857 13.654 1.00 92.44 383 PRO A C 1
ATOM 2990 O O . PRO A 1 383 ? -2.754 3.327 13.324 1.00 92.44 383 PRO A O 1
ATOM 2993 N N . LEU A 1 384 ? -4.130 1.562 13.476 1.00 92.19 384 LEU A N 1
ATOM 2994 C CA . LEU A 1 384 ? -3.132 0.564 13.067 1.00 92.19 384 LEU A CA 1
ATOM 2995 C C . LEU A 1 384 ? -2.456 0.904 11.729 1.00 92.19 384 LEU A C 1
ATOM 2997 O O . LEU A 1 384 ? -1.251 0.710 11.577 1.00 92.19 384 LEU A O 1
ATOM 3001 N N . GLN A 1 385 ? -3.212 1.457 10.777 1.00 91.94 385 GLN A N 1
ATOM 3002 C CA . GLN A 1 385 ? -2.666 1.893 9.488 1.00 91.94 385 GLN A CA 1
ATOM 3003 C C . GLN A 1 385 ? -1.673 3.039 9.649 1.00 91.94 385 GLN A C 1
ATOM 3005 O O . GLN A 1 385 ? -0.559 2.958 9.145 1.00 91.94 385 GLN A O 1
ATOM 3010 N N . TYR A 1 386 ? -2.042 4.065 10.416 1.00 91.62 386 TYR A N 1
ATOM 3011 C CA . TYR A 1 386 ? -1.175 5.212 10.677 1.00 91.62 386 TYR A CA 1
ATOM 3012 C C . TYR A 1 386 ? 0.080 4.814 11.463 1.00 91.62 386 TYR A C 1
ATOM 3014 O O . TYR A 1 386 ? 1.162 5.329 11.199 1.00 91.62 386 TYR A O 1
ATOM 3022 N N . LEU A 1 387 ? -0.045 3.865 12.398 1.00 91.75 387 LEU A N 1
ATOM 3023 C CA . LEU A 1 387 ? 1.088 3.283 13.121 1.00 91.75 387 LEU A CA 1
ATOM 3024 C C . LEU A 1 387 ? 2.063 2.573 12.179 1.00 91.75 387 LEU A C 1
ATOM 3026 O O . LEU A 1 387 ? 3.273 2.731 12.323 1.00 91.75 387 LEU A O 1
ATOM 3030 N N . HIS A 1 388 ? 1.551 1.821 11.201 1.00 92.25 388 HIS A N 1
ATOM 3031 C CA . HIS A 1 388 ? 2.396 1.239 10.164 1.00 92.25 388 HIS A CA 1
ATOM 3032 C C . HIS A 1 388 ? 3.000 2.317 9.259 1.00 92.25 388 HIS A C 1
ATOM 3034 O O . HIS A 1 388 ? 4.181 2.256 8.951 1.00 92.25 388 HIS A O 1
ATOM 3040 N N . ASP A 1 389 ? 2.249 3.344 8.875 1.00 92.31 389 ASP A N 1
ATOM 3041 C CA . ASP A 1 389 ? 2.788 4.414 8.036 1.00 92.31 389 ASP A CA 1
ATOM 3042 C C . ASP A 1 389 ? 3.835 5.280 8.760 1.00 92.31 389 ASP A C 1
ATOM 3044 O O . ASP A 1 389 ? 4.601 5.969 8.090 1.00 92.31 389 ASP A O 1
ATOM 3048 N N . ALA A 1 390 ? 3.927 5.232 10.095 1.00 92.94 390 ALA A N 1
ATOM 3049 C CA . ALA A 1 390 ? 4.861 6.044 10.874 1.00 92.94 390 ALA A CA 1
ATOM 3050 C C . ALA A 1 390 ? 6.337 5.743 10.562 1.00 92.94 390 ALA A C 1
ATOM 3052 O O . ALA A 1 390 ? 7.112 6.674 10.354 1.00 92.94 390 ALA A O 1
ATOM 3053 N N . TRP A 1 391 ? 6.744 4.468 10.473 1.00 93.94 391 TRP A N 1
ATOM 3054 C CA . TRP A 1 391 ? 8.134 4.143 10.109 1.00 93.94 391 TRP A CA 1
ATOM 3055 C C . TRP A 1 391 ? 8.434 4.543 8.659 1.00 93.94 391 TRP A C 1
ATOM 3057 O O . TRP A 1 391 ? 9.514 5.059 8.379 1.00 93.94 391 TRP A O 1
ATOM 3067 N N . GLY A 1 392 ? 7.459 4.388 7.754 1.00 92.38 392 GLY A N 1
ATOM 3068 C CA . GLY A 1 392 ? 7.563 4.875 6.377 1.00 92.38 392 GLY A CA 1
ATOM 3069 C C . GLY A 1 392 ? 7.688 6.397 6.329 1.00 92.38 392 GLY A C 1
ATOM 3070 O O . GLY A 1 392 ? 8.500 6.927 5.582 1.00 92.38 392 GLY A O 1
ATOM 3071 N N . GLY A 1 393 ? 6.967 7.105 7.199 1.00 92.88 393 GLY A N 1
ATOM 3072 C CA . GLY A 1 393 ? 7.055 8.552 7.338 1.00 92.88 393 GLY A CA 1
ATOM 3073 C C . GLY A 1 393 ? 8.420 9.037 7.835 1.00 92.88 393 GLY A C 1
ATOM 3074 O O . GLY A 1 393 ? 8.877 10.093 7.406 1.00 92.88 393 GLY A O 1
ATOM 3075 N N . LEU A 1 394 ? 9.112 8.262 8.679 1.00 93.94 394 LEU A N 1
ATOM 3076 C CA . LEU A 1 394 ? 10.502 8.551 9.062 1.00 93.94 394 LEU A CA 1
ATOM 3077 C C . LEU A 1 394 ? 11.459 8.405 7.873 1.00 93.94 394 LEU A C 1
ATOM 3079 O O . LEU A 1 394 ? 12.342 9.243 7.698 1.00 93.94 394 LEU A O 1
ATOM 3083 N N . VAL A 1 395 ? 11.266 7.376 7.043 1.00 94.56 395 VAL A N 1
ATOM 3084 C CA . VAL A 1 395 ? 12.036 7.188 5.802 1.00 94.56 395 VAL A CA 1
ATOM 3085 C C . VAL A 1 395 ? 11.775 8.342 4.831 1.00 94.56 395 VAL A C 1
ATOM 3087 O O . VAL A 1 395 ? 12.723 8.913 4.296 1.00 94.56 395 VAL A O 1
ATOM 3090 N N . ASP A 1 396 ? 10.511 8.733 4.659 1.00 94.25 396 ASP A N 1
ATOM 3091 C CA . ASP A 1 396 ? 10.113 9.851 3.801 1.00 94.25 396 ASP A CA 1
ATOM 3092 C C . ASP A 1 396 ? 10.714 11.177 4.286 1.00 94.25 396 ASP A C 1
ATOM 3094 O O . ASP A 1 396 ? 11.240 11.955 3.492 1.00 94.25 396 ASP A O 1
ATOM 3098 N N . LEU A 1 397 ? 10.698 11.425 5.599 1.00 93.38 397 LEU A N 1
ATOM 3099 C CA . LEU A 1 397 ? 11.328 12.599 6.197 1.00 93.38 397 LEU A CA 1
ATOM 3100 C C . LEU A 1 397 ? 12.841 12.602 5.952 1.00 93.38 397 LEU A C 1
ATOM 3102 O O . LEU A 1 397 ? 13.382 13.619 5.527 1.00 93.38 397 LEU A O 1
ATOM 3106 N N . ALA A 1 398 ? 13.523 11.478 6.184 1.00 93.38 398 ALA A N 1
ATOM 3107 C CA . ALA A 1 398 ? 14.962 11.368 5.958 1.00 93.38 398 ALA A CA 1
ATOM 3108 C C . ALA A 1 398 ? 15.326 11.615 4.485 1.00 93.38 398 ALA A C 1
ATOM 3110 O O . ALA A 1 398 ? 16.232 12.398 4.194 1.00 93.38 398 ALA A O 1
ATOM 3111 N N . LEU A 1 399 ? 14.583 11.006 3.556 1.00 93.31 399 LEU A N 1
ATOM 3112 C CA . LEU A 1 399 ? 14.790 11.176 2.120 1.00 93.31 399 LEU A CA 1
ATOM 3113 C C . LEU A 1 399 ? 14.513 12.618 1.677 1.00 93.31 399 LEU A C 1
ATOM 3115 O O . LEU A 1 399 ? 15.317 13.211 0.962 1.00 93.31 399 LEU A O 1
ATOM 3119 N N . GLY A 1 400 ? 13.421 13.218 2.146 1.00 93.31 400 GLY A N 1
ATOM 3120 C CA . GLY A 1 400 ? 13.098 14.607 1.844 1.00 93.31 400 GLY A CA 1
ATOM 3121 C C . GLY A 1 400 ? 14.125 15.593 2.396 1.00 93.31 400 GLY A C 1
ATOM 3122 O O . GLY A 1 400 ? 14.542 16.501 1.679 1.00 93.31 400 GLY A O 1
ATOM 3123 N N . MET A 1 401 ? 14.608 15.387 3.625 1.00 92.81 401 MET A N 1
ATOM 3124 C CA . MET A 1 401 ? 15.678 16.206 4.20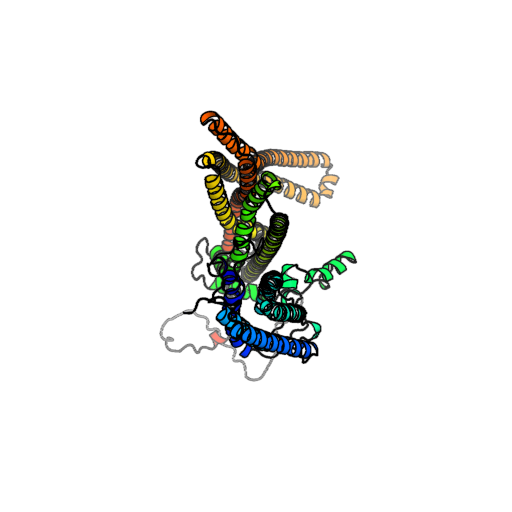1 1.00 92.81 401 MET A CA 1
ATOM 3125 C C . MET A 1 401 ? 16.998 16.055 3.437 1.00 92.81 401 MET A C 1
ATOM 3127 O O . MET A 1 401 ? 17.678 17.054 3.202 1.00 92.81 401 MET A O 1
ATOM 3131 N N . TYR A 1 402 ? 17.333 14.843 2.986 1.00 94.12 402 TYR A N 1
ATOM 3132 C CA . TYR A 1 402 ? 18.490 14.603 2.122 1.00 94.12 402 TYR A CA 1
ATOM 3133 C C . TYR A 1 402 ? 18.373 15.349 0.781 1.00 94.12 402 TYR A C 1
ATOM 3135 O O . TYR A 1 402 ? 19.320 16.012 0.357 1.00 94.12 402 TYR A O 1
ATOM 3143 N N . LEU A 1 403 ? 17.205 15.308 0.131 1.00 92.00 403 LEU A N 1
ATOM 3144 C CA . LEU A 1 403 ? 16.974 16.026 -1.127 1.00 92.00 403 LEU A CA 1
ATOM 3145 C C . LEU A 1 403 ? 16.978 17.551 -0.944 1.00 92.00 403 LEU A C 1
ATOM 3147 O O . LEU A 1 403 ? 17.512 18.266 -1.793 1.00 92.00 403 LEU A O 1
ATOM 3151 N N . LEU A 1 404 ? 16.456 18.059 0.178 1.00 92.00 404 LEU A N 1
ATOM 3152 C CA . LEU A 1 404 ? 16.578 19.477 0.531 1.00 92.00 404 LEU A CA 1
ATOM 3153 C C . LEU A 1 404 ? 18.040 19.881 0.713 1.00 92.00 404 LEU A C 1
ATOM 3155 O O . LEU A 1 404 ? 18.443 20.916 0.190 1.00 92.00 404 LEU A O 1
ATOM 3159 N N . TYR A 1 405 ? 18.844 19.068 1.402 1.00 92.31 405 TYR A N 1
ATOM 3160 C CA . TYR A 1 405 ? 20.277 19.324 1.545 1.00 92.31 405 TYR A CA 1
ATOM 3161 C C . TYR A 1 405 ? 20.990 19.321 0.189 1.00 92.31 405 TYR A C 1
ATOM 3163 O O . TYR A 1 405 ? 21.796 20.207 -0.081 1.00 92.31 405 TYR A O 1
ATOM 3171 N N . ARG A 1 406 ? 20.651 18.389 -0.709 1.00 90.25 406 ARG A N 1
ATOM 3172 C CA . ARG A 1 406 ? 21.225 18.344 -2.061 1.00 90.25 406 ARG A CA 1
ATOM 3173 C C . ARG A 1 406 ? 20.931 19.610 -2.875 1.00 90.25 406 ARG A C 1
ATOM 3175 O O . ARG A 1 406 ? 21.809 20.066 -3.599 1.00 90.25 406 ARG A O 1
ATOM 3182 N N . ASN A 1 407 ? 19.732 20.181 -2.743 1.00 85.69 407 ASN A N 1
ATOM 3183 C CA . ASN A 1 407 ? 19.316 21.356 -3.518 1.00 85.69 407 ASN A CA 1
ATOM 3184 C C . ASN A 1 407 ? 19.696 22.701 -2.872 1.00 85.69 407 ASN A C 1
ATOM 3186 O O . ASN A 1 407 ? 19.914 23.677 -3.583 1.00 85.69 407 ASN A O 1
ATOM 3190 N N . LEU A 1 408 ? 19.761 22.780 -1.538 1.00 86.75 408 LEU A N 1
ATOM 3191 C CA . LEU A 1 408 ? 19.949 24.036 -0.792 1.00 86.75 408 LEU A CA 1
ATOM 3192 C C . LEU A 1 408 ? 21.235 24.090 0.050 1.00 86.75 408 LEU A C 1
ATOM 3194 O O . LEU A 1 408 ? 21.578 25.141 0.607 1.00 86.75 408 LEU A O 1
ATOM 3198 N N . GLY A 1 409 ? 21.949 22.974 0.189 1.00 88.06 409 GLY A N 1
ATOM 3199 C CA . GLY A 1 409 ? 23.040 22.823 1.148 1.00 88.06 409 GLY A CA 1
ATOM 3200 C C . GLY A 1 409 ? 22.561 23.055 2.584 1.00 88.06 409 GLY A C 1
ATOM 3201 O O . GLY A 1 409 ? 21.483 22.616 2.982 1.00 88.06 409 GLY A O 1
ATOM 3202 N N . SER A 1 410 ? 23.337 23.814 3.359 1.00 87.62 410 SER A N 1
ATOM 3203 C CA . SER A 1 410 ? 23.050 24.122 4.769 1.00 87.62 410 SER A CA 1
ATOM 3204 C C . SER A 1 410 ? 21.732 24.868 5.014 1.00 87.62 410 SER A C 1
ATOM 3206 O O . SER A 1 410 ? 21.231 24.860 6.136 1.00 87.62 410 SER A O 1
ATOM 3208 N N . ALA A 1 411 ? 21.113 25.475 3.995 1.00 87.88 411 ALA A N 1
ATOM 3209 C CA . ALA A 1 411 ? 19.816 26.128 4.173 1.00 87.88 411 ALA A CA 1
ATOM 3210 C C . ALA A 1 411 ? 18.669 25.136 4.475 1.00 87.88 411 ALA A C 1
ATOM 3212 O O . ALA A 1 411 ? 17.607 25.555 4.936 1.00 87.88 411 ALA A O 1
ATOM 3213 N N . CYS A 1 412 ? 18.890 23.821 4.331 1.00 91.06 412 CYS A N 1
ATOM 3214 C CA . CYS A 1 412 ? 17.950 22.793 4.789 1.00 91.06 412 CYS A CA 1
ATOM 3215 C C . CYS A 1 412 ? 17.737 22.788 6.316 1.00 91.06 412 CYS A C 1
ATOM 3217 O O . CYS A 1 412 ? 16.752 22.223 6.791 1.00 91.06 412 CYS A O 1
ATOM 3219 N N . TYR A 1 413 ? 18.616 23.418 7.104 1.00 91.62 413 TYR A N 1
ATOM 3220 C CA . TYR A 1 413 ? 18.448 23.492 8.558 1.00 91.62 413 TYR A CA 1
ATOM 3221 C C . TYR A 1 413 ? 17.285 24.398 8.989 1.00 91.62 413 TYR A C 1
ATOM 3223 O O . TYR A 1 413 ? 16.714 24.172 10.053 1.00 91.62 413 TYR A O 1
ATOM 3231 N N . ALA A 1 414 ? 16.875 25.370 8.164 1.00 93.62 414 ALA A N 1
ATOM 3232 C CA . ALA A 1 414 ? 15.726 26.229 8.461 1.00 93.62 414 ALA A CA 1
ATOM 3233 C C . ALA A 1 414 ? 14.406 25.443 8.609 1.00 93.62 414 ALA A C 1
ATOM 3235 O O . ALA A 1 414 ? 13.793 25.518 9.677 1.00 93.62 414 ALA A O 1
ATOM 3236 N N . PRO A 1 415 ? 13.959 24.652 7.611 1.00 94.06 415 PRO A N 1
ATOM 3237 C CA . PRO A 1 415 ? 12.765 23.827 7.776 1.00 94.06 415 PRO A CA 1
ATOM 3238 C C . PRO A 1 415 ? 12.960 22.746 8.848 1.00 94.06 415 PRO A C 1
ATOM 3240 O O . PRO A 1 415 ? 12.024 22.478 9.595 1.00 94.06 415 PRO A O 1
ATOM 3243 N N . ALA A 1 416 ? 14.168 22.185 9.003 1.00 93.06 416 ALA A N 1
ATOM 3244 C CA . ALA A 1 416 ? 14.454 21.198 10.049 1.00 93.06 416 ALA A CA 1
ATOM 3245 C C . ALA A 1 416 ? 14.210 21.747 11.465 1.00 93.06 416 ALA A C 1
ATOM 3247 O O . ALA A 1 416 ? 13.590 21.075 12.290 1.00 93.06 416 ALA A O 1
ATOM 3248 N N . LEU A 1 417 ? 14.648 22.982 11.738 1.00 94.88 417 LEU A N 1
ATOM 3249 C CA . LEU A 1 417 ? 14.418 23.651 13.018 1.00 94.88 417 LEU A CA 1
ATOM 3250 C C . LEU A 1 417 ? 12.923 23.886 13.261 1.00 94.88 417 LEU A C 1
ATOM 3252 O O . LEU A 1 417 ? 12.430 23.613 14.354 1.00 94.88 417 LEU A O 1
ATOM 3256 N N . VAL A 1 418 ? 12.187 24.332 12.237 1.00 94.56 418 VAL A N 1
ATOM 3257 C CA . VAL A 1 418 ? 10.725 24.487 12.314 1.00 94.56 418 VAL A CA 1
ATOM 3258 C C . VAL A 1 418 ? 10.062 23.153 12.665 1.00 94.56 418 VAL A C 1
ATOM 3260 O O . VAL A 1 418 ? 9.241 23.097 13.580 1.00 94.56 418 VAL A O 1
ATOM 3263 N N . TYR A 1 419 ? 10.442 22.064 11.996 1.00 93.19 419 TYR A N 1
ATOM 3264 C CA . TYR A 1 419 ? 9.906 20.731 12.279 1.00 93.19 419 TYR A CA 1
ATOM 3265 C C . TYR A 1 419 ? 10.232 20.262 13.699 1.00 93.19 419 TYR A C 1
ATOM 3267 O O . TYR A 1 419 ? 9.374 19.682 14.364 1.00 93.19 419 TYR A O 1
ATOM 3275 N N . LEU A 1 420 ? 11.435 20.543 14.201 1.00 92.94 420 LEU A N 1
ATOM 3276 C CA . LEU A 1 420 ? 11.818 20.205 15.569 1.00 92.94 420 LEU A CA 1
ATOM 3277 C C . LEU A 1 420 ? 10.969 20.969 16.596 1.00 92.94 420 LEU A C 1
ATOM 3279 O O . LEU A 1 420 ? 10.424 20.362 17.515 1.00 92.94 420 LEU A O 1
ATOM 3283 N N . VAL A 1 421 ? 10.797 22.281 16.418 1.00 94.19 421 VAL A N 1
ATOM 3284 C CA . VAL A 1 421 ? 9.986 23.119 17.318 1.00 94.19 421 VAL A CA 1
ATOM 3285 C C . VAL A 1 421 ? 8.526 22.654 17.339 1.00 94.19 421 VAL A C 1
ATOM 3287 O O . VAL A 1 421 ? 7.939 22.498 18.412 1.00 94.19 421 VAL A O 1
ATOM 3290 N N . LEU A 1 422 ? 7.943 22.361 16.173 1.00 92.50 422 LEU A N 1
ATOM 3291 C CA . LEU A 1 422 ? 6.572 21.847 16.071 1.00 92.50 422 LEU A CA 1
ATOM 3292 C C . LEU A 1 422 ? 6.431 20.436 16.668 1.00 92.50 422 LEU A C 1
ATOM 3294 O O . LEU A 1 422 ? 5.414 20.128 17.298 1.00 92.50 422 LEU A O 1
ATOM 3298 N N . ALA A 1 423 ? 7.458 19.589 16.544 1.00 89.56 423 ALA A N 1
ATOM 3299 C CA . ALA A 1 423 ? 7.490 18.276 17.185 1.00 89.56 423 ALA A CA 1
ATOM 3300 C C . ALA A 1 423 ? 7.468 18.402 18.715 1.00 89.56 423 ALA A C 1
ATOM 3302 O O . ALA A 1 423 ? 6.638 17.774 19.376 1.00 89.56 423 ALA A O 1
ATOM 3303 N N . LEU A 1 424 ? 8.317 19.267 19.280 1.00 90.88 424 LEU A N 1
ATOM 3304 C CA . LEU A 1 424 ? 8.343 19.548 20.717 1.00 90.88 424 LEU A CA 1
ATOM 3305 C C . LEU A 1 424 ? 6.990 20.090 21.198 1.00 90.88 424 LEU A C 1
ATOM 3307 O O . LEU A 1 424 ? 6.436 19.577 22.174 1.00 90.88 424 LEU A O 1
ATOM 3311 N N . GLY A 1 425 ? 6.396 21.033 20.461 1.00 90.06 425 GLY A N 1
ATOM 3312 C CA . GLY A 1 425 ? 5.047 21.533 20.734 1.00 90.06 425 GLY A CA 1
ATOM 3313 C C . GLY A 1 425 ? 3.991 20.420 20.747 1.00 90.06 425 GLY A C 1
ATOM 3314 O O . GLY A 1 425 ? 3.165 20.359 21.657 1.00 90.06 425 GLY A O 1
ATOM 3315 N N . THR A 1 426 ? 4.059 19.478 19.801 1.00 87.50 426 THR A N 1
ATOM 3316 C CA . THR A 1 426 ? 3.152 18.319 19.748 1.00 87.50 426 THR A CA 1
ATOM 3317 C C . THR A 1 426 ? 3.281 17.436 20.991 1.00 87.50 426 THR A C 1
ATOM 3319 O O . THR A 1 426 ? 2.266 16.993 21.538 1.00 87.50 426 THR A O 1
ATOM 3322 N N . THR A 1 427 ? 4.503 17.191 21.478 1.00 85.56 427 THR A N 1
ATOM 3323 C CA . THR A 1 427 ? 4.706 16.389 22.700 1.00 85.56 427 THR A CA 1
ATOM 3324 C C . THR A 1 427 ? 4.108 17.060 23.935 1.00 85.56 427 THR A C 1
ATOM 3326 O O . THR A 1 427 ? 3.467 16.386 24.744 1.00 85.56 427 THR A O 1
ATOM 3329 N N . TRP A 1 428 ? 4.246 18.384 24.051 1.00 87.69 428 TRP A N 1
ATOM 3330 C CA . TRP A 1 428 ? 3.638 19.161 25.129 1.00 87.69 428 TRP A CA 1
ATOM 3331 C C . TRP A 1 428 ? 2.106 19.092 25.071 1.00 87.69 428 TRP A C 1
ATOM 3333 O O . TRP A 1 428 ? 1.473 18.698 26.052 1.00 87.69 428 TRP A O 1
ATOM 3343 N N . VAL A 1 429 ? 1.509 19.361 23.902 1.00 87.69 429 VAL A N 1
ATOM 3344 C CA . VAL A 1 429 ? 0.051 19.276 23.712 1.00 87.69 429 VAL A CA 1
ATOM 3345 C C . VAL A 1 429 ? -0.473 17.879 24.046 1.00 87.69 429 VAL A C 1
ATOM 3347 O O . VAL A 1 429 ? -1.489 17.755 24.728 1.00 87.69 429 VAL A O 1
ATOM 3350 N N . THR A 1 430 ? 0.227 16.825 23.621 1.00 83.44 430 THR A N 1
ATOM 3351 C CA . THR A 1 430 ? -0.192 15.432 23.851 1.00 83.44 430 THR A CA 1
ATOM 3352 C C . THR A 1 430 ? -0.262 15.084 25.339 1.00 83.44 430 THR A C 1
ATOM 3354 O O . THR A 1 430 ? -1.185 14.388 25.762 1.00 83.44 430 THR A O 1
ATOM 3357 N N . LYS A 1 431 ? 0.671 15.591 26.155 1.00 84.56 431 LYS A N 1
ATOM 3358 C CA . LYS A 1 431 ? 0.649 15.373 27.611 1.00 84.56 431 LYS A CA 1
ATOM 3359 C C . LYS A 1 431 ? -0.523 16.088 28.286 1.00 84.56 431 LYS A C 1
ATOM 3361 O O . LYS A 1 431 ? -1.068 15.579 29.260 1.00 84.56 431 LYS A O 1
ATOM 3366 N N . THR A 1 432 ? -0.929 17.239 27.758 1.00 87.06 432 THR A N 1
ATOM 3367 C CA . THR A 1 432 ? -1.945 18.098 28.377 1.00 87.06 432 THR A CA 1
ATOM 3368 C C . THR A 1 432 ? -3.371 17.781 27.908 1.00 87.06 432 THR A C 1
ATOM 3370 O O . THR A 1 432 ? -4.315 17.853 28.699 1.00 87.06 432 THR A O 1
ATOM 3373 N N . ILE A 1 433 ? -3.560 17.402 26.638 1.00 86.56 433 ILE A N 1
ATOM 3374 C CA . ILE A 1 433 ? -4.887 17.210 26.028 1.00 86.56 433 ILE A CA 1
ATOM 3375 C C . ILE A 1 433 ? -5.710 16.109 26.717 1.00 86.56 433 ILE A C 1
ATOM 3377 O O . ILE A 1 433 ? -6.925 16.249 26.860 1.00 86.56 433 ILE A O 1
ATOM 3381 N N . SER A 1 434 ? -5.052 15.053 27.206 1.00 82.25 434 SER A N 1
ATOM 3382 C CA . SER A 1 434 ? -5.693 13.916 27.881 1.00 82.25 434 SER A CA 1
ATOM 3383 C C . SER A 1 434 ? -6.394 14.322 29.182 1.00 82.25 434 SER A C 1
ATOM 3385 O O . SER A 1 434 ? -7.501 13.858 29.457 1.00 82.25 434 SER A O 1
ATOM 3387 N N . SER A 1 435 ? -5.797 15.235 29.953 1.00 88.56 435 SER A N 1
ATOM 3388 C CA . SER A 1 435 ? -6.367 15.746 31.205 1.00 88.56 435 SER A CA 1
ATOM 3389 C C . SER A 1 435 ? -7.670 16.512 30.957 1.00 88.56 435 SER A C 1
ATOM 3391 O O . SER A 1 435 ? -8.699 16.227 31.577 1.00 88.56 435 SER A O 1
ATOM 3393 N N . PHE A 1 436 ? -7.669 17.426 29.980 1.00 90.44 436 PHE A N 1
ATOM 3394 C CA . PHE A 1 436 ? -8.873 18.166 29.594 1.00 90.44 436 PHE A CA 1
ATOM 3395 C C . PHE A 1 436 ? -9.947 17.254 28.995 1.00 90.44 436 PHE A C 1
ATOM 3397 O O . PHE A 1 436 ? -11.126 17.401 29.316 1.00 90.44 436 PHE A O 1
ATOM 3404 N N . GLN A 1 437 ? -9.552 16.274 28.178 1.00 87.00 437 GLN A N 1
ATOM 3405 C CA . GLN A 1 437 ? -10.483 15.294 27.622 1.00 87.00 437 GLN A CA 1
ATOM 3406 C C . GLN A 1 437 ? -11.155 14.467 28.726 1.00 87.00 437 GLN A C 1
ATOM 3408 O O . GLN A 1 437 ? -12.366 14.266 28.682 1.00 87.00 437 GLN A O 1
ATOM 3413 N N . ARG A 1 438 ? -10.400 14.027 29.742 1.00 86.06 438 ARG A N 1
ATOM 3414 C CA . ARG A 1 438 ? -10.938 13.266 30.878 1.00 86.06 438 ARG A CA 1
ATOM 3415 C C . ARG A 1 438 ? -11.963 14.075 31.671 1.00 86.06 438 ARG A C 1
ATOM 3417 O O . ARG A 1 438 ? -13.028 13.554 31.984 1.00 86.06 438 ARG A O 1
ATOM 3424 N N . ARG A 1 439 ? -11.670 15.346 31.961 1.00 92.50 439 ARG A N 1
ATOM 3425 C CA . ARG A 1 439 ? -12.603 16.250 32.657 1.00 92.50 439 ARG A CA 1
ATOM 3426 C C . ARG A 1 439 ? -13.898 16.459 31.872 1.00 92.50 439 ARG A C 1
ATOM 3428 O O . ARG A 1 439 ? -14.980 16.417 32.451 1.00 92.50 439 ARG A O 1
ATOM 3435 N N . TRP A 1 440 ? -13.793 16.633 30.555 1.00 93.75 440 TRP A N 1
ATOM 3436 C CA . TRP A 1 440 ? -14.959 16.757 29.682 1.00 93.75 440 TRP A CA 1
ATOM 3437 C C . TRP A 1 440 ? -15.795 15.469 29.638 1.00 93.75 440 TRP A C 1
ATOM 3439 O O . TRP A 1 440 ? -17.013 15.537 29.798 1.00 93.75 440 TRP A O 1
ATOM 3449 N N . LEU A 1 441 ? -15.160 14.300 29.500 1.00 86.56 441 LEU A N 1
ATOM 3450 C CA . LEU A 1 441 ? -15.853 13.006 29.522 1.00 86.56 441 LEU A CA 1
ATOM 3451 C C . LEU A 1 441 ? -16.559 12.747 30.860 1.00 86.56 441 LEU A C 1
ATOM 3453 O O . LEU A 1 441 ? -17.704 12.309 30.852 1.00 86.56 441 LEU A O 1
ATOM 3457 N N . ALA A 1 442 ? -15.938 13.102 31.988 1.00 91.94 442 ALA A N 1
ATOM 3458 C CA . ALA A 1 442 ? -16.576 13.000 33.302 1.00 91.94 442 ALA A CA 1
ATOM 3459 C C . ALA A 1 442 ? -17.828 13.895 33.409 1.00 91.94 442 ALA A C 1
ATOM 3461 O O . ALA A 1 442 ? -18.855 13.480 33.941 1.00 91.94 442 ALA A O 1
ATOM 3462 N N . ALA A 1 443 ? -17.786 15.115 32.860 1.00 93.81 443 ALA A N 1
ATOM 3463 C CA . ALA A 1 443 ? -18.959 15.992 32.822 1.00 93.81 443 ALA A CA 1
ATOM 3464 C C . ALA A 1 443 ? -20.080 15.446 31.913 1.00 93.81 443 ALA A C 1
ATOM 3466 O O . ALA A 1 443 ? -21.259 15.588 32.246 1.00 93.81 443 ALA A O 1
ATOM 3467 N N . ILE A 1 444 ? -19.725 14.800 30.792 1.00 90.94 444 ILE A N 1
ATOM 3468 C CA . ILE A 1 444 ? -20.686 14.091 29.933 1.00 90.94 444 ILE A CA 1
ATOM 3469 C C . ILE A 1 444 ? -21.352 12.957 30.712 1.00 90.94 444 ILE A C 1
ATOM 3471 O O . ILE A 1 444 ? -22.576 12.863 30.694 1.00 90.94 444 ILE A O 1
ATOM 3475 N N . GLU A 1 445 ? -20.569 12.122 31.394 1.00 89.81 445 GLU A N 1
ATOM 3476 C CA . GLU A 1 445 ? -21.062 10.966 32.145 1.00 89.81 445 GLU A CA 1
ATOM 3477 C C . GLU A 1 445 ? -22.085 11.379 33.209 1.00 89.81 445 GLU A C 1
ATOM 3479 O O . GLU A 1 445 ? -23.194 10.845 33.233 1.00 89.81 445 GLU A O 1
ATOM 3484 N N . VAL A 1 446 ? -21.773 12.408 34.007 1.00 95.75 446 VAL A N 1
ATOM 3485 C CA . VAL A 1 446 ? -22.698 12.967 35.009 1.00 95.75 446 VAL A CA 1
ATOM 3486 C C . VAL A 1 446 ? -23.993 13.477 34.367 1.00 95.75 446 VAL A C 1
ATOM 3488 O O . VAL A 1 446 ? -25.081 13.254 34.896 1.00 95.75 446 VAL A O 1
ATOM 3491 N N . ARG A 1 447 ? -23.916 14.164 33.219 1.00 96.50 447 ARG A N 1
ATOM 3492 C CA . ARG A 1 447 ? -25.120 14.664 32.539 1.00 96.50 447 ARG A CA 1
ATOM 3493 C C . ARG A 1 447 ? -25.955 13.523 31.963 1.00 96.50 447 ARG A C 1
ATOM 3495 O O . ARG A 1 447 ? -27.181 13.553 32.073 1.00 96.50 447 ARG A O 1
ATOM 3502 N N . VAL A 1 448 ? -25.322 12.555 31.306 1.00 92.62 448 VAL A N 1
ATOM 3503 C CA . VAL A 1 448 ? -26.008 11.434 30.650 1.00 92.62 448 VAL A CA 1
ATOM 3504 C C . VAL A 1 448 ? -26.684 10.543 31.687 1.00 92.62 448 VAL A C 1
ATOM 3506 O O . VAL A 1 448 ? -27.858 10.224 31.507 1.00 92.62 448 VAL A O 1
ATOM 3509 N N . SER A 1 449 ? -26.008 10.223 32.795 1.00 93.44 449 SER A N 1
ATOM 3510 C CA . SER A 1 449 ? -26.602 9.443 33.887 1.00 93.44 449 SER A CA 1
ATOM 3511 C C . SER A 1 449 ? -27.805 10.160 34.506 1.00 93.44 449 SER A C 1
ATOM 3513 O O . SER A 1 449 ? -28.877 9.564 34.620 1.00 93.44 449 SER A O 1
ATOM 3515 N N . PHE A 1 450 ? -27.685 11.463 34.788 1.00 95.94 450 PHE A N 1
ATOM 3516 C CA . PHE A 1 450 ? -28.797 12.277 35.286 1.00 95.94 450 PHE A CA 1
ATOM 3517 C C . PHE A 1 450 ? -29.977 12.316 34.305 1.00 95.94 450 PHE A C 1
ATOM 3519 O O . PHE A 1 450 ? -31.125 12.134 34.702 1.00 95.94 450 PHE A O 1
ATOM 3526 N N . THR A 1 451 ? -29.707 12.530 33.014 1.00 95.75 451 THR A N 1
ATOM 3527 C CA . THR A 1 451 ? -30.759 12.618 31.987 1.00 95.75 451 THR A CA 1
ATOM 3528 C C . THR A 1 451 ? -31.469 11.272 31.804 1.00 95.75 451 THR A C 1
ATOM 3530 O O . THR A 1 451 ? -32.685 11.243 31.641 1.00 95.75 451 THR A O 1
ATOM 3533 N N . SER A 1 452 ? -30.732 10.160 31.872 1.00 93.69 452 SER A N 1
ATOM 3534 C CA . SER A 1 452 ? -31.299 8.807 31.815 1.00 93.69 452 SER A CA 1
ATOM 3535 C C . SER A 1 452 ? -32.239 8.539 32.998 1.00 93.69 452 SER A C 1
ATOM 3537 O O . SER A 1 452 ? -33.389 8.147 32.799 1.00 93.69 452 SER A O 1
ATOM 3539 N N . ALA A 1 453 ? -31.798 8.854 34.223 1.00 93.62 453 ALA A N 1
ATOM 3540 C CA . ALA A 1 453 ? -32.612 8.722 35.434 1.00 93.62 453 ALA A CA 1
ATOM 3541 C C . ALA A 1 453 ? -33.845 9.646 35.432 1.00 93.62 453 ALA A C 1
ATOM 3543 O O . ALA A 1 453 ? -34.918 9.280 35.911 1.00 93.62 453 ALA A O 1
ATOM 3544 N N . LEU A 1 454 ? -33.715 10.845 34.862 1.00 94.88 454 LEU A N 1
ATOM 3545 C CA . LEU A 1 454 ? -34.841 11.750 34.662 1.00 94.88 454 LEU A CA 1
ATOM 3546 C C . LEU A 1 454 ? -35.882 11.151 33.707 1.00 94.88 454 LEU A C 1
ATOM 3548 O O . LEU A 1 454 ? -37.073 11.171 34.010 1.00 94.88 454 LEU A O 1
ATOM 3552 N N . LEU A 1 455 ? -35.448 10.632 32.555 1.00 94.25 455 LEU A N 1
ATOM 3553 C CA . LEU A 1 455 ? -36.351 10.068 31.551 1.00 94.25 455 LEU A CA 1
ATOM 3554 C C . LEU A 1 455 ? -37.111 8.853 32.090 1.00 94.25 455 LEU A C 1
ATOM 3556 O O . LEU A 1 455 ? -38.312 8.744 31.845 1.00 94.25 455 LEU A O 1
ATOM 3560 N N . SER A 1 456 ? -36.456 7.994 32.878 1.00 95.12 456 SER A N 1
ATOM 3561 C CA . SER A 1 456 ? -37.123 6.848 33.510 1.00 95.12 456 SER A CA 1
ATOM 3562 C C . SER A 1 456 ? -38.183 7.262 34.539 1.00 95.12 456 SER A C 1
ATOM 3564 O O . SER A 1 456 ? -39.163 6.546 34.732 1.00 95.12 456 SER A O 1
ATOM 3566 N N . SER A 1 457 ? -38.037 8.440 35.156 1.00 94.94 457 SER A N 1
ATOM 3567 C CA . SER A 1 457 ? -38.924 8.949 36.214 1.00 94.94 457 SER A CA 1
ATOM 3568 C C . SER A 1 457 ? -39.759 10.167 35.792 1.00 94.94 457 SER A C 1
ATOM 3570 O O . SER A 1 457 ? -40.282 10.897 36.640 1.00 94.94 457 SER A O 1
ATOM 3572 N N . ILE A 1 458 ? -39.920 10.403 34.484 1.00 95.88 458 ILE A N 1
ATOM 3573 C CA . ILE A 1 458 ? -40.487 11.653 33.952 1.00 95.88 458 ILE A CA 1
ATOM 3574 C C . ILE A 1 458 ? -41.929 11.911 34.411 1.00 95.88 458 ILE A C 1
ATOM 3576 O O . ILE A 1 458 ? -42.320 13.058 34.632 1.00 95.88 458 ILE A O 1
ATOM 3580 N N . ARG A 1 459 ? -42.718 10.845 34.607 1.00 96.56 459 ARG A N 1
ATOM 3581 C CA . ARG A 1 459 ? -44.092 10.940 35.118 1.00 96.56 459 ARG A CA 1
ATOM 3582 C C . ARG A 1 459 ? -44.115 11.528 36.529 1.00 96.56 459 ARG A C 1
ATOM 3584 O O . ARG A 1 459 ? -44.885 12.449 36.776 1.00 96.56 459 ARG A O 1
ATOM 3591 N N . ASN A 1 460 ? -43.247 11.046 37.419 1.00 96.25 460 ASN A N 1
ATOM 3592 C CA . ASN A 1 460 ? -43.175 11.506 38.809 1.00 96.25 460 ASN A CA 1
ATOM 3593 C C . ASN A 1 460 ? -42.740 12.972 38.881 1.00 96.25 460 ASN A C 1
ATOM 3595 O O . ASN A 1 460 ? -43.325 13.756 39.622 1.00 96.25 460 ASN A O 1
ATOM 3599 N N . VAL A 1 461 ? -41.777 13.366 38.043 1.00 95.75 461 VAL A N 1
ATOM 3600 C CA . VAL A 1 461 ? -41.337 14.765 37.930 1.00 95.75 461 VAL A CA 1
ATOM 3601 C C . VAL A 1 461 ? -42.485 15.686 37.507 1.00 95.75 461 VAL A C 1
ATOM 3603 O O . VAL A 1 461 ? -42.632 16.769 38.074 1.00 95.75 461 VAL A O 1
ATOM 3606 N N . LYS A 1 462 ? -43.322 15.257 36.549 1.00 96.56 462 LYS A N 1
ATOM 3607 C CA . LYS A 1 462 ? -44.498 16.028 36.117 1.00 96.56 462 LYS A CA 1
ATOM 3608 C C . LYS A 1 462 ? -45.593 16.084 37.184 1.00 96.56 462 LYS A C 1
ATOM 3610 O O . LYS A 1 462 ? -46.130 17.160 37.413 1.00 96.56 462 LYS A O 1
ATOM 3615 N N . LEU A 1 463 ? -45.895 14.963 37.844 1.00 96.88 463 LEU A N 1
ATOM 3616 C CA . LEU A 1 463 ? -46.915 14.894 38.901 1.00 96.88 463 LEU A CA 1
ATOM 3617 C C . LEU A 1 463 ? -46.578 15.785 40.104 1.00 96.88 463 LEU A C 1
ATOM 3619 O O . LEU A 1 463 ? -47.473 16.385 40.683 1.00 96.88 463 LEU A O 1
ATOM 3623 N N . LEU A 1 464 ? -45.293 15.905 40.448 1.00 96.62 464 LEU A N 1
ATOM 3624 C CA . LEU A 1 464 ? -44.814 16.763 41.537 1.00 96.62 464 LEU A CA 1
ATOM 3625 C C . LEU A 1 464 ? -44.630 18.236 41.126 1.00 96.62 464 LEU A C 1
ATOM 3627 O O . LEU A 1 464 ? -44.182 19.039 41.938 1.00 96.62 464 LEU A O 1
ATOM 3631 N N . GLY A 1 465 ? -44.899 18.600 39.866 1.00 96.12 465 GLY A N 1
ATOM 3632 C CA . GLY A 1 465 ? -44.694 19.967 39.371 1.00 96.12 465 GLY A CA 1
ATOM 3633 C C . GLY A 1 465 ? -43.225 20.418 39.327 1.00 96.12 465 GLY A C 1
ATOM 3634 O O . GLY A 1 465 ? -42.951 21.600 39.157 1.00 96.12 465 GLY A O 1
ATOM 3635 N N . LEU A 1 466 ? -42.252 19.502 39.426 1.00 96.38 466 LEU A N 1
ATOM 3636 C CA . LEU A 1 466 ? -40.813 19.815 39.532 1.00 96.38 466 LEU A CA 1
ATOM 3637 C C . LEU A 1 466 ? -40.124 20.091 38.183 1.00 96.38 466 LEU A C 1
ATOM 3639 O O . LEU A 1 466 ? -38.893 20.139 38.103 1.00 96.38 466 LEU A O 1
ATOM 3643 N N . SER A 1 467 ? -40.896 20.259 37.109 1.00 94.75 467 SER A N 1
ATOM 3644 C CA . SER A 1 467 ? -40.369 20.357 35.741 1.00 94.75 467 SER A CA 1
ATOM 3645 C C . SER A 1 467 ? -39.359 21.498 35.579 1.00 94.75 467 SER A C 1
ATOM 3647 O O . SER A 1 467 ? -38.294 21.286 34.997 1.00 94.75 467 SER A O 1
ATOM 3649 N N . ASP A 1 468 ? -39.632 22.675 36.146 1.00 96.00 468 ASP A N 1
ATOM 3650 C CA . ASP A 1 468 ? -38.732 23.833 36.044 1.00 96.00 468 ASP A CA 1
ATOM 3651 C C . ASP A 1 468 ? -37.439 23.662 36.851 1.00 96.00 468 ASP A C 1
ATOM 3653 O O . ASP A 1 468 ? -36.354 24.044 36.396 1.00 96.00 468 ASP A O 1
ATOM 3657 N N . VAL A 1 469 ? -37.520 23.009 38.015 1.00 95.56 469 VAL A N 1
ATOM 3658 C CA . VAL A 1 469 ? -36.351 22.694 38.852 1.00 95.56 469 VAL A CA 1
ATOM 3659 C C . VAL A 1 469 ? -35.414 21.753 38.101 1.00 95.56 469 VAL A C 1
ATOM 3661 O O . VAL A 1 469 ? -34.210 21.999 37.988 1.00 95.56 469 VAL A O 1
ATOM 3664 N N . ILE A 1 470 ? -35.974 20.689 37.528 1.00 96.31 470 ILE A N 1
ATOM 3665 C CA . ILE A 1 470 ? -35.224 19.708 36.749 1.00 96.31 470 ILE A CA 1
ATOM 3666 C C . ILE A 1 470 ? -34.659 20.322 35.468 1.00 96.31 470 ILE A C 1
ATOM 3668 O O . ILE A 1 470 ? -33.505 20.053 35.123 1.00 96.31 470 ILE A O 1
ATOM 3672 N N . LYS A 1 471 ? -35.426 21.168 34.773 1.00 95.50 471 LYS A N 1
ATOM 3673 C CA . LYS A 1 471 ? -34.953 21.912 33.598 1.00 95.50 471 LYS A CA 1
ATOM 3674 C C . LYS A 1 471 ? -33.715 22.738 33.947 1.00 95.50 471 LYS A C 1
ATOM 3676 O O . LYS A 1 471 ? -32.693 22.618 33.274 1.00 95.50 471 LYS A O 1
ATOM 3681 N N . THR A 1 472 ? -33.774 23.498 35.039 1.00 97.50 472 THR A N 1
ATOM 3682 C CA . THR A 1 472 ? -32.660 24.332 35.517 1.00 97.50 472 THR A CA 1
ATOM 3683 C C . THR A 1 472 ? -31.445 23.485 35.904 1.00 97.50 472 THR A C 1
ATOM 3685 O O . THR A 1 472 ? -30.322 23.783 35.494 1.00 97.50 472 THR A O 1
ATOM 3688 N N . ARG A 1 473 ? -31.654 22.369 36.617 1.00 96.56 473 ARG A N 1
ATOM 3689 C CA . ARG A 1 473 ? -30.589 21.411 36.965 1.00 96.56 473 ARG A CA 1
ATOM 3690 C C . ARG A 1 473 ? -29.911 20.840 35.714 1.00 96.56 473 ARG A C 1
ATOM 3692 O O . ARG A 1 473 ? -28.684 20.825 35.631 1.00 96.56 473 ARG A O 1
ATOM 3699 N N . THR A 1 474 ? -30.702 20.401 34.735 1.00 96.44 474 THR A N 1
ATOM 3700 C CA . THR A 1 474 ? -30.214 19.825 33.469 1.00 96.44 474 THR A CA 1
ATOM 3701 C C . THR A 1 474 ? -29.402 20.848 32.680 1.00 96.44 474 THR A C 1
ATOM 3703 O O . THR A 1 474 ? -28.313 20.536 32.194 1.00 96.44 474 THR A O 1
ATOM 3706 N N . GLN A 1 475 ? -29.894 22.087 32.603 1.00 97.81 475 GLN A N 1
ATOM 3707 C CA . GLN A 1 475 ? -29.195 23.193 31.956 1.00 97.81 475 GLN A CA 1
ATOM 3708 C C . GLN A 1 475 ? -27.855 23.493 32.644 1.00 97.81 475 GLN A C 1
ATOM 3710 O O . GLN A 1 475 ? -26.833 23.593 31.970 1.00 97.81 475 GLN A O 1
ATOM 3715 N N . GLY A 1 476 ? -27.813 23.533 33.979 1.00 98.31 476 GLY A N 1
ATOM 3716 C CA . GLY A 1 476 ? -26.567 23.735 34.726 1.00 98.31 476 GLY A CA 1
ATOM 3717 C C . GLY A 1 476 ? -25.520 22.642 34.465 1.00 98.31 476 GLY A C 1
ATOM 3718 O O . GLY A 1 476 ? -24.334 22.943 34.286 1.00 98.31 476 GLY A O 1
ATOM 3719 N N . LEU A 1 477 ? -25.947 21.375 34.368 1.00 98.00 477 LEU A N 1
ATOM 3720 C CA . LEU A 1 477 ? -25.073 20.265 33.966 1.00 98.00 477 LEU A CA 1
ATOM 3721 C C . LEU A 1 477 ? -24.559 20.441 32.531 1.00 98.00 477 LEU A C 1
ATOM 3723 O O . LEU A 1 477 ? -23.375 20.224 32.269 1.00 98.00 477 LEU A O 1
ATOM 3727 N N . ARG A 1 478 ? -25.419 20.885 31.606 1.00 97.81 478 ARG A N 1
ATOM 3728 C CA . ARG A 1 478 ? -25.031 21.159 30.216 1.00 97.81 478 ARG A CA 1
ATOM 3729 C C . ARG A 1 478 ? -24.020 22.300 30.112 1.00 97.81 478 ARG A C 1
ATOM 3731 O O . ARG A 1 478 ? -23.044 22.187 29.377 1.00 97.81 478 ARG A O 1
ATOM 3738 N N . GLU A 1 479 ? -24.200 23.377 30.863 1.00 98.19 479 GLU A N 1
ATOM 3739 C CA . GLU A 1 479 ? -23.253 24.493 30.891 1.00 98.19 479 GLU A CA 1
ATOM 3740 C C . GLU A 1 479 ? -21.904 24.094 31.492 1.00 98.19 479 GLU A C 1
ATOM 3742 O O . GLU A 1 479 ? -20.860 24.503 30.980 1.00 98.19 479 GLU A O 1
ATOM 3747 N N . ARG A 1 480 ? -21.902 23.257 32.540 1.00 97.50 480 ARG A N 1
ATOM 3748 C CA . ARG A 1 480 ? -20.677 22.653 33.088 1.00 97.50 480 ARG A CA 1
ATOM 3749 C C . ARG A 1 480 ? -19.956 21.832 32.019 1.00 97.50 480 ARG A C 1
ATOM 3751 O O . ARG A 1 480 ? -18.767 22.053 31.803 1.00 97.50 480 ARG A O 1
ATOM 3758 N N . GLU A 1 481 ? -20.671 20.949 31.322 1.00 96.56 481 GLU A N 1
ATOM 3759 C CA . GLU A 1 481 ? -20.123 20.155 30.216 1.00 96.56 481 GLU A CA 1
ATOM 3760 C C . GLU A 1 481 ? -19.504 21.052 29.132 1.00 96.56 481 GLU A C 1
ATOM 3762 O O . GLU A 1 481 ? -18.377 20.813 28.700 1.00 96.56 481 GLU A O 1
ATOM 3767 N N . ILE A 1 482 ? -20.201 22.121 28.729 1.00 97.88 482 ILE A N 1
ATOM 3768 C CA . ILE A 1 482 ? -19.716 23.070 27.718 1.00 97.88 482 ILE A CA 1
ATOM 3769 C C . ILE A 1 482 ? -18.457 23.804 28.197 1.00 97.88 482 ILE A C 1
ATOM 3771 O O . ILE A 1 482 ? -17.541 23.998 27.398 1.00 97.88 482 ILE A O 1
ATOM 3775 N N . ARG A 1 483 ? -18.367 24.205 29.472 1.00 97.69 483 ARG A N 1
ATOM 3776 C CA . ARG A 1 483 ? -17.162 24.859 30.017 1.00 97.69 483 ARG A CA 1
ATOM 3777 C C . ARG A 1 483 ? -15.936 23.949 29.947 1.00 97.69 483 ARG A C 1
ATOM 3779 O O . ARG A 1 483 ? -14.893 24.391 29.468 1.00 97.69 483 ARG A O 1
ATOM 3786 N N . GLU A 1 484 ? -16.070 22.688 30.353 1.00 96.25 484 GLU A N 1
ATOM 3787 C CA . GLU A 1 484 ? -14.984 21.701 30.246 1.00 96.25 484 GLU A CA 1
ATOM 3788 C C . GLU A 1 484 ? -14.634 21.417 28.772 1.00 96.25 484 GLU A C 1
ATOM 3790 O O . GLU A 1 484 ? -13.461 21.390 28.393 1.00 96.25 484 GLU A O 1
ATOM 3795 N N . CYS A 1 485 ? -15.649 21.305 27.907 1.00 95.31 485 CYS A N 1
ATOM 3796 C CA . CYS A 1 485 ? -15.473 21.126 26.466 1.00 95.31 485 CYS A CA 1
ATOM 3797 C C . CYS A 1 485 ? -14.703 22.291 25.826 1.00 95.31 485 CYS A C 1
ATOM 3799 O O . CYS A 1 485 ? -13.805 22.051 25.025 1.00 95.31 485 CYS A O 1
ATOM 3801 N N . LYS A 1 486 ? -14.991 23.550 26.191 1.00 97.25 486 LYS A N 1
ATOM 3802 C CA . LYS A 1 486 ? -14.281 24.729 25.660 1.00 97.25 486 LYS A CA 1
ATOM 3803 C C . LYS A 1 486 ? -12.775 24.661 25.929 1.00 97.25 486 LYS A C 1
ATOM 3805 O O . LYS A 1 486 ? -11.994 24.933 25.020 1.00 97.25 486 LYS A O 1
ATOM 3810 N N . GLN A 1 487 ? -12.365 24.257 27.134 1.00 93.50 487 GLN A N 1
ATOM 3811 C CA . GLN A 1 487 ? -10.944 24.112 27.477 1.00 93.50 487 GLN A CA 1
ATOM 3812 C C . GLN A 1 487 ? -10.275 23.005 26.651 1.00 93.50 487 GLN A C 1
ATOM 3814 O O . GLN A 1 487 ? -9.217 23.225 26.063 1.00 93.50 487 GLN A O 1
ATOM 3819 N N . PHE A 1 488 ? -10.930 21.847 26.526 1.00 91.88 488 PHE A N 1
ATOM 3820 C CA . PHE A 1 488 ? -10.466 20.769 25.650 1.00 91.88 488 PHE A CA 1
ATOM 3821 C C . PHE A 1 488 ? -10.349 21.223 24.186 1.00 91.88 488 PHE A C 1
ATOM 3823 O O . PHE A 1 488 ? -9.328 20.988 23.538 1.00 91.88 488 PHE A O 1
ATOM 3830 N N . ARG A 1 489 ? -11.366 21.918 23.664 1.00 94.06 489 ARG A N 1
ATOM 3831 C CA . ARG A 1 489 ? -11.401 22.409 22.280 1.00 94.06 489 ARG A CA 1
ATOM 3832 C C . ARG A 1 489 ? -10.313 23.437 21.996 1.00 94.06 489 ARG A C 1
ATOM 3834 O O . ARG A 1 489 ? -9.755 23.403 20.906 1.00 94.06 489 ARG A O 1
ATOM 3841 N N . LEU A 1 490 ? -9.971 24.296 22.957 1.00 94.94 490 LEU A N 1
ATOM 3842 C CA . LEU A 1 490 ? -8.867 25.245 22.814 1.00 94.94 490 LEU A CA 1
ATOM 3843 C C . LEU A 1 490 ? -7.526 24.522 22.619 1.00 94.94 490 LEU A C 1
ATOM 3845 O O . LEU A 1 490 ? -6.818 24.802 21.654 1.00 94.94 490 LEU A O 1
ATOM 3849 N N . ILE A 1 491 ? -7.209 23.546 23.476 1.00 91.62 491 ILE A N 1
ATOM 3850 C CA . ILE A 1 491 ? -5.983 22.741 23.343 1.00 91.62 491 ILE A CA 1
ATOM 3851 C C . ILE A 1 491 ? -5.990 21.928 22.041 1.00 91.62 491 ILE A C 1
ATOM 3853 O O . ILE A 1 491 ? -4.972 21.848 21.356 1.00 91.62 491 ILE A O 1
ATOM 3857 N N . ASN A 1 492 ? -7.143 21.382 21.649 1.00 89.00 492 ASN A N 1
ATOM 3858 C CA . ASN A 1 492 ? -7.299 20.685 20.374 1.00 89.00 492 ASN A CA 1
ATOM 3859 C C . ASN A 1 492 ? -7.073 21.616 19.166 1.00 89.00 492 ASN A C 1
ATOM 3861 O O . ASN A 1 492 ? -6.467 21.205 18.183 1.00 89.00 492 ASN A O 1
ATOM 3865 N N . ASN A 1 493 ? -7.506 22.879 19.226 1.00 92.69 493 ASN A N 1
ATOM 3866 C CA . ASN A 1 493 ? -7.217 23.857 18.173 1.00 92.69 493 ASN A CA 1
ATOM 3867 C C . ASN A 1 493 ? -5.718 24.175 18.093 1.00 92.69 493 ASN A C 1
ATOM 3869 O O . ASN A 1 493 ? -5.174 24.220 16.993 1.00 92.69 493 ASN A O 1
ATOM 3873 N N . ILE A 1 494 ? -5.030 24.315 19.233 1.00 92.06 494 ILE A N 1
ATOM 3874 C CA . ILE A 1 494 ? -3.564 24.464 19.261 1.00 92.06 494 ILE A CA 1
ATOM 3875 C C . ILE A 1 494 ? -2.893 23.247 18.606 1.00 92.06 494 ILE A C 1
ATOM 3877 O O . ILE A 1 494 ? -1.983 23.411 17.797 1.00 92.06 494 ILE A O 1
ATOM 3881 N N . GLN A 1 495 ? -3.379 22.031 18.884 1.00 87.19 495 GLN A N 1
ATOM 3882 C CA . GLN A 1 495 ? -2.901 20.811 18.225 1.00 87.19 495 GLN A CA 1
ATOM 3883 C C . GLN A 1 495 ? -3.036 20.890 16.699 1.00 87.19 495 GLN A C 1
ATOM 3885 O O . GLN A 1 495 ? -2.083 20.583 15.985 1.00 87.19 495 GLN A O 1
ATOM 3890 N N . ILE A 1 496 ? -4.200 21.321 16.200 1.00 88.25 496 ILE A N 1
ATOM 3891 C CA . ILE A 1 496 ? -4.475 21.449 14.762 1.00 88.25 496 ILE A CA 1
ATOM 3892 C C . ILE A 1 496 ? -3.545 22.488 14.121 1.00 88.25 496 ILE A C 1
ATOM 3894 O O . ILE A 1 496 ? -3.012 22.237 13.039 1.00 88.25 496 ILE A O 1
ATOM 3898 N N . VAL A 1 497 ? -3.302 23.624 14.784 1.00 89.69 497 VAL A N 1
ATOM 3899 C CA . VAL A 1 497 ? -2.359 24.650 14.306 1.00 89.69 497 VAL A CA 1
ATOM 3900 C C . VAL A 1 497 ? -0.945 24.080 14.203 1.00 89.69 497 VAL A C 1
ATOM 3902 O O . VAL A 1 497 ? -0.303 24.241 13.169 1.00 89.69 497 VAL A O 1
ATOM 3905 N N . ILE A 1 498 ? -0.474 23.357 15.224 1.00 88.69 498 ILE A N 1
ATOM 3906 C CA . ILE A 1 498 ? 0.853 22.724 15.204 1.00 88.69 498 ILE A CA 1
ATOM 3907 C C . ILE A 1 498 ? 0.949 21.680 14.081 1.00 88.69 498 ILE A C 1
ATOM 3909 O O . ILE A 1 498 ? 1.942 21.656 13.358 1.00 88.69 498 ILE A O 1
ATOM 3913 N N . GLN A 1 499 ? -0.089 20.861 13.883 1.00 85.44 499 GLN A N 1
ATOM 3914 C CA . GLN A 1 499 ? -0.123 19.826 12.841 1.00 85.44 499 GLN A CA 1
ATOM 3915 C C . GLN A 1 499 ? -0.112 20.388 11.413 1.00 85.44 499 GLN A C 1
ATOM 3917 O O . GLN A 1 499 ? 0.461 19.757 10.523 1.00 85.44 499 GLN A O 1
ATOM 3922 N N . ASN A 1 500 ? -0.712 21.562 11.194 1.00 86.75 500 ASN A N 1
ATOM 3923 C CA . ASN A 1 500 ? -0.690 22.265 9.905 1.00 86.75 500 ASN A CA 1
ATOM 3924 C C . ASN A 1 500 ? 0.516 23.208 9.759 1.00 86.75 500 ASN A C 1
ATOM 3926 O O . ASN A 1 500 ? 0.846 23.619 8.645 1.00 86.75 500 ASN A O 1
ATOM 3930 N N . GLY A 1 501 ? 1.213 23.508 10.857 1.00 89.19 501 GLY A N 1
ATOM 3931 C CA . GLY A 1 501 ? 2.389 24.372 10.911 1.00 89.19 501 GLY A CA 1
ATOM 3932 C C . GLY A 1 501 ? 3.479 24.064 9.874 1.00 89.19 501 GLY A C 1
ATOM 3933 O O . GLY A 1 501 ? 3.982 25.019 9.275 1.00 89.19 501 GLY A O 1
ATOM 3934 N N . PRO A 1 502 ? 3.819 22.789 9.566 1.00 90.44 502 PRO A N 1
ATOM 3935 C CA . PRO A 1 502 ? 4.822 22.472 8.549 1.00 90.44 502 PRO A CA 1
ATOM 3936 C C . PRO A 1 502 ? 4.485 23.029 7.161 1.00 90.44 502 PRO A C 1
ATOM 3938 O O . PRO A 1 502 ? 5.396 23.333 6.395 1.00 90.44 502 PRO A O 1
ATOM 3941 N N . SER A 1 503 ? 3.196 23.183 6.831 1.00 89.06 503 SER A N 1
ATOM 3942 C CA . SER A 1 503 ? 2.759 23.682 5.520 1.00 89.06 503 SER A CA 1
ATOM 3943 C C . SER A 1 503 ? 2.961 25.182 5.325 1.00 89.06 503 SER A C 1
ATOM 3945 O O . SER A 1 503 ? 3.173 25.633 4.201 1.00 89.06 503 SER A O 1
ATOM 3947 N N . VAL A 1 504 ? 2.961 25.937 6.425 1.00 90.06 504 VAL A N 1
ATOM 3948 C CA . VAL A 1 504 ? 3.048 27.400 6.422 1.00 90.06 504 VAL A CA 1
ATOM 3949 C C . VAL A 1 504 ? 4.461 27.856 6.773 1.00 90.06 504 VAL A C 1
ATOM 3951 O O . VAL A 1 504 ? 5.100 28.580 6.011 1.00 90.06 504 VAL A O 1
ATOM 3954 N N . PHE A 1 505 ? 4.981 27.405 7.916 1.00 92.75 505 PHE A N 1
ATOM 3955 C CA . PHE A 1 505 ? 6.210 27.955 8.486 1.00 92.75 505 PHE A CA 1
ATOM 3956 C C . PHE A 1 505 ? 7.474 27.423 7.812 1.00 92.75 505 PHE A C 1
ATOM 3958 O O . PHE A 1 505 ? 8.449 28.161 7.685 1.00 92.75 505 PHE A O 1
ATOM 3965 N N . ALA A 1 506 ? 7.479 26.168 7.352 1.00 93.06 506 ALA A N 1
ATOM 3966 C CA . ALA A 1 506 ? 8.685 25.579 6.776 1.00 93.06 506 ALA A CA 1
ATOM 3967 C C . ALA A 1 506 ? 9.049 26.174 5.404 1.00 93.06 506 ALA A C 1
ATOM 3969 O O . ALA A 1 506 ? 10.209 26.560 5.244 1.00 93.06 506 ALA A O 1
ATOM 3970 N N . PRO A 1 507 ? 8.122 26.344 4.434 1.00 93.00 507 PRO A N 1
ATOM 3971 C CA . PRO A 1 507 ? 8.426 27.070 3.199 1.00 93.00 507 PRO A CA 1
ATOM 3972 C C . PRO A 1 507 ? 8.871 28.503 3.459 1.00 93.00 507 PRO A C 1
ATOM 3974 O O . PRO A 1 507 ? 9.889 28.919 2.911 1.00 93.00 507 PRO A O 1
ATOM 3977 N N . PHE A 1 508 ? 8.176 29.225 4.343 1.00 93.44 508 PHE A N 1
ATOM 3978 C CA . PHE A 1 508 ? 8.554 30.588 4.708 1.00 93.44 508 PHE A CA 1
ATOM 3979 C C . PHE A 1 508 ? 9.995 30.659 5.234 1.00 93.44 508 PHE A C 1
ATOM 3981 O O . PHE A 1 508 ? 10.809 31.396 4.684 1.00 93.44 508 PHE A O 1
ATOM 3988 N N . ALA A 1 509 ? 10.340 29.847 6.238 1.00 94.56 509 ALA A N 1
ATOM 3989 C CA . ALA A 1 509 ? 11.683 29.825 6.816 1.00 94.56 509 ALA A CA 1
ATOM 3990 C C . ALA A 1 509 ? 12.755 29.417 5.791 1.00 94.56 509 ALA A C 1
ATOM 3992 O O . ALA A 1 509 ? 13.831 30.015 5.744 1.00 94.56 509 ALA A O 1
ATOM 3993 N N . THR A 1 510 ? 12.452 28.429 4.943 1.00 93.31 510 THR A N 1
ATOM 3994 C CA . THR A 1 510 ? 13.369 27.944 3.899 1.00 93.31 510 THR A CA 1
ATOM 3995 C C . THR A 1 510 ? 13.668 29.034 2.874 1.00 93.31 510 THR A C 1
ATOM 3997 O O . THR A 1 510 ? 14.833 29.313 2.595 1.00 93.31 510 THR A O 1
ATOM 4000 N N . PHE A 1 511 ? 12.632 29.677 2.326 1.00 91.81 511 PHE A N 1
ATOM 4001 C CA . PHE A 1 511 ? 12.805 30.706 1.302 1.00 91.81 511 PHE A CA 1
ATOM 4002 C C . PHE A 1 511 ? 13.356 32.011 1.863 1.00 91.81 511 PHE A C 1
ATOM 4004 O O . PHE A 1 511 ? 14.130 32.670 1.174 1.00 91.81 511 PHE A O 1
ATOM 4011 N N . LEU A 1 512 ? 13.043 32.352 3.116 1.00 92.31 512 LEU A N 1
ATOM 4012 C CA . LEU A 1 512 ? 13.672 33.477 3.801 1.00 92.31 512 LEU A CA 1
ATOM 4013 C C . LEU A 1 512 ? 15.188 33.271 3.899 1.00 92.31 512 LEU A C 1
ATOM 4015 O O . LEU A 1 512 ? 15.951 34.150 3.507 1.00 92.31 512 LEU A O 1
ATOM 4019 N N . LEU A 1 513 ? 15.636 32.097 4.358 1.00 91.19 513 LEU A N 1
ATOM 4020 C CA . LEU A 1 513 ? 17.065 31.794 4.452 1.00 91.19 513 LEU A CA 1
ATOM 4021 C C . LEU A 1 513 ? 17.730 31.714 3.069 1.00 91.19 513 LEU A C 1
ATOM 4023 O O . LEU A 1 513 ? 18.844 32.209 2.892 1.00 91.19 513 LEU A O 1
ATOM 4027 N N . TYR A 1 514 ? 17.041 31.136 2.082 1.00 88.44 514 TYR A N 1
ATOM 4028 C CA . TYR A 1 514 ? 17.520 31.086 0.700 1.00 88.44 514 TYR A CA 1
ATOM 4029 C C . TYR A 1 514 ? 17.715 32.494 0.114 1.00 88.44 514 TYR A C 1
ATOM 4031 O O . TYR A 1 514 ? 18.776 32.787 -0.433 1.00 88.44 514 TYR A O 1
ATOM 4039 N N . TYR A 1 515 ? 16.748 33.394 0.315 1.00 88.75 515 TYR A N 1
ATOM 4040 C CA . TYR A 1 515 ? 16.832 34.797 -0.093 1.00 88.75 515 TYR A CA 1
ATOM 4041 C C . TYR A 1 515 ? 17.973 35.547 0.605 1.00 88.75 515 TYR A C 1
ATOM 4043 O O . TYR A 1 515 ? 18.769 36.208 -0.060 1.00 88.75 515 TYR A O 1
ATOM 4051 N N . LEU A 1 516 ? 18.095 35.424 1.932 1.00 90.50 516 LEU A N 1
ATOM 4052 C CA . LEU A 1 516 ? 19.160 36.088 2.692 1.00 90.50 516 LEU A CA 1
ATOM 4053 C C . LEU A 1 516 ? 20.552 35.646 2.219 1.00 90.50 516 LEU A C 1
ATOM 4055 O O . LEU A 1 516 ? 21.451 36.475 2.082 1.00 90.50 516 LEU A O 1
ATOM 4059 N N . ARG A 1 517 ? 20.721 34.357 1.901 1.00 87.00 517 ARG A N 1
ATOM 4060 C CA . ARG A 1 517 ? 21.970 33.815 1.354 1.00 87.00 517 ARG A CA 1
ATOM 4061 C C . ARG A 1 517 ? 22.249 34.302 -0.067 1.00 87.00 517 ARG A C 1
ATOM 4063 O O . ARG A 1 517 ? 23.386 34.668 -0.359 1.00 87.00 517 ARG A O 1
ATOM 4070 N N . ALA A 1 518 ? 21.243 34.314 -0.940 1.00 87.38 518 ALA A N 1
ATOM 4071 C CA . ALA A 1 518 ? 21.373 34.836 -2.300 1.00 87.38 518 ALA A CA 1
ATOM 4072 C C . ALA A 1 518 ? 21.812 36.310 -2.274 1.00 87.38 518 ALA A C 1
ATOM 4074 O O . ALA A 1 518 ? 22.789 36.682 -2.920 1.00 87.38 518 ALA A O 1
ATOM 4075 N N . LYS A 1 519 ? 21.185 37.117 -1.408 1.00 88.50 519 LYS A N 1
ATOM 4076 C CA . LYS A 1 519 ? 21.557 38.519 -1.183 1.00 88.50 519 LYS A CA 1
ATOM 4077 C C . LYS A 1 519 ? 22.997 38.678 -0.681 1.00 88.50 519 LYS A C 1
ATOM 4079 O O . LYS A 1 519 ? 23.694 39.571 -1.145 1.00 88.50 519 LYS A O 1
ATOM 4084 N N . ALA A 1 520 ? 23.447 37.827 0.243 1.00 89.31 520 ALA A N 1
ATOM 4085 C CA . ALA A 1 520 ? 24.803 37.890 0.797 1.00 89.31 520 ALA A CA 1
ATOM 4086 C C . ALA A 1 520 ? 25.899 37.410 -0.175 1.00 89.31 520 ALA A C 1
ATOM 4088 O O . ALA A 1 520 ? 27.027 37.881 -0.104 1.00 89.31 520 ALA A O 1
ATOM 4089 N N . SER A 1 521 ? 25.582 36.466 -1.066 1.00 85.69 521 SER A N 1
ATOM 4090 C CA . SER A 1 521 ? 26.535 35.868 -2.018 1.00 85.69 521 SER A CA 1
ATOM 4091 C C . SER A 1 521 ? 26.517 36.505 -3.410 1.00 85.69 521 SER A C 1
ATOM 4093 O O . SER A 1 521 ? 27.367 36.180 -4.234 1.00 85.69 521 SER A O 1
ATOM 4095 N N . GLY A 1 522 ? 25.544 37.375 -3.699 1.00 81.81 522 GLY A N 1
ATOM 4096 C CA . GLY A 1 522 ? 25.345 37.966 -5.025 1.00 81.81 522 GLY A CA 1
ATOM 4097 C C . GLY A 1 522 ? 24.818 36.986 -6.083 1.00 81.81 522 GLY A C 1
ATOM 4098 O O . GLY A 1 522 ? 24.741 37.342 -7.256 1.00 81.81 522 GLY A O 1
ATOM 4099 N N . GLN A 1 523 ? 24.452 35.756 -5.701 1.00 80.31 523 GLN A N 1
ATOM 4100 C CA . GLN A 1 523 ? 23.882 34.766 -6.617 1.00 80.31 523 GLN A CA 1
ATOM 4101 C C . GLN A 1 523 ? 22.408 35.068 -6.913 1.00 80.31 523 GLN A C 1
ATOM 4103 O O . GLN A 1 523 ? 21.639 35.420 -6.018 1.00 80.31 523 GLN A O 1
ATOM 4108 N N . GLN A 1 524 ? 21.993 34.887 -8.168 1.00 78.50 524 GLN A N 1
ATOM 4109 C CA . GLN A 1 524 ? 20.586 34.997 -8.555 1.00 78.50 524 GLN A CA 1
ATOM 4110 C C . GLN A 1 524 ? 19.777 33.796 -8.039 1.00 78.50 524 GLN A C 1
ATOM 4112 O O . GLN A 1 524 ? 20.282 32.675 -7.958 1.00 78.50 524 GLN A O 1
ATOM 4117 N N . LEU A 1 525 ? 18.507 34.029 -7.694 1.00 79.94 525 LEU A N 1
ATOM 4118 C CA . LEU A 1 525 ? 17.586 32.976 -7.261 1.00 79.94 525 LEU A CA 1
ATOM 4119 C C . LEU A 1 525 ? 17.183 32.102 -8.458 1.00 79.94 525 LEU A C 1
ATOM 4121 O O . LEU A 1 525 ? 16.520 32.582 -9.376 1.00 79.94 525 LEU A O 1
ATOM 4125 N N . ASP A 1 526 ? 17.534 30.813 -8.437 1.00 83.12 526 ASP A N 1
ATOM 4126 C CA . ASP A 1 526 ? 17.117 29.887 -9.493 1.00 83.12 526 ASP A CA 1
ATOM 4127 C C . ASP A 1 526 ? 15.680 29.407 -9.258 1.00 83.12 526 ASP A C 1
ATOM 4129 O O . ASP A 1 526 ? 15.376 28.684 -8.303 1.00 83.12 526 ASP A O 1
ATOM 4133 N N . LEU A 1 527 ? 14.794 29.787 -10.179 1.00 81.88 527 LEU A N 1
ATOM 4134 C CA . LEU A 1 527 ? 13.389 29.388 -10.176 1.00 81.88 527 LEU A CA 1
ATOM 4135 C C . LEU A 1 527 ? 13.219 27.862 -10.212 1.00 81.88 527 LEU A C 1
ATOM 4137 O O . LEU A 1 527 ? 12.337 27.341 -9.531 1.00 81.88 527 LEU A O 1
ATOM 4141 N N . ALA A 1 528 ? 14.063 27.132 -10.951 1.00 80.38 528 ALA A N 1
ATOM 4142 C CA . ALA A 1 528 ? 13.954 25.675 -11.053 1.00 80.38 528 ALA A CA 1
ATOM 4143 C C . ALA A 1 528 ? 14.214 25.001 -9.696 1.00 80.38 528 ALA A C 1
ATOM 4145 O O . ALA A 1 528 ? 13.444 24.141 -9.257 1.00 80.38 528 ALA A O 1
ATOM 4146 N N . VAL A 1 529 ? 15.254 25.458 -8.990 1.00 83.06 529 VAL A N 1
ATOM 4147 C CA . VAL A 1 529 ? 15.576 25.007 -7.630 1.00 83.06 529 VAL A CA 1
ATOM 4148 C C . VAL A 1 529 ? 14.456 25.383 -6.662 1.00 83.06 529 VAL A C 1
ATOM 4150 O O . VAL A 1 529 ? 14.038 24.540 -5.870 1.00 83.06 529 VAL A O 1
ATOM 4153 N N . ALA A 1 530 ? 13.909 26.599 -6.750 1.00 86.38 530 ALA A N 1
ATOM 4154 C CA . ALA A 1 530 ? 12.826 27.042 -5.873 1.00 86.38 530 ALA A CA 1
ATOM 4155 C C . ALA A 1 530 ? 11.555 26.179 -6.007 1.00 86.38 530 ALA A C 1
ATOM 4157 O O . ALA A 1 530 ? 10.999 25.745 -4.994 1.00 86.38 530 ALA A O 1
ATOM 4158 N N . PHE A 1 531 ? 11.115 25.860 -7.231 1.00 85.12 531 PHE A N 1
ATOM 4159 C CA . PHE A 1 531 ? 9.959 24.979 -7.452 1.00 85.12 531 PHE A CA 1
ATOM 4160 C C . PHE A 1 531 ? 10.223 23.534 -7.006 1.00 85.12 531 PHE A C 1
ATOM 4162 O O . PHE A 1 531 ? 9.343 22.901 -6.411 1.00 85.12 531 PHE A O 1
ATOM 4169 N N . SER A 1 532 ? 11.435 23.022 -7.236 1.00 85.12 532 SER A N 1
ATOM 4170 C CA . SER A 1 532 ? 11.840 21.692 -6.765 1.00 85.12 532 SER A CA 1
ATOM 4171 C C . SER A 1 532 ? 11.818 21.616 -5.233 1.00 85.12 532 SER A C 1
ATOM 4173 O O . SER A 1 532 ? 11.178 20.736 -4.659 1.00 85.12 532 SER A O 1
ATOM 4175 N N . VAL A 1 533 ? 12.401 22.606 -4.548 1.00 90.19 533 VAL A N 1
ATOM 4176 C CA . VAL A 1 533 ? 12.383 22.732 -3.081 1.00 90.19 533 VAL A CA 1
ATOM 4177 C C . VAL A 1 533 ? 10.961 22.827 -2.538 1.00 90.19 533 VAL A C 1
ATOM 4179 O O . VAL A 1 533 ? 10.630 22.122 -1.586 1.00 90.19 533 VAL A O 1
ATOM 4182 N N . LEU A 1 534 ? 10.100 23.653 -3.142 1.00 89.88 534 LEU A N 1
ATOM 4183 C CA . LEU A 1 534 ? 8.701 23.765 -2.724 1.00 89.88 534 LEU A CA 1
ATOM 4184 C C . LEU A 1 534 ? 7.973 22.419 -2.845 1.00 89.88 534 LEU A C 1
ATOM 4186 O O . LEU A 1 534 ? 7.190 22.060 -1.964 1.00 89.88 534 LEU A O 1
ATOM 4190 N N . THR A 1 535 ? 8.254 21.662 -3.907 1.00 89.75 535 THR A N 1
ATOM 4191 C CA . THR A 1 535 ? 7.708 20.313 -4.098 1.00 89.75 535 THR A CA 1
ATOM 4192 C C . THR A 1 535 ? 8.203 19.365 -3.009 1.00 89.75 535 THR A C 1
ATOM 4194 O O . THR A 1 535 ? 7.388 18.686 -2.389 1.00 89.75 535 THR A O 1
ATOM 4197 N N . ILE A 1 536 ? 9.508 19.352 -2.712 1.00 91.38 536 ILE A N 1
ATOM 4198 C CA . ILE A 1 536 ? 10.072 18.500 -1.654 1.00 91.38 536 ILE A CA 1
ATOM 4199 C C . ILE A 1 536 ? 9.456 18.849 -0.293 1.00 91.38 536 ILE A C 1
ATOM 4201 O O . ILE A 1 536 ? 9.032 17.951 0.432 1.00 91.38 536 ILE A O 1
ATOM 4205 N N . LEU A 1 537 ? 9.325 20.138 0.038 1.00 92.44 537 LEU A N 1
ATOM 4206 C CA . LEU A 1 537 ? 8.674 20.577 1.276 1.00 92.44 537 LEU A CA 1
ATOM 4207 C C . LEU A 1 537 ? 7.225 20.080 1.363 1.00 92.44 537 LEU A C 1
ATOM 4209 O O . LEU A 1 537 ? 6.821 19.586 2.412 1.00 92.44 537 LEU A O 1
ATOM 4213 N N . ARG A 1 538 ? 6.452 20.153 0.270 1.00 90.50 538 ARG A N 1
ATOM 4214 C CA . ARG A 1 538 ? 5.080 19.610 0.211 1.00 90.50 538 ARG A CA 1
ATOM 4215 C C . ARG A 1 538 ? 5.040 18.092 0.380 1.00 90.50 538 ARG A C 1
ATOM 4217 O O . ARG A 1 538 ? 4.160 17.587 1.072 1.00 90.50 538 ARG A O 1
ATOM 4224 N N . LEU A 1 539 ? 5.994 17.367 -0.201 1.00 90.44 539 LEU A N 1
ATOM 4225 C CA . LEU A 1 539 ? 6.089 15.912 -0.048 1.00 90.44 539 LEU A CA 1
ATOM 4226 C C . LEU A 1 539 ? 6.419 15.499 1.393 1.00 90.44 539 LEU A C 1
ATOM 4228 O O . LEU A 1 539 ? 5.887 14.500 1.864 1.00 90.44 539 LEU A O 1
ATOM 4232 N N . VAL A 1 540 ? 7.236 16.279 2.109 1.00 91.44 540 VAL A N 1
ATOM 4233 C CA . VAL A 1 540 ? 7.615 16.018 3.512 1.00 91.44 540 VAL A CA 1
ATOM 4234 C C . VAL A 1 540 ? 6.512 16.400 4.510 1.00 91.44 540 VAL A C 1
ATOM 4236 O O . VAL A 1 540 ? 6.420 15.805 5.585 1.00 91.44 540 VAL A O 1
ATOM 4239 N N . GLN A 1 541 ? 5.635 17.349 4.163 1.00 89.88 541 GLN A N 1
ATOM 4240 C CA . GLN A 1 541 ? 4.532 17.787 5.031 1.00 89.88 541 GLN A CA 1
ATOM 4241 C C . GLN A 1 541 ? 3.611 16.635 5.449 1.00 89.88 541 GLN A C 1
ATOM 4243 O O . GLN A 1 541 ? 3.336 16.488 6.636 1.00 89.88 541 GLN A O 1
ATOM 4248 N N . GLY A 1 542 ? 3.163 15.802 4.503 1.00 88.19 542 GLY A N 1
ATOM 4249 C CA . GLY A 1 542 ? 2.261 14.678 4.791 1.00 88.19 542 GLY A CA 1
ATOM 4250 C C . GLY A 1 542 ? 2.825 13.700 5.837 1.00 88.19 542 GLY A C 1
ATOM 4251 O O . GLY A 1 542 ? 2.184 13.489 6.870 1.00 88.19 542 GLY A O 1
ATOM 4252 N N . PRO A 1 543 ? 4.033 13.143 5.620 1.00 89.06 543 PRO A N 1
ATOM 4253 C CA . PRO A 1 543 ? 4.748 12.326 6.599 1.00 89.06 543 PRO A CA 1
ATOM 4254 C C . PRO A 1 543 ? 4.926 12.991 7.970 1.00 89.06 543 PRO A C 1
ATOM 4256 O O . PRO A 1 543 ? 4.728 12.339 8.993 1.00 89.06 543 PRO A O 1
ATOM 4259 N N . LEU A 1 544 ? 5.247 14.287 8.026 1.00 88.56 544 LEU A N 1
ATOM 4260 C CA . LEU A 1 544 ? 5.386 15.008 9.298 1.00 88.56 544 LEU A CA 1
ATOM 4261 C C . LEU A 1 544 ? 4.063 15.137 10.051 1.00 88.56 544 LEU A C 1
ATOM 4263 O O . LEU A 1 544 ? 3.997 14.831 11.242 1.00 88.56 544 LEU A O 1
ATOM 4267 N N . THR A 1 545 ? 2.999 15.558 9.363 1.00 87.69 545 THR A N 1
ATOM 4268 C CA . THR A 1 545 ? 1.662 15.662 9.958 1.00 87.69 545 THR A CA 1
ATOM 4269 C C . THR A 1 545 ? 1.201 14.303 10.485 1.00 87.69 545 THR A C 1
ATOM 4271 O O . THR A 1 545 ? 0.652 14.228 11.586 1.00 87.69 545 THR A O 1
ATOM 4274 N N . LEU A 1 546 ? 1.489 13.220 9.755 1.00 88.94 546 LEU A N 1
ATOM 4275 C CA . LEU A 1 546 ? 1.247 11.855 10.215 1.00 88.94 546 LEU A CA 1
ATOM 4276 C C . LEU A 1 546 ? 2.006 11.547 11.515 1.00 88.94 546 LEU A C 1
ATOM 4278 O O . LEU A 1 546 ? 1.390 11.093 12.478 1.00 88.94 546 LEU A O 1
ATOM 4282 N N . LEU A 1 547 ? 3.316 11.806 11.575 1.00 88.69 547 LEU A N 1
ATOM 4283 C CA . LEU A 1 547 ? 4.125 11.536 12.770 1.00 88.69 547 LEU A CA 1
ATOM 4284 C C . LEU A 1 547 ? 3.593 12.281 14.005 1.00 88.69 547 LEU A C 1
ATOM 4286 O O . LEU A 1 547 ? 3.522 11.702 15.090 1.00 88.69 547 LEU A O 1
ATOM 4290 N N . TYR A 1 548 ? 3.137 13.525 13.843 1.00 85.88 548 TYR A N 1
ATOM 4291 C CA . TYR A 1 548 ? 2.507 14.290 14.925 1.00 85.88 548 TYR A CA 1
ATOM 4292 C C . TYR A 1 548 ? 1.134 13.743 15.329 1.00 85.88 548 TYR A C 1
ATOM 4294 O O . TYR A 1 548 ? 0.754 13.798 16.500 1.00 85.88 548 TYR A O 1
ATOM 4302 N N . PHE A 1 549 ? 0.378 13.207 14.373 1.00 83.81 549 PHE A N 1
ATOM 4303 C CA . PHE A 1 549 ? -0.936 12.621 14.615 1.00 83.81 549 PHE A CA 1
ATOM 4304 C C . PHE A 1 549 ? -0.868 11.260 15.328 1.00 83.81 549 PHE A C 1
ATOM 4306 O O . PHE A 1 549 ? -1.744 10.947 16.138 1.00 83.81 549 PHE A O 1
ATOM 4313 N N . VAL A 1 550 ? 0.161 10.449 15.062 1.00 88.25 550 VAL A N 1
ATOM 4314 C CA . VAL A 1 550 ? 0.251 9.068 15.566 1.00 88.25 550 VAL A CA 1
ATOM 4315 C C . VAL A 1 550 ? 0.540 8.987 17.067 1.00 88.25 550 VAL A C 1
ATOM 4317 O O . VAL A 1 550 ? 0.035 8.078 17.724 1.00 88.25 550 VAL A O 1
ATOM 4320 N N . ILE A 1 551 ? 1.290 9.930 17.647 1.00 83.62 551 ILE A N 1
ATOM 4321 C CA . ILE A 1 551 ? 1.757 9.831 19.045 1.00 83.62 551 ILE A CA 1
ATOM 4322 C C . ILE A 1 551 ? 0.595 9.693 20.058 1.00 83.62 551 ILE A C 1
ATOM 4324 O O . ILE A 1 551 ? 0.595 8.721 20.823 1.00 83.62 551 ILE A O 1
ATOM 4328 N N . PRO A 1 552 ? -0.441 10.565 20.068 1.00 79.69 552 PRO A N 1
ATOM 4329 C CA . PRO A 1 552 ? -1.586 10.391 20.968 1.00 79.69 552 PRO A CA 1
ATOM 4330 C C . PRO A 1 552 ? -2.347 9.079 20.734 1.00 79.69 552 PRO A C 1
ATOM 4332 O O . PRO A 1 552 ? -2.870 8.474 21.671 1.00 79.69 552 PRO A O 1
ATOM 4335 N N . LYS A 1 553 ? -2.422 8.628 19.476 1.00 85.81 553 LYS A N 1
ATOM 4336 C CA . LYS A 1 553 ? -3.139 7.406 19.096 1.00 85.81 553 LYS A CA 1
ATOM 4337 C C . LYS A 1 553 ? -2.417 6.152 19.576 1.00 85.81 553 LYS A C 1
ATOM 4339 O O . LYS A 1 553 ? -3.076 5.246 20.078 1.00 85.81 553 LYS A O 1
ATOM 4344 N N . LEU A 1 554 ? -1.087 6.135 19.497 1.00 88.94 554 LEU A N 1
ATOM 4345 C CA . LEU A 1 554 ? -0.262 5.064 20.046 1.00 88.94 554 LEU A CA 1
ATOM 4346 C C . LEU A 1 554 ? -0.482 4.924 21.554 1.00 88.94 554 LEU A C 1
ATOM 4348 O O . LEU A 1 554 ? -0.752 3.827 22.032 1.00 88.94 554 LEU A O 1
ATOM 4352 N N . SER A 1 555 ? -0.431 6.038 22.292 1.00 84.00 555 SER A N 1
ATOM 4353 C CA . SER A 1 555 ? -0.668 6.033 23.740 1.00 84.00 555 SER A CA 1
ATOM 4354 C C . SER A 1 555 ? -2.059 5.489 24.083 1.00 84.00 555 SER A C 1
ATOM 4356 O O . SER A 1 555 ? -2.172 4.579 24.902 1.00 84.00 555 SER A O 1
ATOM 4358 N N . SER A 1 556 ? -3.105 5.960 23.393 1.00 84.81 556 SER A N 1
ATOM 4359 C CA . SER A 1 556 ? -4.465 5.439 23.576 1.00 84.81 556 SER A CA 1
ATOM 4360 C C . SER A 1 556 ? -4.565 3.942 23.265 1.00 84.81 556 SER A C 1
ATOM 4362 O O . SER A 1 556 ? -5.226 3.219 24.007 1.00 84.81 556 SER A O 1
ATOM 4364 N N . SER A 1 557 ? -3.937 3.469 22.184 1.00 92.25 557 SER A N 1
ATOM 4365 C CA . SER A 1 557 ? -3.944 2.052 21.805 1.00 92.25 557 SER A CA 1
ATOM 4366 C C . SER A 1 557 ? -3.243 1.188 22.853 1.00 92.25 557 SER A C 1
ATOM 4368 O O . SER A 1 557 ? -3.771 0.141 23.213 1.00 92.25 557 SER A O 1
ATOM 4370 N N . LEU A 1 558 ? -2.088 1.621 23.371 1.00 92.25 558 LEU A N 1
ATOM 4371 C CA . LEU A 1 558 ? -1.343 0.888 24.400 1.00 92.25 558 LEU A CA 1
ATOM 4372 C C . LEU A 1 558 ? -2.163 0.731 25.685 1.00 92.25 558 LEU A C 1
ATOM 4374 O O . LEU A 1 558 ? -2.234 -0.370 26.221 1.00 92.25 558 LEU A O 1
ATOM 4378 N N . SER A 1 559 ? -2.857 1.784 26.131 1.00 88.19 559 SER A N 1
ATOM 4379 C CA . SER A 1 559 ? -3.745 1.688 27.299 1.00 88.19 559 SER A CA 1
ATOM 4380 C C . SER A 1 559 ? -4.922 0.730 27.084 1.00 88.19 559 SER A C 1
ATOM 4382 O O . SER A 1 559 ? -5.349 0.073 28.026 1.00 88.19 559 SER A O 1
ATOM 4384 N N . CYS A 1 560 ? -5.468 0.642 25.867 1.00 93.56 560 CYS A N 1
ATOM 4385 C CA . CYS A 1 560 ? -6.542 -0.311 25.559 1.00 93.56 560 CYS A CA 1
ATOM 4386 C C . CYS A 1 560 ? -6.014 -1.753 25.513 1.00 93.56 560 CYS A C 1
ATOM 4388 O O . CYS A 1 560 ? -6.669 -2.658 26.018 1.00 93.56 560 CYS A O 1
ATOM 4390 N N . ILE A 1 561 ? -4.815 -1.967 24.958 1.00 95.00 561 ILE A N 1
ATOM 4391 C CA . ILE A 1 561 ? -4.155 -3.282 24.953 1.00 95.00 561 ILE A CA 1
ATOM 4392 C C . ILE A 1 561 ? -3.902 -3.759 26.385 1.00 95.00 561 ILE A C 1
ATOM 4394 O O . ILE A 1 561 ? -4.183 -4.914 26.681 1.00 95.00 561 ILE A O 1
ATOM 4398 N N . ASP A 1 562 ? -3.420 -2.884 27.269 1.00 93.06 562 ASP A N 1
ATOM 4399 C CA . ASP A 1 562 ? -3.192 -3.211 28.681 1.00 93.06 562 ASP A CA 1
ATOM 4400 C C . ASP A 1 562 ? -4.496 -3.617 29.391 1.00 93.06 562 ASP A C 1
ATOM 4402 O O . ASP A 1 562 ? -4.547 -4.669 30.024 1.00 93.06 562 ASP A O 1
ATOM 4406 N N . ARG A 1 563 ? -5.595 -2.872 29.192 1.00 91.62 563 ARG A N 1
ATOM 4407 C CA . ARG A 1 563 ? -6.916 -3.249 29.734 1.00 91.62 563 ARG A CA 1
ATOM 4408 C C . ARG A 1 563 ? -7.410 -4.602 29.221 1.00 91.62 563 ARG A C 1
ATOM 4410 O O . ARG A 1 563 ? -7.868 -5.422 30.015 1.00 91.62 563 ARG A O 1
ATOM 4417 N N . ILE A 1 564 ? -7.303 -4.859 27.914 1.00 94.69 564 ILE A N 1
ATOM 4418 C CA . ILE A 1 564 ? -7.671 -6.161 27.334 1.00 94.69 564 ILE A CA 1
ATOM 4419 C C . ILE A 1 564 ? -6.789 -7.263 27.920 1.00 94.69 564 ILE A C 1
ATOM 4421 O O . ILE A 1 564 ? -7.293 -8.325 28.267 1.00 94.69 564 ILE A O 1
ATOM 4425 N N . GLN A 1 565 ? -5.487 -7.022 28.072 1.00 94.69 565 GLN A N 1
ATOM 4426 C CA . GLN A 1 565 ? -4.579 -7.998 28.659 1.00 94.69 565 GLN A CA 1
ATOM 4427 C C . GLN A 1 565 ? -4.967 -8.324 30.105 1.00 94.69 565 GLN A C 1
ATOM 4429 O O . GLN A 1 565 ? -5.093 -9.496 30.439 1.00 94.69 565 GLN A O 1
ATOM 4434 N N . GLN A 1 566 ? -5.221 -7.316 30.941 1.00 91.81 566 GLN A N 1
ATOM 4435 C CA . GLN A 1 566 ? -5.683 -7.516 32.320 1.00 91.81 566 GLN A CA 1
ATOM 4436 C C . GLN A 1 566 ? -6.987 -8.323 32.366 1.00 91.81 566 GLN A C 1
ATOM 4438 O O . GLN A 1 566 ? -7.116 -9.239 33.176 1.00 91.81 566 GLN A O 1
ATOM 4443 N N . TYR A 1 567 ? -7.917 -8.058 31.445 1.00 91.44 567 TYR A N 1
ATOM 4444 C CA . TYR A 1 567 ? -9.138 -8.850 31.317 1.00 91.44 567 TYR A CA 1
ATOM 4445 C C . TYR A 1 567 ? -8.857 -10.303 30.912 1.00 91.44 567 TYR A C 1
ATOM 4447 O O . TYR A 1 567 ? -9.440 -11.219 31.481 1.00 91.44 567 TYR A O 1
ATOM 4455 N N . LEU A 1 568 ? -7.931 -10.559 29.985 1.00 91.69 568 LEU A N 1
ATOM 4456 C CA . LEU A 1 568 ? -7.543 -11.924 29.600 1.00 91.69 568 LEU A CA 1
ATOM 4457 C C . LEU A 1 568 ? -6.876 -12.706 30.746 1.00 91.69 568 LEU A C 1
ATOM 4459 O O . LEU A 1 568 ? -6.998 -13.931 30.795 1.00 91.69 568 LEU A O 1
ATOM 4463 N N . LEU A 1 569 ? -6.218 -12.006 31.674 1.00 91.44 569 LEU A N 1
ATOM 4464 C CA . LEU A 1 569 ? -5.534 -12.577 32.841 1.00 91.44 569 LEU A CA 1
ATOM 4465 C C . LEU A 1 569 ? -6.416 -12.721 34.088 1.00 91.44 569 LEU A C 1
ATOM 4467 O O . LEU A 1 569 ? -5.967 -13.268 35.091 1.00 91.44 569 LEU A O 1
ATOM 4471 N N . SER A 1 570 ? -7.662 -12.255 34.035 1.00 90.00 570 SER A N 1
ATOM 4472 C CA . SER A 1 570 ? -8.628 -12.417 35.126 1.00 90.00 570 SER A CA 1
ATOM 4473 C C . SER A 1 570 ? -8.884 -13.893 35.475 1.00 90.00 570 SER A C 1
ATOM 4475 O O . SER A 1 570 ? -8.691 -14.789 34.649 1.00 90.00 570 SER A O 1
ATOM 4477 N N . ALA A 1 571 ? -9.317 -14.170 36.707 1.00 87.19 571 ALA A N 1
ATOM 4478 C CA . ALA A 1 571 ? -9.504 -15.537 37.191 1.00 87.19 571 ALA A CA 1
ATOM 4479 C C . ALA A 1 571 ? -10.621 -16.274 36.426 1.00 87.19 571 ALA A C 1
ATOM 4481 O O . ALA A 1 571 ? -11.787 -15.862 36.436 1.00 87.19 571 ALA A O 1
ATOM 4482 N N . SER A 1 572 ? -10.250 -17.383 35.783 1.00 86.19 572 SER A N 1
ATOM 4483 C CA . SER A 1 572 ? -11.201 -18.314 35.171 1.00 86.19 572 SER A CA 1
ATOM 4484 C C . SER A 1 572 ? -12.023 -19.044 36.239 1.00 86.19 572 SER A C 1
ATOM 4486 O O . SER A 1 572 ? -11.623 -19.142 37.401 1.00 86.19 572 SER A O 1
ATOM 4488 N N . ARG A 1 573 ? -13.194 -19.551 35.854 1.00 84.00 573 ARG A N 1
ATOM 4489 C CA . ARG A 1 573 ? -14.046 -20.385 36.705 1.00 84.00 573 ARG A CA 1
ATOM 4490 C C . ARG A 1 573 ? -13.320 -21.678 37.087 1.00 84.00 573 ARG A C 1
ATOM 4492 O O . ARG A 1 573 ? -12.689 -22.315 36.247 1.00 84.00 573 ARG A O 1
ATOM 4499 N N . TYR A 1 574 ? -13.462 -22.093 38.341 1.00 76.44 574 TYR A N 1
ATOM 4500 C CA . TYR A 1 574 ? -13.037 -23.418 38.781 1.00 76.44 574 TYR A CA 1
ATOM 4501 C C . TYR A 1 574 ? -14.188 -24.401 38.549 1.00 76.44 574 TYR A C 1
ATOM 4503 O O . TYR A 1 574 ? -15.259 -24.258 39.138 1.00 76.44 574 TYR A O 1
ATOM 4511 N N . ASP A 1 575 ? -13.994 -25.374 37.656 1.00 72.62 575 ASP A N 1
ATOM 4512 C CA . ASP A 1 575 ? -14.958 -26.461 37.479 1.00 72.62 575 ASP A CA 1
ATOM 4513 C C . ASP A 1 575 ? -14.730 -27.509 38.575 1.00 72.62 575 ASP A C 1
ATOM 4515 O O . ASP A 1 575 ? -13.761 -28.264 38.542 1.00 72.62 575 ASP A O 1
ATOM 4519 N N . HIS A 1 576 ? -15.604 -27.517 39.582 1.00 71.50 576 HIS A N 1
ATOM 4520 C CA . HIS A 1 576 ? -15.548 -28.468 40.695 1.00 71.50 576 HIS A CA 1
ATOM 4521 C C . HIS A 1 576 ? -16.168 -29.835 40.358 1.00 71.50 576 HIS A C 1
ATOM 4523 O O . HIS A 1 576 ? -16.237 -30.704 41.228 1.00 71.50 576 HIS A O 1
ATOM 4529 N N . ARG A 1 577 ? -16.643 -30.052 39.122 1.00 73.44 577 ARG A N 1
ATOM 4530 C CA . ARG A 1 577 ? -17.186 -31.350 38.709 1.00 73.44 577 ARG A CA 1
ATOM 4531 C C . ARG A 1 577 ? -16.045 -32.362 38.591 1.00 73.44 577 ARG A C 1
ATOM 4533 O O . ARG A 1 577 ? -15.209 -32.274 37.697 1.00 73.44 577 ARG A O 1
ATOM 4540 N N . LEU A 1 578 ? -16.027 -33.338 39.496 1.00 61.16 578 LEU A N 1
ATOM 4541 C CA . LEU A 1 578 ? -15.139 -34.495 39.418 1.00 61.16 578 LEU A CA 1
ATOM 4542 C C . LEU A 1 578 ? -15.560 -35.358 38.223 1.00 61.16 578 LEU A C 1
ATOM 4544 O O . LEU A 1 578 ? -16.711 -35.786 38.134 1.00 61.16 578 LEU A O 1
ATOM 4548 N N . PHE A 1 579 ? -14.638 -35.621 37.298 1.00 62.09 579 PHE A N 1
ATOM 4549 C CA . PHE A 1 579 ? -14.868 -36.620 36.258 1.00 62.09 579 PHE A CA 1
ATOM 4550 C C . PHE A 1 579 ? -15.011 -37.990 36.929 1.00 62.09 579 PHE A C 1
ATOM 4552 O O . PHE A 1 579 ? -14.132 -38.401 37.684 1.00 62.09 579 PHE A O 1
ATOM 4559 N N . VAL A 1 580 ? -16.109 -38.696 36.649 1.00 56.84 580 VAL A N 1
ATOM 4560 C CA . VAL A 1 580 ? -16.429 -40.014 37.235 1.00 56.84 580 VAL A CA 1
ATOM 4561 C C . VAL A 1 580 ? -15.287 -41.029 37.039 1.00 56.84 580 VAL A C 1
ATOM 4563 O O . VAL A 1 580 ? -15.057 -41.856 37.914 1.00 56.84 580 VAL A O 1
ATOM 4566 N N . ASP A 1 581 ? -14.481 -40.883 35.983 1.00 56.78 581 ASP A N 1
ATOM 4567 C CA . ASP A 1 581 ? -13.277 -41.693 35.724 1.00 56.78 581 ASP A CA 1
ATOM 4568 C C . ASP A 1 581 ? -12.192 -41.605 36.816 1.00 56.78 581 ASP A C 1
ATOM 4570 O O . ASP A 1 581 ? -11.361 -42.507 36.950 1.00 56.78 581 ASP A O 1
ATOM 4574 N N . GLN A 1 582 ? -12.169 -40.533 37.616 1.00 52.41 582 GLN A N 1
ATOM 4575 C CA . GLN A 1 582 ? -11.232 -40.398 38.737 1.00 52.41 582 GLN A CA 1
ATOM 4576 C C . GLN A 1 582 ? -11.706 -41.120 40.007 1.00 52.41 582 GLN A C 1
ATOM 4578 O O . GLN A 1 582 ? -10.879 -41.401 40.871 1.00 52.41 582 GLN A O 1
ATOM 4583 N N . LEU A 1 583 ? -12.994 -41.470 40.107 1.00 52.75 583 LEU A N 1
ATOM 4584 C CA . LEU A 1 583 ? -13.551 -42.257 41.216 1.00 52.75 583 LEU A CA 1
ATOM 4585 C C . LEU A 1 583 ? -13.344 -43.770 41.032 1.00 52.75 583 LEU A C 1
ATOM 4587 O O . LEU A 1 583 ? -13.460 -44.522 41.993 1.00 52.75 583 LEU A O 1
ATOM 4591 N N . THR A 1 584 ? -13.012 -44.223 39.820 1.00 50.91 584 THR A N 1
ATOM 4592 C CA . THR A 1 584 ? -12.766 -45.639 39.490 1.00 50.91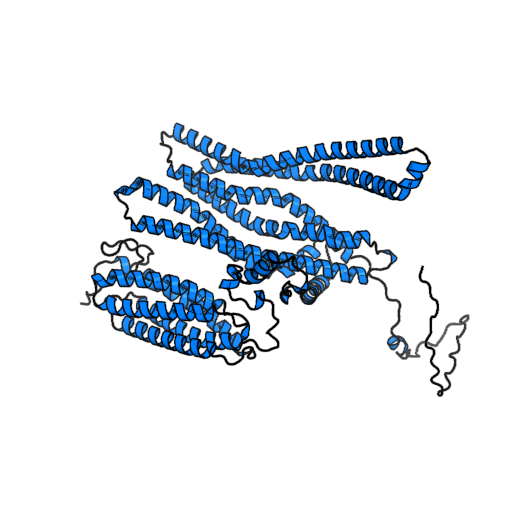 584 THR A CA 1
ATOM 4593 C C . THR A 1 584 ? -11.304 -46.067 39.582 1.00 50.91 584 THR A C 1
ATOM 4595 O O . THR A 1 584 ? -10.999 -47.231 39.321 1.00 50.91 584 THR A O 1
ATOM 4598 N N . LYS A 1 585 ? -10.378 -45.180 39.974 1.00 44.16 585 LYS A N 1
ATOM 4599 C CA . LYS A 1 585 ? -9.032 -45.636 40.345 1.00 44.16 585 LYS A CA 1
ATOM 4600 C C . LYS A 1 585 ? -9.147 -46.449 41.639 1.00 44.16 585 LYS A C 1
ATOM 4602 O O . LYS A 1 585 ? -9.625 -45.894 42.629 1.00 44.16 585 LYS A O 1
ATOM 4607 N N . PRO A 1 586 ? -8.733 -47.730 41.660 1.00 46.19 586 PRO A N 1
ATOM 4608 C CA . PRO A 1 586 ? -8.707 -48.489 42.896 1.00 46.19 586 PRO A CA 1
ATOM 4609 C C . PRO A 1 586 ? -7.796 -47.739 43.862 1.00 46.19 586 PRO A C 1
ATOM 4611 O O . PRO A 1 586 ? -6.647 -47.442 43.538 1.00 46.19 586 PRO A O 1
ATOM 4614 N N . ILE A 1 587 ? -8.326 -47.382 45.025 1.00 49.44 587 ILE A N 1
ATOM 4615 C CA . ILE A 1 587 ? -7.499 -46.947 46.142 1.00 49.44 587 ILE A CA 1
ATOM 4616 C C . ILE A 1 587 ? -6.645 -48.164 46.495 1.00 49.44 587 ILE A C 1
ATOM 4618 O O . ILE A 1 587 ? -7.186 -49.173 46.948 1.00 49.44 587 ILE A O 1
ATOM 4622 N N . ASP A 1 588 ? -5.335 -48.095 46.253 1.00 44.28 588 ASP A N 1
ATOM 4623 C CA . ASP A 1 588 ? -4.399 -49.104 46.740 1.00 44.28 588 ASP A CA 1
ATOM 4624 C C . ASP A 1 588 ? -4.546 -49.193 48.263 1.00 44.28 588 ASP A C 1
ATOM 4626 O O . ASP A 1 588 ? -4.196 -48.283 49.022 1.00 44.28 588 ASP A O 1
ATOM 4630 N N . ALA A 1 589 ? -5.136 -50.299 48.705 1.00 44.50 589 ALA A N 1
ATOM 4631 C CA . ALA A 1 589 ? -5.453 -50.598 50.089 1.00 44.50 589 ALA A CA 1
ATOM 4632 C C . ALA A 1 589 ? -4.183 -50.955 50.880 1.00 44.50 589 ALA A C 1
ATOM 4634 O O . ALA A 1 589 ? -4.010 -52.092 51.310 1.00 44.50 589 ALA A O 1
ATOM 4635 N N . GLN A 1 590 ? -3.275 -49.995 51.074 1.00 40.75 590 GLN A N 1
ATOM 4636 C CA . GLN A 1 590 ? -2.067 -50.203 51.887 1.00 40.75 590 GLN A CA 1
ATOM 4637 C C . GLN A 1 590 ? -1.937 -49.293 53.113 1.00 40.75 590 GLN A C 1
ATOM 4639 O O . GLN A 1 590 ? -0.977 -49.441 53.858 1.00 40.75 590 GLN A O 1
ATOM 4644 N N . HIS A 1 591 ? -2.897 -48.405 53.394 1.00 41.72 591 HIS A N 1
ATOM 4645 C CA . HIS A 1 591 ? -2.813 -47.502 54.557 1.00 41.72 591 HIS A CA 1
ATOM 4646 C C . HIS A 1 591 ? -4.043 -47.534 55.482 1.00 41.72 591 HIS A C 1
ATOM 4648 O O . HIS A 1 591 ? -4.364 -46.546 56.133 1.00 41.72 591 HIS A O 1
ATOM 4654 N N . ALA A 1 592 ? -4.715 -48.683 55.608 1.00 40.00 592 ALA A N 1
ATOM 4655 C CA . ALA A 1 592 ? -5.726 -48.898 56.649 1.00 40.00 592 ALA A CA 1
ATOM 4656 C C . ALA A 1 592 ? -5.104 -49.607 57.862 1.00 40.00 592 ALA A C 1
ATOM 4658 O O . ALA A 1 592 ? -5.376 -50.769 58.151 1.00 40.00 592 ALA A O 1
ATOM 4659 N N . GLY A 1 593 ? -4.225 -48.899 58.565 1.00 46.00 593 GLY A N 1
ATOM 4660 C CA . GLY A 1 593 ? -3.624 -49.374 59.802 1.00 46.00 593 GLY A CA 1
ATOM 4661 C C . GLY A 1 593 ? -3.306 -48.205 60.718 1.00 46.00 593 GLY A C 1
ATOM 4662 O O . GLY A 1 593 ? -2.224 -47.641 60.616 1.00 46.00 593 GLY A O 1
ATOM 4663 N N . ARG A 1 594 ? -4.229 -47.935 61.653 1.00 46.81 594 ARG A N 1
ATOM 4664 C CA . ARG A 1 594 ? -4.158 -46.983 62.785 1.00 46.81 594 ARG A CA 1
ATOM 4665 C C . ARG A 1 594 ? -4.676 -45.565 62.510 1.00 46.81 594 ARG A C 1
ATOM 4667 O O . ARG A 1 594 ? -3.929 -44.690 62.104 1.00 46.81 594 ARG A O 1
ATOM 4674 N N . SER A 1 595 ? -5.918 -45.310 62.912 1.00 37.50 595 SER A N 1
ATOM 4675 C CA . SER A 1 595 ? -6.242 -44.211 63.834 1.00 37.50 595 SER A CA 1
ATOM 4676 C C . SER A 1 595 ? -7.680 -44.372 64.323 1.00 37.50 595 SER A C 1
ATOM 4678 O O . SER A 1 595 ? -8.562 -44.759 63.561 1.00 37.50 595 SER A O 1
ATOM 4680 N N . GLY A 1 596 ? -7.888 -44.157 65.618 1.00 42.78 596 GLY A N 1
ATOM 4681 C CA . GLY A 1 596 ? -9.161 -44.359 66.289 1.00 42.78 596 GLY A CA 1
ATOM 4682 C C . GLY A 1 596 ? -10.105 -43.160 66.215 1.00 42.78 596 GLY A C 1
ATOM 4683 O O . GLY A 1 596 ? -9.672 -42.025 66.074 1.00 42.78 596 GLY A O 1
ATOM 4684 N N . ARG A 1 597 ? -11.379 -43.504 66.438 1.00 49.66 597 ARG A N 1
ATOM 4685 C CA . ARG A 1 597 ? -12.531 -42.702 66.887 1.00 49.66 597 ARG A CA 1
ATOM 4686 C C . ARG A 1 597 ? -13.002 -41.535 66.001 1.00 49.66 597 ARG A C 1
ATOM 4688 O O . ARG A 1 597 ? -12.278 -40.597 65.714 1.00 49.66 597 ARG A O 1
ATOM 4695 N N . GLU A 1 598 ? -14.302 -41.629 65.704 1.00 50.31 598 GLU A N 1
ATOM 4696 C CA . GLU A 1 598 ? -15.206 -40.655 65.074 1.00 50.31 598 GLU A CA 1
ATOM 4697 C C . GLU A 1 598 ? -15.074 -40.467 63.557 1.00 50.31 598 GLU A C 1
ATOM 4699 O O . GLU A 1 598 ? -14.646 -39.440 63.047 1.00 50.31 598 GLU A O 1
ATOM 4704 N N . SER A 1 599 ? -15.573 -41.454 62.809 1.00 46.16 599 SER A N 1
ATOM 4705 C CA . SER A 1 599 ? -16.148 -41.203 61.485 1.00 46.16 599 SER A CA 1
ATOM 4706 C C . SER A 1 599 ? -17.397 -42.066 61.302 1.00 46.16 599 SER A C 1
ATOM 4708 O O . SER A 1 599 ? -17.420 -43.241 61.668 1.00 46.16 599 SER A O 1
ATOM 4710 N N . ILE A 1 600 ? -18.475 -41.452 60.812 1.00 47.22 600 ILE A N 1
ATOM 4711 C CA . ILE A 1 600 ? -19.713 -42.144 60.448 1.00 47.22 600 ILE A CA 1
ATOM 4712 C C . ILE A 1 600 ? -19.444 -42.834 59.109 1.00 47.22 600 ILE A C 1
ATOM 4714 O O . ILE A 1 600 ? -19.315 -42.166 58.083 1.00 47.22 600 ILE A O 1
ATOM 4718 N N . GLU A 1 601 ? -19.339 -44.163 59.111 1.00 46.12 601 GLU A N 1
ATOM 4719 C CA . GLU A 1 601 ? -19.292 -44.948 57.876 1.00 46.12 601 GLU A CA 1
ATOM 4720 C C . GLU A 1 601 ? -20.630 -44.814 57.135 1.00 46.12 601 GLU A C 1
ATOM 4722 O O . GLU A 1 601 ? -21.654 -45.362 57.550 1.00 46.12 601 GLU A O 1
ATOM 4727 N N . MET A 1 602 ? -20.638 -44.098 56.007 1.00 42.62 602 MET A N 1
ATOM 4728 C CA . MET A 1 602 ? -21.747 -44.192 55.061 1.00 42.62 602 MET A CA 1
ATOM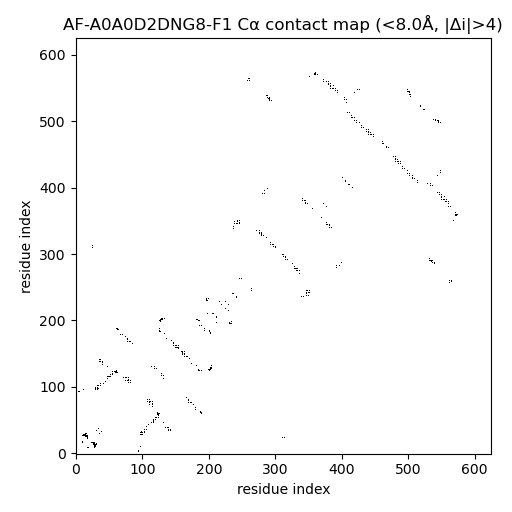 4729 C C . MET A 1 602 ? -21.662 -45.531 54.332 1.00 42.62 602 MET A C 1
ATOM 4731 O O . MET A 1 602 ? -20.823 -45.748 53.459 1.00 42.62 602 MET A O 1
ATOM 4735 N N . ARG A 1 603 ? -22.553 -46.445 54.716 1.00 42.06 603 ARG A N 1
ATOM 4736 C CA . ARG A 1 603 ? -22.719 -47.754 54.087 1.00 42.06 603 ARG A CA 1
ATOM 4737 C C . ARG A 1 603 ? -23.186 -47.563 52.641 1.00 42.06 603 ARG A C 1
ATOM 4739 O O . ARG A 1 603 ? -24.240 -46.979 52.401 1.00 42.06 603 ARG A O 1
ATOM 4746 N N . SER A 1 604 ? -22.421 -48.078 51.681 1.00 47.62 604 SER A N 1
ATOM 4747 C CA . SER A 1 604 ? -22.866 -48.206 50.290 1.00 47.62 604 SER A CA 1
ATOM 4748 C C . SER A 1 604 ? -24.138 -49.060 50.251 1.00 47.62 604 SER A C 1
ATOM 4750 O O . SER A 1 604 ? -24.136 -50.219 50.677 1.00 47.62 604 SER A O 1
ATOM 4752 N N . LEU A 1 605 ? -25.237 -48.477 49.765 1.00 38.72 605 LEU A N 1
ATOM 4753 C CA . LEU A 1 605 ? -26.418 -49.233 49.364 1.00 38.72 605 LEU A CA 1
ATOM 4754 C C . LEU A 1 605 ? -25.985 -50.166 48.234 1.00 38.72 605 LEU A C 1
ATOM 4756 O O . LEU A 1 605 ? -25.686 -49.717 47.130 1.00 38.72 605 LEU A O 1
ATOM 4760 N N . GLN A 1 606 ? -25.923 -51.464 48.532 1.00 37.81 606 GLN A N 1
ATOM 4761 C CA . GLN A 1 606 ? -25.739 -52.503 47.530 1.00 37.81 606 GLN A CA 1
ATOM 4762 C C . GLN A 1 606 ? -26.851 -52.365 46.488 1.00 37.81 606 GLN A C 1
ATOM 4764 O O . GLN A 1 606 ? -27.994 -52.762 46.719 1.00 37.81 606 GLN A O 1
ATOM 4769 N N . THR A 1 607 ? -26.514 -51.807 45.328 1.00 38.59 607 THR A N 1
ATOM 4770 C CA . THR A 1 607 ? -27.316 -51.936 44.117 1.00 38.59 607 THR A CA 1
ATOM 4771 C C . THR A 1 607 ? -27.419 -53.419 43.801 1.00 38.59 607 THR A C 1
ATOM 4773 O O . THR A 1 607 ? -26.483 -54.034 43.289 1.00 38.59 607 THR A O 1
ATOM 4776 N N . ARG A 1 608 ? -28.568 -54.008 44.145 1.00 35.19 608 ARG A N 1
ATOM 4777 C CA . ARG A 1 608 ? -28.992 -55.307 43.631 1.00 35.19 608 ARG A CA 1
ATOM 4778 C C . ARG A 1 608 ? -28.929 -55.214 42.108 1.00 35.19 608 ARG A C 1
ATOM 4780 O O . ARG A 1 608 ? -29.649 -54.422 41.503 1.00 35.19 608 ARG A O 1
ATOM 4787 N N . ALA A 1 609 ? -28.032 -55.987 41.506 1.00 44.59 609 ALA A N 1
ATOM 4788 C CA . ALA A 1 609 ? -27.952 -56.143 40.064 1.00 44.59 609 ALA A CA 1
ATOM 4789 C C . ALA A 1 609 ? -29.308 -56.656 39.558 1.00 44.59 609 ALA A C 1
ATOM 4791 O O . ALA A 1 609 ? -29.665 -57.807 39.800 1.00 44.59 609 ALA A O 1
ATOM 4792 N N . GLY A 1 610 ? -30.084 -55.776 38.925 1.00 45.72 610 GLY A N 1
ATOM 4793 C CA . GLY A 1 610 ? -31.383 -56.132 38.359 1.00 45.72 610 GLY A CA 1
ATOM 4794 C C . GLY A 1 610 ? -32.484 -55.099 38.562 1.00 45.72 610 GLY A C 1
ATOM 4795 O O . GLY A 1 610 ? -33.560 -55.473 39.003 1.00 45.72 610 GLY A O 1
ATOM 4796 N N . GLN A 1 611 ? -32.245 -53.824 38.240 1.00 35.59 611 GLN A N 1
ATOM 4797 C CA . GLN A 1 611 ? -33.302 -52.894 37.821 1.00 35.59 611 GLN A CA 1
ATOM 4798 C C . GLN A 1 611 ? -32.662 -51.619 37.265 1.00 35.59 611 GLN A C 1
ATOM 4800 O O . GLN A 1 611 ? -32.160 -50.778 38.005 1.00 35.59 611 GLN A O 1
ATOM 4805 N N . ILE A 1 612 ? -32.676 -51.476 35.939 1.00 46.22 612 ILE A N 1
ATOM 4806 C CA . ILE A 1 612 ? -32.484 -50.182 35.281 1.00 46.22 612 ILE A CA 1
ATOM 4807 C C . ILE A 1 612 ? -33.755 -49.382 35.583 1.00 46.22 612 ILE A C 1
ATOM 4809 O O . ILE A 1 612 ? -34.739 -49.467 34.854 1.00 46.22 612 ILE A O 1
ATOM 4813 N N . SER A 1 613 ? -33.765 -48.677 36.711 1.00 37.06 613 SER A N 1
ATOM 4814 C CA . SER A 1 613 ? -34.757 -47.645 36.994 1.00 37.06 613 SER A CA 1
ATOM 4815 C C . SER A 1 613 ? -34.100 -46.300 36.750 1.00 37.06 613 SER A C 1
ATOM 4817 O O . SER A 1 613 ? -33.093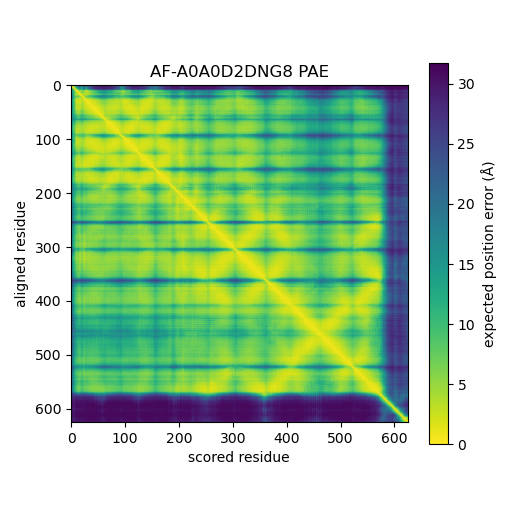 -45.958 37.365 1.00 37.06 613 SER A O 1
ATOM 4819 N N . ALA A 1 614 ? -34.662 -45.570 35.798 1.00 48.12 614 ALA A N 1
ATOM 4820 C CA . ALA A 1 614 ? -34.263 -44.233 35.426 1.00 48.12 614 ALA A CA 1
ATOM 4821 C C . ALA A 1 614 ? -34.379 -43.275 36.620 1.00 48.12 614 ALA A C 1
ATOM 4823 O O . ALA A 1 614 ? -35.475 -42.844 36.964 1.00 48.12 614 ALA A O 1
ATOM 4824 N N . GLU A 1 615 ? -33.253 -42.864 37.195 1.00 42.00 615 GLU A N 1
ATOM 4825 C CA . GLU A 1 615 ? -33.176 -41.604 37.938 1.00 42.00 615 GLU A CA 1
ATOM 4826 C C . GLU A 1 615 ? -32.678 -40.508 36.994 1.00 42.00 615 GLU A C 1
ATOM 4828 O O . GLU A 1 615 ? -31.581 -39.967 37.108 1.00 42.00 615 GLU A O 1
ATOM 4833 N N . ALA A 1 616 ? -33.510 -40.196 35.998 1.00 42.62 616 ALA A N 1
ATOM 4834 C CA . ALA A 1 616 ? -33.439 -38.915 35.319 1.00 42.62 616 ALA A CA 1
ATOM 4835 C C . ALA A 1 616 ? -34.145 -37.894 36.217 1.00 42.62 616 ALA A C 1
ATOM 4837 O O . ALA A 1 616 ? -35.356 -37.964 36.429 1.00 42.62 616 ALA A O 1
ATOM 4838 N N . LEU A 1 617 ? -33.384 -36.952 36.764 1.00 43.09 617 LEU A N 1
ATOM 4839 C CA . LEU A 1 617 ? -33.917 -35.864 37.573 1.00 43.09 617 LEU A CA 1
ATOM 4840 C C . LEU A 1 617 ? -34.690 -34.906 36.647 1.00 43.09 617 LEU A C 1
ATOM 4842 O O . LEU A 1 617 ? -34.107 -34.067 35.964 1.00 43.09 617 LEU A O 1
ATOM 4846 N N . VAL A 1 618 ? -36.013 -35.077 36.561 1.00 45.75 618 VAL A N 1
ATOM 4847 C CA . VAL A 1 618 ? -36.895 -34.214 35.763 1.00 45.75 618 VAL A CA 1
ATOM 4848 C C . VAL A 1 618 ? -37.265 -32.988 36.592 1.00 45.75 618 VAL A C 1
ATOM 4850 O O . VAL A 1 618 ? -38.148 -33.035 37.446 1.00 45.75 618 VAL A O 1
ATOM 4853 N N . LEU A 1 619 ? -36.603 -31.868 36.315 1.00 45.25 619 LEU A N 1
ATOM 4854 C CA . LEU A 1 619 ? -36.986 -30.564 36.845 1.00 45.25 619 LEU A CA 1
ATOM 4855 C C . LEU A 1 619 ? -38.173 -30.020 36.036 1.00 45.25 619 LEU A C 1
ATOM 4857 O O . LEU A 1 619 ? -38.020 -29.605 34.888 1.00 45.25 619 LEU A O 1
ATOM 4861 N N . LYS A 1 620 ? -39.370 -30.025 36.631 1.00 41.53 620 LYS A N 1
ATOM 4862 C CA . LYS A 1 620 ? -40.539 -29.285 36.131 1.00 41.53 620 LYS A CA 1
ATOM 4863 C C . LYS A 1 620 ? -40.811 -28.093 37.050 1.00 41.53 620 LYS A C 1
ATOM 4865 O O . LYS A 1 620 ? -40.804 -28.247 38.265 1.00 41.53 620 LYS A O 1
ATOM 4870 N N . ASN A 1 621 ? -41.082 -26.933 36.447 1.00 41.00 621 ASN A N 1
ATOM 4871 C CA . ASN A 1 621 ? -41.352 -25.639 37.096 1.00 41.00 621 ASN A CA 1
ATOM 4872 C C . ASN A 1 621 ? -40.176 -25.010 37.866 1.00 41.00 621 ASN A C 1
ATOM 4874 O O . ASN A 1 621 ? -40.346 -24.514 38.977 1.00 41.00 621 ASN A O 1
ATOM 4878 N N . CYS A 1 622 ? -38.990 -24.954 37.258 1.00 44.91 622 CYS A N 1
ATOM 4879 C CA . CYS A 1 622 ? -37.917 -24.092 37.758 1.00 44.91 622 CYS A CA 1
ATOM 4880 C C . CYS A 1 622 ? -38.033 -22.690 37.146 1.00 44.91 622 CYS A C 1
ATOM 4882 O O . CYS A 1 622 ? -37.884 -22.518 35.939 1.00 44.91 622 CYS A O 1
ATOM 4884 N N . SER A 1 623 ? -38.285 -21.694 37.995 1.00 48.62 623 SER A N 1
ATOM 4885 C CA . SER A 1 623 ? -38.125 -20.272 37.687 1.00 48.62 623 SER A CA 1
ATOM 4886 C C . SER A 1 623 ? -36.739 -19.846 38.159 1.00 48.62 623 SER A C 1
ATOM 4888 O O . SER A 1 623 ? -36.488 -19.841 39.363 1.00 48.62 623 SER A O 1
ATOM 4890 N N . PHE A 1 624 ? -35.848 -19.496 37.236 1.00 45.62 624 PHE A N 1
ATOM 4891 C CA . PHE A 1 624 ? -34.587 -18.841 37.578 1.00 45.62 624 PHE A CA 1
ATOM 4892 C C . PHE A 1 624 ? -34.848 -17.336 37.629 1.00 45.62 624 PHE A C 1
ATOM 4894 O O . PHE A 1 624 ? -35.212 -16.746 36.612 1.00 45.62 624 PHE A O 1
ATOM 4901 N N . GLY A 1 625 ? -34.778 -16.782 38.841 1.00 43.66 625 GLY A N 1
ATOM 4902 C CA . GLY A 1 625 ? -34.912 -15.347 39.097 1.00 43.66 625 GLY A CA 1
ATOM 4903 C C . GLY A 1 625 ? -33.751 -14.538 38.545 1.00 43.66 625 GLY A C 1
ATOM 4904 O O . GLY A 1 625 ? -32.635 -15.103 38.452 1.00 43.66 625 GLY A O 1
#

Radius of gyration: 35.71 Å; Cα contacts (8 Å, |Δi|>4): 593; chains: 1; bounding box: 89×95×111 Å

Foldseek 3Di:
DDPQAPPPCQLQDDDQDRDDPLDDPAGRVVPLLVPLFVVLLVVLVVVLVVLLVVLVPFAFFFADDPLLVLLLVLLVVLLVLLVVLLVLQVVDPNSHHPRSNVRSVSNSVSSVSLSSSQNSCNTGPLAQDQSSLVSLVSNLVSLVSVLVVLVSCVVPDVSSVVNSVSSVVSSVSSVVSNVSSQDFRLVGGDPVSNLAFQCRRHYPVCNLVVVSCVVVVVVVVVDPDDPVSDHDDHPCLDLVNLQVQLVVLLVVCVDDDQCSLVVSLCVSCVVLLVVLVVLLVVLLVLLLCVLVLLLVVVVCVVPVVPDDVVVVVVSVVSVVVSVVSNSSSCSVSVVSLVSSLSSLLSNLLSLLVVLLVFADPVPDDPVLSVCLSPVLSCLQSVCSSLVSCLVSLVVSLVVLLVVLCVLQNPLSVQLVVLLVVLLVLLVVLLVVLVVLVVQLVVLVVVLVVLVVVCVVCVVVCVVVVVVVVSVVVSVVSVVSSVVSVVVSVVSVVSLVCSLCSLVPRSLVRSVVSVVVVCVVVVNDDDPSSNVSNNSSSVSSSVSSSSNSVCPSSVVSSSVSSSSSVVSSVHDTDDDPDDDVVVVPPPPPPDPPDDDDDDDDDPDPDPPPPDDPDDPPPDDDDDDDD

Nearest PDB structures (foldseek):
  8wi5-assembly1_A  TM=8.452E-01  e=4.689E-10  Homo sapiens
  4ry2-assembly1_B  TM=8.488E-01  e=2.373E-06  Acetivibrio thermocellus ATCC 27405
  7t56-assembly1_B  TM=8.536E-01  e=2.587E-06  Acetivibrio thermocellus
  6v9z-assembly1_B  TM=8.212E-01  e=5.154E-06  Acetivibrio thermocellus ATCC 27405
  5u1d-assembly1_B  TM=7.033E-01  e=2.598E-04  Homo sapiens

InterPro domains:
  IPR011527 ABC transporter type 1, transmembrane domain [PF00664] (274-543)
  IPR011527 ABC transporter type 1, transmembrane domain [PS50929] (281-556)
  IPR036640 ABC transporter type 1, transmembrane domain superfamily [G3DSA:1.20.1560.10] (252-572)
  IPR036640 ABC transporter type 1, transmembrane domain superfamily [SSF90123] (262-564)
  IPR044746 ABC transporter C family, six-transmembrane helical domain 1 [cd18579] (275-564)
  IPR050173 ATP-binding cassette transporter C-like [PTHR24223] (201-576)
  IPR056227 ABC transporter, TMD0 domain [PF24357] (21-154)

Solvent-accessible surface area (backbone atoms only — not comparable to full-atom values): 34589 Å² total; per-residue (Å²): 145,84,89,82,67,74,96,62,69,54,39,79,37,87,42,70,70,39,82,56,95,85,51,80,88,43,64,7,60,40,31,46,27,47,60,51,36,34,48,57,28,54,56,44,45,57,56,47,50,57,48,41,63,60,50,70,77,50,64,77,46,41,56,95,52,71,69,56,54,54,48,51,56,46,39,50,53,44,35,52,50,32,48,52,49,32,52,53,47,65,72,43,65,84,84,48,48,98,45,39,54,61,20,33,52,39,49,31,52,32,38,51,50,48,45,54,37,50,54,50,38,59,33,45,39,71,33,34,57,52,67,61,50,50,50,46,57,54,43,51,56,35,47,52,52,53,35,52,53,30,55,62,40,31,83,82,32,77,72,34,45,60,54,27,52,53,43,51,52,46,52,53,44,50,50,52,47,44,53,62,51,59,52,67,44,68,92,45,38,38,79,98,56,49,84,56,32,64,78,72,36,41,21,56,70,40,58,65,70,48,54,76,49,50,68,53,52,56,48,50,72,74,39,88,77,51,79,88,71,53,75,64,74,53,69,85,65,28,56,70,53,30,26,53,53,44,53,56,50,52,67,67,48,86,72,74,54,93,59,42,61,60,51,38,52,49,68,72,41,47,66,60,56,54,58,28,44,54,36,49,51,50,30,47,55,42,61,67,46,47,38,56,53,51,37,54,49,48,51,46,63,75,41,51,90,82,55,59,72,64,58,55,56,48,52,54,51,50,51,53,51,40,54,51,50,37,52,45,22,50,46,51,22,52,51,49,45,51,51,51,36,52,38,51,49,40,18,52,38,43,51,50,52,55,44,64,75,40,42,24,80,92,74,68,49,72,68,61,54,52,43,45,62,44,62,32,44,48,47,42,41,70,46,46,58,55,57,58,47,39,64,54,21,53,52,44,42,54,52,36,52,51,52,37,30,74,76,53,42,80,47,39,53,42,31,51,52,50,51,51,54,40,50,54,51,47,57,54,48,55,70,51,46,55,58,36,45,51,54,22,50,53,35,46,50,56,41,51,54,52,51,52,58,44,64,79,40,44,67,60,38,54,76,70,64,41,52,66,61,52,50,52,53,53,49,53,40,50,52,53,25,49,55,36,39,50,58,30,49,52,52,50,49,53,50,53,51,47,51,51,35,58,73,56,53,20,58,51,44,29,50,51,50,48,49,55,50,28,67,73,69,72,49,80,85,56,64,56,58,51,54,27,49,53,45,41,52,57,64,30,32,58,35,51,34,47,51,63,58,36,56,59,46,51,55,52,20,53,57,32,49,42,54,51,44,54,59,70,68,48,69,58,49,82,80,82,76,75,59,68,76,71,72,68,57,79,75,78,87,78,79,91,76,88,83,83,87,90,76,86,80,81,76,79,80,80,75,70,91,84,71,96,70,86,83,72,86,80,86,77,88,82,80,85,128

pLDDT: mean 85.73, std 14.18, range [31.75, 98.31]